Protein AF-0000000069295339 (afdb_homodimer)

Nearest PDB structures (foldseek):
  5t99-assembly2_B  TM=4.213E-01  e=5.032E+00  Bacteroides uniformis
  2vmf-assembly2_B  TM=2.353E-01  e=1.427E+00  Bacteroides thetaiotaomicron VPI-5482
  8dhe-assembly1_C  TM=1.684E-01  e=8.438E-01  Tannerella forsythia
  4y5x-assembly1_C  TM=1.532E-01  e=2.679E+00  Homo sapiens
  1xe8-assembly1_B  TM=3.786E-01  e=6.544E-03  Saccharomyces cerevisiae

InterPro domains:
  IPR014710 RmlC-like jelly roll fold [G3DSA:2.60.120.10] (100-211)

pLDDT: mean 89.54, std 10.07, range [31.48, 98.75]

Structure (mmCIF, N/CA/C/O backbone):
data_AF-0000000069295339-model_v1
#
loop_
_entity.id
_entity.type
_entity.pdbx_description
1 polymer 'Amine oxidase'
#
loop_
_atom_site.group_PDB
_atom_site.id
_atom_site.type_symbol
_atom_site.label_atom_id
_atom_site.label_alt_id
_atom_site.label_comp_id
_atom_site.label_asym_id
_atom_site.label_entity_id
_atom_site.label_seq_id
_atom_site.pdbx_PDB_ins_code
_atom_site.Cartn_x
_atom_site.Cartn_y
_atom_site.Cartn_z
_atom_site.occupancy
_atom_site.B_iso_or_equiv
_atom_site.auth_seq_id
_atom_site.auth_comp_id
_atom_site.auth_asym_id
_atom_site.auth_atom_id
_atom_site.pdbx_PDB_model_num
ATOM 1 N N . MET A 1 1 ? -28.984 0.024 -12.805 1 31.48 1 MET A N 1
ATOM 2 C CA . MET A 1 1 ? -28.875 1.401 -12.336 1 31.48 1 MET A CA 1
ATOM 3 C C . MET A 1 1 ? -27.438 1.745 -11.969 1 31.48 1 MET A C 1
ATOM 5 O O . MET A 1 1 ? -26.766 0.968 -11.297 1 31.48 1 MET A O 1
ATOM 9 N N . SER A 1 2 ? -26.781 2.484 -12.805 1 42.59 2 SER A N 1
ATOM 10 C CA . SER A 1 2 ? -25.375 2.852 -12.711 1 42.59 2 SER A CA 1
ATOM 11 C C . SER A 1 2 ? -25.016 3.326 -11.305 1 42.59 2 SER A C 1
ATOM 13 O O . SER A 1 2 ? -25.75 4.113 -10.703 1 42.59 2 SER A O 1
ATOM 15 N N . SER A 1 3 ? -24.141 2.508 -10.633 1 61.69 3 SER A N 1
ATOM 16 C CA . SER A 1 3 ? -23.812 2.885 -9.258 1 61.69 3 SER A CA 1
ATOM 17 C C . SER A 1 3 ? -23.406 4.352 -9.172 1 61.69 3 SER A C 1
ATOM 19 O O . SER A 1 3 ? -22.703 4.859 -10.039 1 61.69 3 SER A O 1
ATOM 21 N N . LEU A 1 4 ? -24.156 5.176 -8.547 1 74.62 4 LEU A N 1
ATOM 22 C CA . LEU A 1 4 ? -23.922 6.602 -8.344 1 74.62 4 LEU A CA 1
ATOM 23 C C . LEU A 1 4 ? -22.531 6.828 -7.73 1 74.62 4 LEU A C 1
ATOM 25 O O . LEU A 1 4 ? -22.203 7.953 -7.348 1 74.62 4 LEU A O 1
ATOM 29 N N . ALA A 1 5 ? -21.781 5.676 -7.719 1 82.81 5 ALA A N 1
ATOM 30 C CA . ALA A 1 5 ? -20.406 5.844 -7.234 1 82.81 5 ALA A CA 1
ATOM 31 C C . ALA A 1 5 ? -19.516 4.684 -7.684 1 82.81 5 ALA A C 1
ATOM 33 O O . ALA A 1 5 ? -20.016 3.588 -7.957 1 82.81 5 ALA A O 1
ATOM 34 N N . SER A 1 6 ? -18.281 4.992 -7.941 1 88.06 6 SER A N 1
ATOM 35 C CA . SER A 1 6 ? -17.25 3.988 -8.141 1 88.06 6 SER A CA 1
ATOM 36 C C . SER A 1 6 ? -16.109 4.16 -7.141 1 88.06 6 SER A C 1
ATOM 38 O O . SER A 1 6 ? -15.805 5.277 -6.727 1 88.06 6 SER A O 1
ATOM 40 N N . THR A 1 7 ? -15.602 2.988 -6.734 1 90.25 7 THR A N 1
ATOM 41 C CA . THR A 1 7 ? -14.523 3.049 -5.754 1 90.25 7 THR A CA 1
ATOM 42 C C . THR A 1 7 ? -13.383 2.111 -6.145 1 90.25 7 THR A C 1
ATOM 44 O O . THR A 1 7 ? -13.625 1.021 -6.668 1 90.25 7 THR A O 1
ATOM 47 N N . ASN A 1 8 ? -12.156 2.574 -5.965 1 93.38 8 ASN A N 1
ATOM 48 C CA . ASN A 1 8 ? -10.953 1.757 -6.055 1 93.38 8 ASN A CA 1
ATOM 49 C C . ASN A 1 8 ? -10.219 1.684 -4.715 1 93.38 8 ASN A C 1
ATOM 51 O O . ASN A 1 8 ? -10.109 2.688 -4.012 1 93.38 8 ASN A O 1
ATOM 55 N N . VAL A 1 9 ? -9.766 0.461 -4.375 1 94.12 9 VAL A N 1
ATOM 56 C CA . VAL A 1 9 ? -8.969 0.321 -3.16 1 94.12 9 VAL A CA 1
ATOM 57 C C . VAL A 1 9 ? -7.559 0.86 -3.4 1 94.12 9 VAL A C 1
ATOM 59 O O . VAL A 1 9 ? -6.891 0.467 -4.363 1 94.12 9 VAL A O 1
ATOM 62 N N . LEU A 1 10 ? -7.152 1.746 -2.525 1 95.62 10 LEU A N 1
ATOM 63 C CA . LEU A 1 10 ? -5.785 2.256 -2.592 1 95.62 10 LEU A CA 1
ATOM 64 C C . LEU A 1 10 ? -4.898 1.573 -1.556 1 95.62 10 LEU A C 1
ATOM 66 O O . LEU A 1 10 ? -3.682 1.497 -1.729 1 95.62 10 LEU A O 1
ATOM 70 N N . HIS A 1 11 ? -5.57 1.186 -0.49 1 95.44 11 HIS A N 1
ATOM 71 C CA . HIS A 1 11 ? -4.879 0.534 0.615 1 95.44 11 HIS A CA 1
ATOM 72 C C . HIS A 1 11 ? -5.852 -0.224 1.509 1 95.44 11 HIS A C 1
ATOM 74 O O . HIS A 1 11 ? -6.961 0.249 1.766 1 95.44 11 HIS A O 1
ATOM 80 N N . GLU A 1 12 ? -5.418 -1.371 1.997 1 92.5 12 GLU A N 1
ATOM 81 C CA . GLU A 1 12 ? -6.219 -2.064 3.002 1 92.5 12 GLU A CA 1
ATOM 82 C C . GLU A 1 12 ? -5.344 -2.938 3.898 1 92.5 12 GLU A C 1
ATOM 84 O O . GLU A 1 12 ? -4.527 -3.717 3.406 1 92.5 12 GLU A O 1
ATOM 89 N N . ASN A 1 13 ? -5.418 -2.754 5.18 1 90.06 13 ASN A N 1
ATOM 90 C CA . ASN A 1 13 ? -4.895 -3.652 6.203 1 90.06 13 ASN A CA 1
ATOM 91 C C . ASN A 1 13 ? -5.863 -3.807 7.371 1 90.06 13 ASN A C 1
ATOM 93 O O . ASN A 1 13 ? -7.051 -3.494 7.242 1 90.06 13 ASN A O 1
ATOM 97 N N . ALA A 1 14 ? -5.414 -4.367 8.469 1 87.75 14 ALA A N 1
ATOM 98 C CA . ALA A 1 14 ? -6.301 -4.668 9.594 1 87.75 14 ALA A CA 1
ATOM 99 C C . ALA A 1 14 ? -6.824 -3.387 10.234 1 87.75 14 ALA A C 1
ATOM 101 O O . ALA A 1 14 ? -7.852 -3.404 10.914 1 87.75 14 ALA A O 1
ATOM 102 N N . ARG A 1 15 ? -6.176 -2.238 10.008 1 93.88 15 ARG A N 1
ATOM 103 C CA . ARG A 1 15 ? -6.48 -1.033 10.773 1 93.88 15 ARG A CA 1
ATOM 104 C C . ARG A 1 15 ? -7.176 0.007 9.906 1 93.88 15 ARG A C 1
ATOM 106 O O . ARG A 1 15 ? -7.938 0.836 10.406 1 93.88 15 ARG A O 1
ATOM 113 N N . LEU A 1 16 ? -6.875 -0.025 8.656 1 96.94 16 LEU A N 1
ATOM 114 C CA . LEU A 1 16 ? -7.246 1.107 7.816 1 96.94 16 LEU A CA 1
ATOM 115 C C . LEU A 1 16 ? -7.52 0.654 6.387 1 96.94 16 LEU A C 1
ATOM 117 O O . LEU A 1 16 ? -6.758 -0.134 5.824 1 96.94 16 LEU A O 1
ATOM 121 N N . ARG A 1 17 ? -8.633 1.083 5.867 1 96.06 17 ARG A N 1
ATOM 122 C CA . ARG A 1 17 ? -8.906 0.964 4.441 1 96.06 17 ARG A CA 1
ATOM 123 C C . ARG A 1 17 ? -9.039 2.338 3.791 1 96.06 17 ARG A C 1
ATOM 125 O O . ARG A 1 17 ? -9.711 3.225 4.332 1 96.06 17 ARG A O 1
ATOM 132 N N . ILE A 1 18 ? -8.344 2.58 2.662 1 98 18 ILE A N 1
ATOM 133 C CA . ILE A 1 18 ? -8.422 3.834 1.921 1 98 18 ILE A CA 1
ATOM 134 C C . ILE A 1 18 ? -8.977 3.574 0.523 1 98 18 ILE A C 1
ATOM 136 O O . ILE A 1 18 ? -8.484 2.705 -0.199 1 98 18 ILE A O 1
ATOM 140 N N . LEU A 1 19 ? -9.961 4.367 0.166 1 96.06 19 LEU A N 1
ATOM 141 C CA . LEU A 1 19 ? -10.625 4.219 -1.127 1 96.06 19 LEU A CA 1
ATOM 142 C C . LEU A 1 19 ? -10.523 5.508 -1.937 1 96.06 19 LEU A C 1
ATOM 144 O O . LEU A 1 19 ? -10.555 6.605 -1.372 1 96.06 19 LEU A O 1
ATOM 148 N N . ASP A 1 20 ? -10.328 5.363 -3.213 1 95.94 20 ASP A N 1
ATOM 149 C CA . ASP A 1 20 ? -10.516 6.438 -4.184 1 95.94 20 ASP A CA 1
ATOM 150 C C . ASP A 1 20 ? -11.914 6.387 -4.797 1 95.94 20 ASP A C 1
ATOM 152 O O . ASP A 1 20 ? -12.211 5.504 -5.605 1 95.94 20 ASP A O 1
ATOM 156 N N . ALA A 1 21 ? -12.766 7.379 -4.41 1 93.44 21 ALA A N 1
ATOM 157 C CA . ALA A 1 21 ? -14.164 7.312 -4.809 1 93.44 21 ALA A CA 1
ATOM 158 C C . ALA A 1 21 ? -14.508 8.422 -5.797 1 93.44 21 ALA A C 1
ATOM 160 O O . ALA A 1 21 ? -14.039 9.555 -5.652 1 93.44 21 ALA A O 1
ATOM 161 N N . TRP A 1 22 ? -15.18 8.055 -6.789 1 92.12 22 TRP A N 1
ATOM 162 C CA . TRP A 1 22 ? -15.891 9.008 -7.641 1 92.12 22 TRP A CA 1
ATOM 163 C C . TRP A 1 22 ? -17.391 8.969 -7.367 1 92.12 22 TRP A C 1
ATOM 165 O O . TRP A 1 22 ? -18.031 7.934 -7.555 1 92.12 22 TRP A O 1
ATOM 175 N N . ILE A 1 23 ? -17.906 10.125 -6.965 1 89.44 23 ILE A N 1
ATOM 176 C CA . ILE A 1 23 ? -19.297 10.148 -6.516 1 89.44 23 ILE A CA 1
ATOM 177 C C . ILE A 1 23 ? -20.125 11.055 -7.422 1 89.44 23 ILE A C 1
ATOM 179 O O . ILE A 1 23 ? -19.766 12.219 -7.641 1 89.44 23 ILE A O 1
ATOM 183 N N . GLU A 1 24 ? -21.234 10.516 -7.863 1 87.25 24 GLU A N 1
ATOM 184 C CA . GLU A 1 24 ? -22.156 11.281 -8.688 1 87.25 24 GLU A CA 1
ATOM 185 C C . GLU A 1 24 ? -23.156 12.062 -7.832 1 87.25 24 GLU A C 1
ATOM 187 O O . GLU A 1 24 ? -23.344 11.734 -6.656 1 87.25 24 GLU A O 1
ATOM 192 N N . PRO A 1 25 ? -23.75 13.086 -8.516 1 81.06 25 PRO A N 1
ATOM 193 C CA . PRO A 1 25 ? -24.797 13.805 -7.781 1 81.06 25 PRO A CA 1
ATOM 194 C C . PRO A 1 25 ? -25.906 12.875 -7.285 1 81.06 25 PRO A C 1
ATOM 196 O O . PRO A 1 25 ? -26.344 11.977 -8.008 1 81.06 25 PRO A O 1
ATOM 199 N N . GLY A 1 26 ? -26.312 13.039 -5.977 1 75.75 26 GLY A N 1
ATOM 200 C CA . GLY A 1 26 ? -27.391 12.242 -5.414 1 75.75 26 GLY A CA 1
ATOM 201 C C . GLY A 1 26 ? -26.906 10.961 -4.754 1 75.75 26 GLY A C 1
ATOM 202 O O . GLY A 1 26 ? -27.703 10.203 -4.203 1 75.75 26 GLY A O 1
ATOM 203 N N . HIS A 1 27 ? -25.609 10.789 -4.754 1 81.38 27 HIS A N 1
ATOM 204 C CA . HIS A 1 27 ? -25.062 9.578 -4.148 1 81.38 27 HIS A CA 1
ATOM 205 C C . HIS A 1 27 ? -25.359 9.531 -2.652 1 81.38 27 HIS A C 1
ATOM 207 O O . HIS A 1 27 ? -25.219 10.539 -1.957 1 81.38 27 HIS A O 1
ATOM 213 N N . VAL A 1 28 ? -25.766 8.312 -2.223 1 77.5 28 VAL A N 1
ATOM 214 C CA . VAL A 1 28 ? -25.969 8.023 -0.808 1 77.5 28 VAL A CA 1
ATOM 215 C C . VAL A 1 28 ? -24.969 6.953 -0.349 1 77.5 28 VAL A C 1
ATOM 217 O O . VAL A 1 28 ? -24.734 5.977 -1.061 1 77.5 28 VAL A O 1
ATOM 220 N N . ALA A 1 29 ? -24.469 7.309 0.878 1 81.94 29 ALA A N 1
ATOM 221 C CA . ALA A 1 29 ? -23.516 6.324 1.395 1 81.94 29 ALA A CA 1
ATOM 222 C C . ALA A 1 29 ? -23.859 5.93 2.828 1 81.94 29 ALA A C 1
ATOM 224 O O . ALA A 1 29 ? -24.453 6.715 3.57 1 81.94 29 ALA A O 1
ATOM 225 N N . ARG A 1 30 ? -23.594 4.688 3.105 1 83.19 30 ARG A N 1
ATOM 226 C CA . ARG A 1 30 ? -23.641 4.172 4.469 1 83.19 30 ARG A CA 1
ATOM 227 C C . ARG A 1 30 ? -22.266 3.699 4.934 1 83.19 30 ARG A C 1
ATOM 229 O O . ARG A 1 30 ? -21.562 3.021 4.188 1 83.19 30 ARG A O 1
ATOM 236 N N . HIS A 1 31 ? -22.016 4.141 6.219 1 88.56 31 HIS A N 1
ATOM 237 C CA . HIS A 1 31 ? -20.734 3.719 6.766 1 88.56 31 HIS A CA 1
ATOM 238 C C . HIS A 1 31 ? -20.922 2.844 8 1 88.56 31 HIS A C 1
ATOM 240 O O . HIS A 1 31 ? -21.469 3.295 9.008 1 88.56 31 HIS A O 1
ATOM 246 N N . SER A 1 32 ? -20.406 1.62 7.945 1 88.81 32 SER A N 1
ATOM 247 C CA . SER A 1 32 ? -20.516 0.693 9.07 1 88.81 32 SER A CA 1
ATOM 248 C C . SER A 1 32 ? -19.406 0.927 10.086 1 88.81 32 SER A C 1
ATOM 250 O O . SER A 1 32 ? -19.516 0.507 11.242 1 88.81 32 SER A O 1
ATOM 252 N N . VAL A 1 33 ? -18.328 1.578 9.703 1 93.56 33 VAL A N 1
ATOM 253 C CA . VAL A 1 33 ? -17.203 1.896 10.57 1 93.56 33 VAL A CA 1
ATOM 254 C C . VAL A 1 33 ? -16.938 3.4 10.547 1 93.56 33 VAL A C 1
ATOM 256 O O . VAL A 1 33 ? -17.391 4.102 9.641 1 93.56 33 VAL A O 1
ATOM 259 N N . PRO A 1 34 ? -16.25 3.869 11.633 1 95.94 34 PRO A N 1
ATOM 260 C CA . PRO A 1 34 ? -15.852 5.277 11.555 1 95.94 34 PRO A CA 1
ATOM 261 C C . PRO A 1 34 ? -15.117 5.613 10.258 1 95.94 34 PRO A C 1
ATOM 263 O O . PRO A 1 34 ? -14.219 4.879 9.844 1 95.94 34 PRO A O 1
ATOM 266 N N . THR A 1 35 ? -15.578 6.734 9.609 1 96 35 THR A N 1
ATOM 267 C CA . THR A 1 35 ? -15.109 7.027 8.266 1 96 35 THR A CA 1
ATOM 268 C C . THR A 1 35 ? -14.859 8.523 8.086 1 96 35 THR A C 1
ATOM 270 O O . THR A 1 35 ? -15.648 9.344 8.539 1 96 35 THR A O 1
ATOM 273 N N . VAL A 1 36 ? -13.711 8.844 7.496 1 97 36 VAL A N 1
ATOM 274 C CA . VAL A 1 36 ? -13.461 10.219 7.062 1 97 36 VAL A CA 1
ATOM 275 C C . VAL A 1 36 ? -13.562 10.305 5.543 1 97 36 VAL A C 1
ATOM 277 O O . VAL A 1 36 ? -12.922 9.539 4.82 1 97 36 VAL A O 1
ATOM 280 N N . ARG A 1 37 ? -14.367 11.211 5.055 1 95.19 37 ARG A N 1
ATOM 281 C CA . ARG A 1 37 ? -14.453 11.516 3.631 1 95.19 37 ARG A CA 1
ATOM 282 C C . ARG A 1 37 ? -13.828 12.875 3.322 1 95.19 37 ARG A C 1
ATOM 284 O O . ARG A 1 37 ? -14.148 13.867 3.971 1 95.19 37 ARG A O 1
ATOM 291 N N . TRP A 1 38 ? -12.969 12.883 2.373 1 96.75 38 TRP A N 1
ATOM 292 C CA . TRP A 1 38 ? -12.188 14.078 2.074 1 96.75 38 TRP A CA 1
ATOM 293 C C . TRP A 1 38 ? -12.211 14.383 0.579 1 96.75 38 TRP A C 1
ATOM 295 O O . TRP A 1 38 ? -11.508 13.734 -0.202 1 96.75 38 TRP A O 1
ATOM 305 N N . PRO A 1 39 ? -12.953 15.406 0.159 1 93.75 39 PRO A N 1
ATOM 306 C CA . PRO A 1 39 ? -13.031 15.742 -1.265 1 93.75 39 PRO A CA 1
ATOM 307 C C . PRO A 1 39 ? -11.688 16.156 -1.849 1 93.75 39 PRO A C 1
ATOM 309 O O . PRO A 1 39 ? -10.867 16.766 -1.152 1 93.75 39 PRO A O 1
ATOM 312 N N . VAL A 1 40 ? -11.469 15.812 -3.059 1 95.38 40 VAL A N 1
ATOM 313 C CA . VAL A 1 40 ? -10.273 16.219 -3.795 1 95.38 40 VAL A CA 1
ATOM 314 C C . VAL A 1 40 ? -10.641 17.266 -4.844 1 95.38 40 VAL A C 1
ATOM 316 O O . VAL A 1 40 ? -11.43 16.984 -5.754 1 95.38 40 VAL A O 1
ATOM 319 N N . LEU A 1 41 ? -10.078 18.422 -4.695 1 91.94 41 LEU A N 1
ATOM 320 C CA . LEU A 1 41 ? -10.297 19.484 -5.66 1 91.94 41 LEU A CA 1
ATOM 321 C C . LEU A 1 41 ? -9.047 19.719 -6.504 1 91.94 41 LEU A C 1
ATOM 323 O O . LEU A 1 41 ? -7.973 19.188 -6.199 1 91.94 41 LEU A O 1
ATOM 327 N N . ASP A 1 42 ? -9.203 20.453 -7.539 1 87.56 42 ASP A N 1
ATOM 328 C CA . ASP A 1 42 ? -8.078 20.781 -8.414 1 87.56 42 ASP A CA 1
ATOM 329 C C . ASP A 1 42 ? -6.984 21.516 -7.648 1 87.56 42 ASP A C 1
ATOM 331 O O . ASP A 1 42 ? -7.266 22.203 -6.668 1 87.56 42 ASP A O 1
ATOM 335 N N . ALA A 1 43 ? -5.758 21.453 -8.125 1 85.19 43 ALA A N 1
ATOM 336 C CA . ALA A 1 43 ? -4.578 21.984 -7.434 1 85.19 43 ALA A CA 1
ATOM 337 C C . ALA A 1 43 ? -4.691 23.484 -7.207 1 85.19 43 ALA A C 1
ATOM 339 O O . ALA A 1 43 ? -4.148 24.016 -6.234 1 85.19 43 ALA A O 1
ATOM 340 N N . GLY A 1 44 ? -5.402 24.156 -7.973 1 86.56 44 GLY A N 1
ATOM 341 C CA . GLY A 1 44 ? -5.512 25.594 -7.82 1 86.56 44 GLY A CA 1
ATOM 342 C C . GLY A 1 44 ? -6.512 26 -6.758 1 86.56 44 GLY A C 1
ATOM 343 O O . GLY A 1 44 ? -6.57 27.172 -6.371 1 86.56 44 GLY A O 1
ATOM 344 N N . GLN A 1 45 ? -7.211 25.109 -6.195 1 90.81 45 GLN A N 1
ATOM 345 C CA . GLN A 1 45 ? -8.227 25.391 -5.184 1 90.81 45 GLN A CA 1
ATOM 346 C C . GLN A 1 45 ? -7.707 25.078 -3.781 1 90.81 45 GLN A C 1
ATOM 348 O O . GLN A 1 45 ? -6.871 24.203 -3.602 1 90.81 45 GLN A O 1
ATOM 353 N N . PRO A 1 46 ? -8.211 25.844 -2.824 1 91.75 46 PRO A N 1
ATOM 354 C CA . PRO A 1 46 ? -7.875 25.5 -1.445 1 91.75 46 PRO A CA 1
ATOM 355 C C . PRO A 1 46 ? -8.336 24.078 -1.072 1 91.75 46 PRO A C 1
ATOM 357 O O . PRO A 1 46 ? -9.336 23.594 -1.602 1 91.75 46 PRO A O 1
ATOM 360 N N . THR A 1 47 ? -7.594 23.438 -0.169 1 94.12 47 THR A N 1
ATOM 361 C CA . THR A 1 47 ? -7.984 22.109 0.289 1 94.12 47 THR A CA 1
ATOM 362 C C . THR A 1 47 ? -9.312 22.156 1.032 1 94.12 47 THR A C 1
ATOM 364 O O . THR A 1 47 ? -9.477 22.938 1.976 1 94.12 47 THR A O 1
ATOM 367 N N . PRO A 1 48 ? -10.289 21.406 0.599 1 94.5 48 PRO A N 1
ATOM 368 C CA . PRO A 1 48 ? -11.562 21.375 1.325 1 94.5 48 PRO A CA 1
ATOM 369 C C . PRO A 1 48 ? -11.453 20.656 2.668 1 94.5 48 PRO A C 1
ATOM 371 O O . PRO A 1 48 ? -10.523 19.875 2.881 1 94.5 48 PRO A O 1
ATOM 374 N N . PRO A 1 49 ? -12.406 20.922 3.582 1 95.12 49 PRO A N 1
ATOM 375 C CA . PRO A 1 49 ? -12.367 20.188 4.855 1 95.12 49 PRO A CA 1
ATOM 376 C C . PRO A 1 49 ? -12.828 18.734 4.719 1 95.12 49 PRO A C 1
ATOM 378 O O . PRO A 1 49 ? -13.734 18.453 3.934 1 95.12 49 PRO A O 1
ATOM 381 N N . PRO A 1 50 ? -12.188 17.859 5.508 1 96.69 50 PRO A N 1
ATOM 382 C CA . PRO A 1 50 ? -12.742 16.5 5.605 1 96.69 50 PRO A CA 1
ATOM 383 C C . PRO A 1 50 ? -13.961 16.422 6.52 1 96.69 50 PRO A C 1
ATOM 385 O O . PRO A 1 50 ? -14.164 17.312 7.352 1 96.69 50 PRO A O 1
ATOM 388 N N . THR A 1 51 ? -14.742 15.367 6.293 1 94.06 51 THR A N 1
ATOM 389 C CA . THR A 1 51 ? -15.898 15.109 7.145 1 94.06 51 THR A CA 1
ATOM 390 C C . THR A 1 51 ? -15.812 13.727 7.785 1 94.06 51 THR A C 1
ATOM 392 O O . THR A 1 51 ? -15.516 12.742 7.105 1 94.06 51 THR A O 1
ATOM 395 N N . PHE A 1 52 ? -16.078 13.742 9.125 1 96 52 PHE A N 1
ATOM 396 C CA . PHE A 1 52 ? -16.062 12.484 9.867 1 96 52 PHE A CA 1
ATOM 397 C C . PHE A 1 52 ? -17.484 11.945 10.047 1 96 52 PHE A C 1
ATOM 399 O O . PHE A 1 52 ? -18.406 12.703 10.367 1 96 52 PHE A O 1
ATOM 406 N N . TYR A 1 53 ? -17.578 10.633 9.852 1 93.12 53 TYR A N 1
ATOM 407 C CA . TYR A 1 53 ? -18.828 9.922 10.102 1 93.12 53 TYR A CA 1
ATOM 408 C C . TYR A 1 53 ? -18.625 8.781 11.078 1 93.12 53 TYR A C 1
ATOM 410 O O . TYR A 1 53 ? -17.828 7.879 10.828 1 93.12 53 TYR A O 1
ATOM 418 N N . PRO A 1 54 ? -19.406 8.797 12.219 1 92.25 54 PRO A N 1
ATOM 419 C CA . PRO A 1 54 ? -19.328 7.641 13.109 1 92.25 54 PRO A CA 1
ATOM 420 C C . PRO A 1 54 ? -19.828 6.355 12.453 1 92.25 54 PRO A C 1
ATOM 422 O O . PRO A 1 54 ? -20.641 6.41 11.523 1 92.25 54 PRO A O 1
ATOM 425 N N . GLY A 1 55 ? -19.297 5.242 12.891 1 90.25 55 GLY A N 1
ATOM 426 C CA . GLY A 1 55 ? -19.781 3.965 12.398 1 90.25 55 GLY A CA 1
ATOM 427 C C . GLY A 1 55 ? -21.266 3.76 12.641 1 90.25 55 GLY A C 1
ATOM 428 O O . GLY A 1 55 ? -21.781 4.133 13.695 1 90.25 55 GLY A O 1
ATOM 429 N N . GLY A 1 56 ? -21.938 3.027 11.719 1 84.12 56 GLY A N 1
ATOM 430 C CA . GLY A 1 56 ? -23.359 2.732 11.836 1 84.12 56 GLY A CA 1
ATOM 431 C C . GLY A 1 56 ? -24.25 3.881 11.391 1 84.12 56 GLY A C 1
ATOM 432 O O . GLY A 1 56 ? -25.453 3.896 11.688 1 84.12 56 GLY A O 1
ATOM 433 N N . THR A 1 57 ? -23.688 4.867 10.797 1 77.38 57 THR A N 1
ATOM 434 C CA . THR A 1 57 ? -24.422 6.043 10.352 1 77.38 57 THR A CA 1
ATOM 435 C C . THR A 1 57 ? -24.703 5.977 8.852 1 77.38 57 THR A C 1
ATOM 437 O O . THR A 1 57 ? -23.812 5.645 8.07 1 77.38 57 THR A O 1
ATOM 440 N N . GLU A 1 58 ? -25.953 6.023 8.602 1 75.38 58 GLU A N 1
ATOM 441 C CA . GLU A 1 58 ? -26.297 6.266 7.203 1 75.38 58 GLU A CA 1
ATOM 442 C C . GLU A 1 58 ? -26.25 7.754 6.871 1 75.38 58 GLU A C 1
ATOM 444 O O . GLU A 1 58 ? -26.797 8.578 7.617 1 75.38 58 GLU A O 1
ATOM 449 N N . VAL A 1 59 ? -25.453 7.996 5.98 1 70 59 VAL A N 1
ATOM 450 C CA . VAL A 1 59 ? -25.344 9.414 5.668 1 70 59 VAL A CA 1
ATOM 451 C C . VAL A 1 59 ? -25.578 9.641 4.176 1 70 59 VAL A C 1
ATOM 453 O O . VAL A 1 59 ? -25.203 8.797 3.352 1 70 59 VAL A O 1
ATOM 456 N N . THR A 1 60 ? -26.406 10.539 3.945 1 65.62 60 THR A N 1
ATOM 457 C CA . THR A 1 60 ? -26.5 11.016 2.57 1 65.62 60 THR A CA 1
ATOM 458 C C . THR A 1 60 ? -25.328 11.953 2.252 1 65.62 60 THR A C 1
ATOM 460 O O . THR A 1 60 ? -25.141 12.969 2.918 1 65.62 60 THR A O 1
ATOM 463 N N . ILE A 1 61 ? -24.406 11.336 1.465 1 67.19 61 ILE A N 1
ATOM 464 C CA . ILE A 1 61 ? -23.328 12.203 1.017 1 67.19 61 ILE A CA 1
ATOM 465 C C . ILE A 1 61 ? -23.797 13.055 -0.157 1 67.19 61 ILE A C 1
ATOM 467 O O . ILE A 1 61 ? -24.172 12.523 -1.205 1 67.19 61 ILE A O 1
ATOM 471 N N . GLY A 1 62 ? -24.281 14.242 0.088 1 61.38 62 GLY A N 1
ATOM 472 C CA . GLY A 1 62 ? -24.766 15.117 -0.968 1 61.38 62 GLY A CA 1
ATOM 473 C C . GLY A 1 62 ? -23.656 15.695 -1.826 1 61.38 62 GLY A C 1
ATOM 474 O O . GLY A 1 62 ? -22.656 16.172 -1.306 1 61.38 62 GLY A O 1
ATOM 475 N N . ASN A 1 63 ? -23.531 15.141 -3.115 1 66.69 63 ASN A N 1
ATOM 476 C CA . ASN A 1 63 ? -22.859 15.938 -4.129 1 66.69 63 ASN A CA 1
ATOM 477 C C . ASN A 1 63 ? -23.797 16.984 -4.738 1 66.69 63 ASN A C 1
ATOM 479 O O . ASN A 1 63 ? -24.547 16.672 -5.664 1 66.69 63 ASN A O 1
ATOM 483 N N . PRO A 1 64 ? -23.797 18.078 -4.027 1 60.44 64 PRO A N 1
ATOM 484 C CA . PRO A 1 64 ? -24.766 19.062 -4.5 1 60.44 64 PRO A CA 1
ATOM 485 C C . PRO A 1 64 ? -24.453 19.562 -5.91 1 60.44 64 PRO A C 1
ATOM 487 O O . PRO A 1 64 ? -25.281 20.234 -6.527 1 60.44 64 PRO A O 1
ATOM 490 N N . GLY A 1 65 ? -23.297 19.219 -6.375 1 62.91 65 GLY A N 1
ATOM 491 C CA . GLY A 1 65 ? -22.922 19.766 -7.668 1 62.91 65 GLY A CA 1
ATOM 492 C C . GLY A 1 65 ? -23.547 19.016 -8.836 1 62.91 65 GLY A C 1
ATOM 493 O O . GLY A 1 65 ? -24.359 18.109 -8.633 1 62.91 65 GLY A O 1
ATOM 494 N N . GLN A 1 66 ? -23.391 19.609 -9.984 1 69.75 66 GLN A N 1
ATOM 495 C CA . GLN A 1 66 ? -23.938 19.047 -11.219 1 69.75 66 GLN A CA 1
ATOM 496 C C . GLN A 1 66 ? -23 18 -11.812 1 69.75 66 GLN A C 1
ATOM 498 O O . GLN A 1 66 ? -23.375 17.266 -12.727 1 69.75 66 GLN A O 1
ATOM 503 N N . ALA A 1 67 ? -21.797 17.906 -11.164 1 82.62 67 ALA A N 1
ATOM 504 C CA . ALA A 1 67 ? -20.844 16.969 -11.75 1 82.62 67 ALA A CA 1
ATOM 505 C C . ALA A 1 67 ? -20.297 16.016 -10.695 1 82.62 67 ALA A C 1
ATOM 507 O O . ALA A 1 67 ? -20.422 16.266 -9.492 1 82.62 67 ALA A O 1
ATOM 508 N N . GLY A 1 68 ? -19.828 14.938 -11.117 1 86.56 68 GLY A N 1
ATOM 509 C CA . GLY A 1 68 ? -19.172 14.008 -10.211 1 86.56 68 GLY A CA 1
ATOM 510 C C . GLY A 1 68 ? -17.969 14.617 -9.516 1 86.56 68 GLY A C 1
ATOM 511 O O . GLY A 1 68 ? -17.391 15.594 -10 1 86.56 68 GLY A O 1
ATOM 512 N N . ARG A 1 69 ? -17.703 14.094 -8.336 1 89.12 69 ARG A N 1
ATOM 513 C CA . ARG A 1 69 ? -16.516 14.578 -7.641 1 89.12 69 ARG A CA 1
ATOM 514 C C . ARG A 1 69 ? -15.711 13.422 -7.07 1 89.12 69 ARG A C 1
ATOM 516 O O . ARG A 1 69 ? -16.266 12.359 -6.758 1 89.12 69 ARG A O 1
ATOM 523 N N . ARG A 1 70 ? -14.422 13.695 -6.938 1 93.94 70 ARG A N 1
ATOM 524 C CA . ARG A 1 70 ? -13.5 12.727 -6.359 1 93.94 70 ARG A CA 1
ATOM 525 C C . ARG A 1 70 ? -13.375 12.922 -4.852 1 93.94 70 ARG A C 1
ATOM 527 O O . ARG A 1 70 ? -13.297 14.047 -4.371 1 93.94 70 ARG A O 1
ATOM 534 N N . GLU A 1 71 ? -13.43 11.766 -4.098 1 95.31 71 GLU A N 1
ATOM 535 C CA . GLU A 1 71 ? -13.125 11.773 -2.668 1 95.31 71 GLU A CA 1
ATOM 536 C C . GLU A 1 71 ? -12.156 10.656 -2.301 1 95.31 71 GLU A C 1
ATOM 538 O O . GLU A 1 71 ? -12.219 9.562 -2.861 1 95.31 71 GLU A O 1
ATOM 543 N N . ILE A 1 72 ? -11.258 10.984 -1.448 1 97.31 72 ILE A N 1
ATOM 544 C CA . ILE A 1 72 ? -10.547 9.914 -0.75 1 97.31 72 ILE A CA 1
ATOM 545 C C . ILE A 1 72 ? -11.305 9.547 0.524 1 97.31 72 ILE A C 1
ATOM 547 O O . ILE A 1 72 ? -11.664 10.414 1.315 1 97.31 72 ILE A O 1
ATOM 551 N N . VAL A 1 73 ? -11.57 8.266 0.695 1 96.75 73 VAL A N 1
ATOM 552 C CA . VAL A 1 73 ? -12.344 7.766 1.833 1 96.75 73 VAL A CA 1
ATOM 553 C C . VAL A 1 73 ? -11.438 6.941 2.746 1 96.75 73 VAL A C 1
ATOM 555 O O . VAL A 1 73 ? -10.82 5.969 2.307 1 96.75 73 VAL A O 1
ATOM 558 N N . PHE A 1 74 ? -11.367 7.32 4.012 1 98.31 74 PHE A N 1
ATOM 559 C CA . PHE A 1 74 ? -10.594 6.613 5.031 1 98.31 74 PHE A CA 1
ATOM 560 C C . PHE A 1 74 ? -11.523 5.883 5.992 1 98.31 74 PHE A C 1
ATOM 562 O O . PHE A 1 74 ? -12.242 6.512 6.773 1 98.31 74 PHE A O 1
ATOM 569 N N . GLU A 1 75 ? -11.516 4.617 5.938 1 96.88 75 GLU A N 1
ATOM 570 C CA . GLU A 1 75 ? -12.305 3.805 6.859 1 96.88 75 GLU A CA 1
ATOM 571 C C . GLU A 1 75 ? -11.438 3.246 7.98 1 96.88 75 GLU A C 1
ATOM 573 O O . GLU A 1 75 ? -10.484 2.506 7.73 1 96.88 75 GLU A O 1
ATOM 578 N N . ILE A 1 76 ? -11.742 3.582 9.219 1 97.88 76 ILE A N 1
ATOM 579 C CA . ILE A 1 76 ? -10.992 3.16 10.398 1 97.88 76 ILE A CA 1
ATOM 580 C C . ILE A 1 76 ? -11.539 1.828 10.906 1 97.88 76 ILE A C 1
ATOM 582 O O . ILE A 1 76 ? -12.648 1.767 11.438 1 97.88 76 ILE A O 1
ATOM 586 N N . LEU A 1 77 ? -10.734 0.803 10.906 1 95.62 77 LEU A N 1
ATOM 587 C CA . LEU A 1 77 ? -11.25 -0.555 11.023 1 95.62 77 LEU A CA 1
ATOM 588 C C . LEU A 1 77 ? -11.031 -1.104 12.422 1 95.62 77 LEU A C 1
ATOM 590 O O . LEU A 1 77 ? -11.469 -2.215 12.734 1 95.62 77 LEU A O 1
ATOM 594 N N . GLN A 1 78 ? -10.297 -0.3 13.211 1 94.88 78 GLN A N 1
ATOM 595 C CA . GLN A 1 78 ? -10.055 -0.692 14.594 1 94.88 78 GLN A CA 1
ATOM 596 C C . GLN A 1 78 ? -10.273 0.479 15.547 1 94.88 78 GLN A C 1
ATOM 598 O O . GLN A 1 78 ? -10.148 1.64 15.148 1 94.88 78 GLN A O 1
ATOM 603 N N . GLU A 1 79 ? -10.5 0.119 16.766 1 95 79 GLU A N 1
ATOM 604 C CA . GLU A 1 79 ? -10.57 1.138 17.812 1 95 79 GLU A CA 1
ATOM 605 C C . GLU A 1 79 ? -9.203 1.786 18.031 1 95 79 GLU A C 1
ATOM 607 O O . GLU A 1 79 ? -8.172 1.174 17.781 1 95 79 GLU A O 1
ATOM 612 N N . PRO A 1 80 ? -9.328 3.07 18.531 1 95.56 80 PRO A N 1
ATOM 613 C CA . PRO A 1 80 ? -8.039 3.703 18.844 1 95.56 80 PRO A CA 1
ATOM 614 C C . PRO A 1 80 ? -7.184 2.855 19.781 1 95.56 80 PRO A C 1
ATOM 616 O O . PRO A 1 80 ? -7.707 2.223 20.703 1 95.56 80 PRO A O 1
ATOM 619 N N . GLN A 1 81 ? -5.957 2.9 19.516 1 94.5 81 GLN A N 1
ATOM 620 C CA . GLN A 1 81 ? -5.035 2.092 20.312 1 94.5 81 GLN A CA 1
ATOM 621 C C . GLN A 1 81 ? -4.402 2.914 21.422 1 94.5 81 GLN A C 1
ATOM 623 O O . GLN A 1 81 ? -3.711 2.369 22.297 1 94.5 81 GLN A O 1
ATOM 628 N N . ARG A 1 82 ? -4.656 4.18 21.391 1 93.81 82 ARG A N 1
ATOM 629 C CA . ARG A 1 82 ? -4.09 5.09 22.391 1 93.81 82 ARG A CA 1
ATOM 630 C C . ARG A 1 82 ? -5.16 6.008 22.969 1 93.81 82 ARG A C 1
ATOM 632 O O . ARG A 1 82 ? -6.047 6.469 22.234 1 93.81 82 ARG A O 1
ATOM 639 N N . SER A 1 83 ? -4.91 6.273 24.203 1 95.38 83 SER A N 1
ATOM 640 C CA . SER A 1 83 ? -5.77 7.273 24.828 1 95.38 83 SER A CA 1
ATOM 641 C C . SER A 1 83 ? -5.379 8.688 24.391 1 95.38 83 SER A C 1
ATOM 643 O O . SER A 1 83 ? -4.285 8.898 23.875 1 95.38 83 SER A O 1
ATOM 645 N N . GLU A 1 84 ? -6.301 9.594 24.734 1 95.88 84 GLU A N 1
ATOM 646 C CA . GLU A 1 84 ? -6.004 10.984 24.422 1 95.88 84 GLU A CA 1
ATOM 647 C C . GLU A 1 84 ? -4.781 11.477 25.188 1 95.88 84 GLU A C 1
ATOM 649 O O . GLU A 1 84 ? -3.975 12.242 24.656 1 95.88 84 GLU A O 1
ATOM 654 N N . ALA A 1 85 ? -4.695 11.031 26.359 1 95.94 85 ALA A N 1
ATOM 655 C CA . ALA A 1 85 ? -3.553 11.438 27.172 1 95.94 85 ALA A CA 1
ATOM 656 C C . ALA A 1 85 ? -2.248 10.891 26.609 1 95.94 85 ALA A C 1
ATOM 658 O O . ALA A 1 85 ? -1.229 11.586 26.594 1 95.94 85 ALA A O 1
ATOM 659 N N . GLU A 1 86 ? -2.281 9.672 26.156 1 94.62 86 GLU A N 1
ATOM 660 C CA . GLU A 1 86 ? -1.103 9.07 25.547 1 94.62 86 GLU A CA 1
ATOM 661 C C . GLU A 1 86 ? -0.719 9.797 24.25 1 94.62 86 GLU A C 1
ATOM 663 O O . GLU A 1 86 ? 0.463 10.031 24 1 94.62 86 GLU A O 1
ATOM 668 N N . VAL A 1 87 ? -1.669 10.117 23.469 1 95.38 87 VAL A N 1
ATOM 669 C CA . VAL A 1 87 ? -1.416 10.852 22.234 1 95.38 87 VAL A CA 1
ATOM 670 C C . VAL A 1 87 ? -0.782 12.203 22.547 1 95.38 87 VAL A C 1
ATOM 672 O O . VAL A 1 87 ? 0.191 12.602 21.906 1 95.38 87 VAL A O 1
ATOM 675 N N . GLU A 1 88 ? -1.325 12.867 23.516 1 94.94 88 GLU A N 1
ATOM 676 C CA . GLU A 1 88 ? -0.774 14.156 23.922 1 94.94 88 GLU A CA 1
ATOM 677 C C . GLU A 1 88 ? 0.688 14.023 24.328 1 94.94 88 GLU A C 1
ATOM 679 O O . GLU A 1 88 ? 1.52 14.859 23.969 1 94.94 88 GLU A O 1
ATOM 684 N N . ARG A 1 89 ? 0.952 13.039 25.031 1 93.5 89 ARG A N 1
ATOM 685 C CA . ARG A 1 89 ? 2.328 12.805 25.453 1 93.5 89 ARG A CA 1
ATOM 686 C C . ARG A 1 89 ? 3.234 12.547 24.25 1 93.5 89 ARG A C 1
ATOM 688 O O . ARG A 1 89 ? 4.332 13.102 24.172 1 93.5 89 ARG A O 1
ATOM 695 N N . LEU A 1 90 ? 2.742 11.75 23.359 1 91.5 90 LEU A N 1
ATOM 696 C CA . LEU A 1 90 ? 3.541 11.383 22.203 1 91.5 90 LEU A CA 1
ATOM 697 C C . LEU A 1 90 ? 3.811 12.594 21.312 1 91.5 90 LEU A C 1
ATOM 699 O O . LEU A 1 90 ? 4.887 12.711 20.734 1 91.5 90 LEU A O 1
ATOM 703 N N . VAL A 1 91 ? 2.887 13.469 21.25 1 92.88 91 VAL A N 1
ATOM 704 C CA . VAL A 1 91 ? 3.02 14.57 20.312 1 92.88 91 VAL A CA 1
ATOM 705 C C . VAL A 1 91 ? 3.83 15.695 20.938 1 92.88 91 VAL A C 1
ATOM 707 O O . VAL A 1 91 ? 4.344 16.578 20.234 1 92.88 91 VAL A O 1
ATOM 710 N N . THR A 1 92 ? 4.012 15.672 22.281 1 91.88 92 THR A N 1
ATOM 711 C CA . THR A 1 92 ? 4.676 16.797 22.938 1 91.88 92 THR A CA 1
ATOM 712 C C . THR A 1 92 ? 6.07 16.391 23.406 1 91.88 92 THR A C 1
ATOM 714 O O . THR A 1 92 ? 6.914 17.25 23.672 1 91.88 92 THR A O 1
ATOM 717 N N . ALA A 1 93 ? 6.383 15.172 23.422 1 86.19 93 ALA A N 1
ATOM 718 C CA . ALA A 1 93 ? 7.605 14.664 24.031 1 86.19 93 ALA A CA 1
ATOM 719 C C . ALA A 1 93 ? 8.805 14.852 23.109 1 86.19 93 ALA A C 1
ATOM 721 O O . ALA A 1 93 ? 9.898 15.203 23.562 1 86.19 93 ALA A O 1
ATOM 722 N N . PRO A 1 94 ? 8.672 14.664 21.906 1 85.75 94 PRO A N 1
ATOM 723 C CA . PRO A 1 94 ? 9.859 14.672 21.047 1 85.75 94 PRO A CA 1
ATOM 724 C C . PRO A 1 94 ? 10.484 16.062 20.906 1 85.75 94 PRO A C 1
ATOM 726 O O . PRO A 1 94 ? 9.805 17.062 21.109 1 85.75 94 PRO A O 1
ATOM 729 N N . LYS A 1 95 ? 11.773 15.961 20.562 1 85.5 95 LYS A N 1
ATOM 730 C CA . LYS A 1 95 ? 12.508 17.203 20.312 1 85.5 95 LYS A CA 1
ATOM 731 C C . LYS A 1 95 ? 12.047 17.859 19.016 1 85.5 95 LYS A C 1
ATOM 733 O O . LYS A 1 95 ? 12.023 19.094 18.922 1 85.5 95 LYS A O 1
ATOM 738 N N . TRP A 1 96 ? 11.625 17.047 18.078 1 90.38 96 TRP A N 1
ATOM 739 C CA . TRP A 1 96 ? 11.172 17.578 16.797 1 90.38 96 TRP A CA 1
ATOM 740 C C . TRP A 1 96 ? 9.672 17.844 16.812 1 90.38 96 TRP A C 1
ATOM 742 O O . TRP A 1 96 ? 8.914 17.125 17.484 1 90.38 96 TRP A O 1
ATOM 752 N N . PRO A 1 97 ? 9.344 18.828 16.078 1 92.94 97 PRO A N 1
ATOM 753 C CA . PRO A 1 97 ? 7.895 18.969 15.898 1 92.94 97 PRO A CA 1
ATOM 754 C C . PRO A 1 97 ? 7.238 17.703 15.375 1 92.94 97 PRO A C 1
ATOM 756 O O . PRO A 1 97 ? 7.879 16.922 14.656 1 92.94 97 PRO A O 1
ATOM 759 N N . THR A 1 98 ? 5.98 17.5 15.688 1 94.56 98 THR A N 1
ATOM 760 C CA . THR A 1 98 ? 5.344 16.25 15.289 1 94.56 98 THR A CA 1
ATOM 761 C C . THR A 1 98 ? 4.234 16.5 14.273 1 94.56 98 THR A C 1
ATOM 763 O O . THR A 1 98 ? 3.484 15.594 13.922 1 94.56 98 THR A O 1
ATOM 766 N N . ALA A 1 99 ? 4.137 17.797 13.852 1 93.94 99 ALA A N 1
ATOM 767 C CA . ALA A 1 99 ? 3.209 18.125 12.773 1 93.94 99 ALA A CA 1
ATOM 768 C C . ALA A 1 99 ? 3.793 17.719 11.414 1 93.94 99 ALA A C 1
ATOM 770 O O . ALA A 1 99 ? 4.762 18.328 10.953 1 93.94 99 ALA A O 1
ATOM 771 N N . PRO A 1 100 ? 3.178 16.734 10.75 1 92.44 100 PRO A N 1
ATOM 772 C CA . PRO A 1 100 ? 3.754 16.281 9.484 1 92.44 100 PRO A CA 1
ATOM 773 C C . PRO A 1 100 ? 3.35 17.172 8.305 1 92.44 100 PRO A C 1
ATOM 775 O O . PRO A 1 100 ? 3.92 17.062 7.219 1 92.44 100 PRO A O 1
ATOM 778 N N . GLY A 1 101 ? 2.385 18.016 8.508 1 89.69 101 GLY A N 1
ATOM 779 C CA . GLY A 1 101 ? 1.892 18.922 7.48 1 89.69 101 GLY A CA 1
ATOM 780 C C . GLY A 1 101 ? 1.625 20.328 7.996 1 89.69 101 GLY A C 1
ATOM 781 O O . GLY A 1 101 ? 1.84 20.609 9.18 1 89.69 101 GLY A O 1
ATOM 782 N N . GLN A 1 102 ? 1.132 21.125 7.125 1 89.12 102 GLN A N 1
ATOM 783 C CA . GLN A 1 102 ? 0.96 22.531 7.434 1 89.12 102 GLN A CA 1
ATOM 784 C C . GLN A 1 102 ? -0.307 22.766 8.25 1 89.12 102 GLN A C 1
ATOM 786 O O . GLN A 1 102 ? -0.326 23.625 9.148 1 89.12 102 GLN A O 1
ATOM 791 N N . VAL A 1 103 ? -1.35 21.969 7.906 1 93.62 103 VAL A N 1
ATOM 792 C CA . VAL A 1 103 ? -2.629 22.266 8.539 1 93.62 103 VAL A CA 1
ATOM 793 C C . VAL A 1 103 ? -3.244 20.984 9.102 1 93.62 103 VAL A C 1
ATOM 795 O O . VAL A 1 103 ? -3.391 20 8.375 1 93.62 103 VAL A O 1
ATOM 798 N N . LEU A 1 104 ? -3.619 21 10.391 1 97.38 104 LEU A N 1
ATOM 799 C CA . LEU A 1 104 ? -4.469 19.984 10.992 1 97.38 104 LEU A CA 1
ATOM 800 C C . LEU A 1 104 ? -5.934 20.219 10.656 1 97.38 104 LEU A C 1
ATOM 802 O O . LEU A 1 104 ? -6.562 21.125 11.219 1 97.38 104 LEU A O 1
ATOM 806 N N . MET A 1 105 ? -6.477 19.391 9.836 1 97.94 105 MET A N 1
ATOM 807 C CA . MET A 1 105 ? -7.781 19.672 9.242 1 97.94 105 MET A CA 1
ATOM 808 C C . MET A 1 105 ? -8.898 19.094 10.102 1 97.94 105 MET A C 1
ATOM 810 O O . MET A 1 105 ? -10.039 19.578 10.047 1 97.94 105 MET A O 1
ATOM 814 N N . LEU A 1 106 ? -8.633 18.062 10.781 1 98.12 106 LEU A N 1
ATOM 815 C CA . LEU A 1 106 ? -9.602 17.359 11.617 1 98.12 106 LEU A CA 1
ATOM 816 C C . LEU A 1 106 ? -8.891 16.531 12.688 1 98.12 106 LEU A C 1
ATOM 818 O O . LEU A 1 106 ? -7.891 15.867 12.406 1 98.12 106 LEU A O 1
ATOM 822 N N . GLU A 1 107 ? -9.422 16.625 13.883 1 97.69 107 GLU A N 1
ATOM 823 C CA . GLU A 1 107 ? -8.945 15.773 14.969 1 97.69 107 GLU A CA 1
ATOM 824 C C . GLU A 1 107 ? -10.102 15.297 15.844 1 97.69 107 GLU A C 1
ATOM 826 O O . GLU A 1 107 ? -10.977 16.094 16.203 1 97.69 107 GLU A O 1
ATOM 831 N N . ASN A 1 108 ? -10.141 14.062 16.094 1 97.56 108 ASN A N 1
ATOM 832 C CA . ASN A 1 108 ? -11.078 13.477 17.062 1 97.56 108 ASN A CA 1
ATOM 833 C C . ASN A 1 108 ? -10.461 12.273 17.781 1 97.56 108 ASN A C 1
ATOM 835 O O . ASN A 1 108 ? -9.234 12.141 17.828 1 97.56 108 ASN A O 1
ATOM 839 N N . SER A 1 109 ? -11.258 11.492 18.422 1 97 109 SER A N 1
ATOM 840 C CA . SER A 1 109 ? -10.727 10.422 19.25 1 97 109 SER A CA 1
ATOM 841 C C . SER A 1 109 ? -10.102 9.32 18.406 1 97 109 SER A C 1
ATOM 843 O O . SER A 1 109 ? -9.375 8.469 18.922 1 97 109 SER A O 1
ATOM 845 N N . HIS A 1 110 ? -10.297 9.375 17.109 1 97.62 110 HIS A N 1
ATOM 846 C CA . HIS A 1 110 ? -9.805 8.297 16.25 1 97.62 110 HIS A CA 1
ATOM 847 C C . HIS A 1 110 ? -8.57 8.727 15.477 1 97.62 110 HIS A C 1
ATOM 849 O O . HIS A 1 110 ? -7.637 7.938 15.297 1 97.62 110 HIS A O 1
ATOM 855 N N . VAL A 1 111 ? -8.617 10.07 15.07 1 98.31 111 VAL A N 1
ATOM 856 C CA . VAL A 1 111 ? -7.641 10.359 14.031 1 98.31 111 VAL A CA 1
ATOM 857 C C . VAL A 1 111 ? -7.203 11.82 14.125 1 98.31 111 VAL A C 1
ATOM 859 O O . VAL A 1 111 ? -7.879 12.641 14.758 1 98.31 111 VAL A O 1
ATOM 862 N N . ARG A 1 112 ? -6.062 12.094 13.562 1 98.12 112 ARG A N 1
ATOM 863 C CA . ARG A 1 112 ? -5.609 13.406 13.125 1 98.12 112 ARG A CA 1
ATOM 864 C C . ARG A 1 112 ? -5.41 13.445 11.609 1 98.12 112 ARG A C 1
ATOM 866 O O . ARG A 1 112 ? -4.707 12.602 11.055 1 98.12 112 ARG A O 1
ATOM 873 N N . MET A 1 113 ? -6.066 14.414 10.969 1 98.62 113 MET A N 1
ATOM 874 C CA . MET A 1 113 ? -5.977 14.562 9.516 1 98.62 113 MET A CA 1
ATOM 875 C C . MET A 1 113 ? -5.152 15.789 9.141 1 98.62 113 MET A C 1
ATOM 877 O O . MET A 1 113 ? -5.477 16.906 9.547 1 98.62 113 MET A O 1
ATOM 881 N N . TRP A 1 114 ? -4.125 15.562 8.297 1 98.19 114 TRP A N 1
ATOM 882 C CA . TRP A 1 114 ? -3.219 16.656 7.945 1 98.19 114 TRP A CA 1
ATOM 883 C C . TRP A 1 114 ? -3.236 16.922 6.445 1 98.19 114 TRP A C 1
ATOM 885 O O . TRP A 1 114 ? -3.229 15.977 5.641 1 98.19 114 TRP A O 1
ATOM 895 N N . ASP A 1 115 ? -3.273 18.188 6.117 1 96.75 115 ASP A N 1
ATOM 896 C CA . ASP A 1 115 ? -3.031 18.641 4.754 1 96.75 115 ASP A CA 1
ATOM 897 C C . ASP A 1 115 ? -1.567 19.031 4.559 1 96.75 115 ASP A C 1
ATOM 899 O O . ASP A 1 115 ? -1.005 19.781 5.363 1 96.75 115 ASP A O 1
ATOM 903 N N . PHE A 1 116 ? -0.99 18.516 3.512 1 95.69 116 PHE A N 1
ATOM 904 C CA . PHE A 1 116 ? 0.369 18.922 3.162 1 95.69 116 PHE A CA 1
ATOM 905 C C . PHE A 1 116 ? 0.475 19.234 1.673 1 95.69 116 PHE A C 1
ATOM 907 O O . PHE A 1 116 ? 0.128 18.391 0.833 1 95.69 116 PHE A O 1
ATOM 914 N N . ARG A 1 117 ? 1 20.328 1.378 1 94.06 117 ARG A N 1
ATOM 915 C CA . ARG A 1 117 ? 1.291 20.797 0.029 1 94.06 117 ARG A CA 1
ATOM 916 C C . ARG A 1 117 ? 2.711 21.359 -0.062 1 94.06 117 ARG A C 1
ATOM 918 O O . ARG A 1 117 ? 3.146 22.109 0.811 1 94.06 117 ARG A O 1
ATOM 925 N N . ALA A 1 118 ? 3.387 20.953 -1.033 1 94 118 ALA A N 1
ATOM 926 C CA . ALA A 1 118 ? 4.703 21.5 -1.345 1 94 118 ALA A CA 1
ATOM 927 C C . ALA A 1 118 ? 4.719 22.125 -2.734 1 94 118 ALA A C 1
ATOM 929 O O . ALA A 1 118 ? 4.82 21.422 -3.742 1 94 118 ALA A O 1
ATOM 930 N N . SER A 1 119 ? 4.648 23.438 -2.762 1 91.69 119 SER A N 1
ATOM 931 C CA . SER A 1 119 ? 4.637 24.156 -4.031 1 91.69 119 SER A CA 1
ATOM 932 C C . SER A 1 119 ? 6.008 24.109 -4.699 1 91.69 119 SER A C 1
ATOM 934 O O . SER A 1 119 ? 7.02 23.859 -4.039 1 91.69 119 SER A O 1
ATOM 936 N N . LEU A 1 120 ? 5.965 24.359 -5.98 1 90.88 120 LEU A N 1
ATOM 937 C CA . LEU A 1 120 ? 7.234 24.484 -6.691 1 90.88 120 LEU A CA 1
ATOM 938 C C . LEU A 1 120 ? 8.078 25.609 -6.109 1 90.88 120 LEU A C 1
ATOM 940 O O . LEU A 1 120 ? 7.562 26.703 -5.855 1 90.88 120 LEU A O 1
ATOM 944 N N . GLY A 1 121 ? 9.281 25.281 -5.84 1 89.88 121 GLY A N 1
ATOM 945 C CA . GLY A 1 121 ? 10.188 26.312 -5.344 1 89.88 121 GLY A CA 1
ATOM 946 C C . GLY A 1 121 ? 10.062 26.547 -3.85 1 89.88 121 GLY A C 1
ATOM 947 O O . GLY A 1 121 ? 10.82 27.328 -3.273 1 89.88 121 GLY A O 1
ATOM 948 N N . MET A 1 122 ? 9.094 25.922 -3.256 1 89.62 122 MET A N 1
ATOM 949 C CA . MET A 1 122 ? 8.953 26.047 -1.809 1 89.62 122 MET A CA 1
ATOM 950 C C . MET A 1 122 ? 10.164 25.469 -1.092 1 89.62 122 MET A C 1
ATOM 952 O O . MET A 1 122 ? 10.719 24.453 -1.522 1 89.62 122 MET A O 1
ATOM 956 N N . ASP A 1 123 ? 10.492 26.156 -0.01 1 90.56 123 ASP A N 1
ATOM 957 C CA . ASP A 1 123 ? 11.578 25.625 0.812 1 90.56 123 ASP A CA 1
ATOM 958 C C . ASP A 1 123 ? 11.203 24.266 1.41 1 90.56 123 ASP A C 1
ATOM 960 O O . ASP A 1 123 ? 10.023 23.953 1.574 1 90.56 123 ASP A O 1
ATOM 964 N N . ARG A 1 124 ? 12.211 23.547 1.733 1 93.44 124 ARG A N 1
ATOM 965 C CA . ARG A 1 124 ? 12.023 22.297 2.463 1 93.44 124 ARG A CA 1
ATOM 966 C C . ARG A 1 124 ? 11.242 22.516 3.75 1 93.44 124 ARG A C 1
ATOM 968 O O . ARG A 1 124 ? 11.484 23.5 4.465 1 93.44 124 ARG A O 1
ATOM 975 N N . ASN A 1 125 ? 10.336 21.609 4.016 1 92.06 125 ASN A N 1
ATOM 976 C CA . ASN A 1 125 ? 9.633 21.75 5.289 1 92.06 125 ASN A CA 1
ATOM 977 C C . ASN A 1 125 ? 10.539 21.391 6.465 1 92.06 125 ASN A C 1
ATOM 979 O O . ASN A 1 125 ? 11.617 20.844 6.277 1 92.06 125 ASN A O 1
ATOM 983 N N . ASP A 1 126 ? 10.117 21.812 7.617 1 92.19 126 ASP A N 1
ATOM 984 C CA . ASP A 1 126 ? 10.906 21.547 8.812 1 92.19 126 ASP A CA 1
ATOM 985 C C . ASP A 1 126 ? 11.016 20.047 9.078 1 92.19 126 ASP A C 1
ATOM 987 O O . ASP A 1 126 ? 10.102 19.281 8.75 1 92.19 126 ASP A O 1
ATOM 991 N N . PHE A 1 127 ? 12.156 19.703 9.656 1 94.38 127 PHE A N 1
ATOM 992 C CA . PHE A 1 127 ? 12.234 18.344 10.195 1 94.38 127 PHE A CA 1
ATOM 993 C C . PHE A 1 127 ? 11.094 18.078 11.164 1 94.38 127 PHE A C 1
ATOM 995 O O . PHE A 1 127 ? 10.75 18.938 11.977 1 94.38 127 PHE A O 1
ATOM 1002 N N . HIS A 1 128 ? 10.531 16.969 11.039 1 94.88 128 HIS A N 1
ATOM 1003 C CA . HIS A 1 128 ? 9.445 16.562 11.922 1 94.88 128 HIS A CA 1
ATOM 1004 C C . HIS A 1 128 ? 9.516 15.062 12.227 1 94.88 128 HIS A C 1
ATOM 1006 O O . HIS A 1 128 ? 10.188 14.312 11.516 1 94.88 128 HIS A O 1
ATOM 1012 N N . GLN A 1 129 ? 8.875 14.727 13.289 1 93.44 129 GLN A N 1
ATOM 1013 C CA . GLN A 1 129 ? 8.891 13.336 13.734 1 93.44 129 GLN A CA 1
ATOM 1014 C C . GLN A 1 129 ? 7.484 12.742 13.727 1 93.44 129 GLN A C 1
ATOM 1016 O O . GLN A 1 129 ? 6.543 13.352 14.234 1 93.44 129 GLN A O 1
ATOM 1021 N N . HIS A 1 130 ? 7.352 11.594 13.055 1 95.25 130 HIS A N 1
ATOM 1022 C CA . HIS A 1 130 ? 6.117 10.82 13.133 1 95.25 130 HIS A CA 1
ATOM 1023 C C . HIS A 1 130 ? 6.059 10 14.414 1 95.25 130 HIS A C 1
ATOM 1025 O O . HIS A 1 130 ? 6.953 9.195 14.688 1 95.25 130 HIS A O 1
ATOM 1031 N N . VAL A 1 131 ? 4.926 10.156 15.133 1 93.75 131 VAL A N 1
ATOM 1032 C CA . VAL A 1 131 ? 4.863 9.492 16.438 1 93.75 131 VAL A CA 1
ATOM 1033 C C . VAL A 1 131 ? 3.643 8.586 16.5 1 93.75 131 VAL A C 1
ATOM 1035 O O . VAL A 1 131 ? 3.471 7.824 17.453 1 93.75 131 VAL A O 1
ATOM 1038 N N . LEU A 1 132 ? 2.789 8.648 15.539 1 95.44 132 LEU A N 1
ATOM 1039 C CA . LEU A 1 132 ? 1.607 7.797 15.422 1 95.44 132 LEU A CA 1
ATOM 1040 C C . LEU A 1 132 ? 1.623 7.023 14.102 1 95.44 132 LEU A C 1
ATOM 1042 O O . LEU A 1 132 ? 2.125 7.52 13.094 1 95.44 132 LEU A O 1
ATOM 1046 N N . ASP A 1 133 ? 1.06 5.824 14.117 1 95.62 133 ASP A N 1
ATOM 1047 C CA . ASP A 1 133 ? 0.827 5.152 12.844 1 95.62 133 ASP A CA 1
ATOM 1048 C C . ASP A 1 133 ? 0.101 6.074 11.859 1 95.62 133 ASP A C 1
ATOM 1050 O O . ASP A 1 133 ? -0.828 6.785 12.242 1 95.62 133 ASP A O 1
ATOM 1054 N N . ASN A 1 134 ? 0.574 6.004 10.625 1 97.19 134 ASN A N 1
ATOM 1055 C CA . ASN A 1 134 ? -0.012 6.953 9.688 1 97.19 134 ASN A CA 1
ATOM 1056 C C . ASN A 1 134 ? 0.006 6.41 8.258 1 97.19 134 ASN A C 1
ATOM 1058 O O . ASN A 1 134 ? 0.698 5.434 7.969 1 97.19 134 ASN A O 1
ATOM 1062 N N . ALA A 1 135 ? -0.813 7.023 7.488 1 97.5 135 ALA A N 1
ATOM 1063 C CA . ALA A 1 135 ? -0.818 6.82 6.039 1 97.5 135 ALA A CA 1
ATOM 1064 C C . ALA A 1 135 ? -1 8.141 5.301 1 97.5 135 ALA A C 1
ATOM 1066 O O . ALA A 1 135 ? -1.697 9.039 5.781 1 97.5 135 ALA A O 1
ATOM 1067 N N . TRP A 1 136 ? -0.338 8.219 4.16 1 96.88 136 TRP A N 1
ATOM 1068 C CA . TRP A 1 136 ? -0.566 9.398 3.33 1 96.88 136 TRP A CA 1
ATOM 1069 C C . TRP A 1 136 ? -0.834 9 1.882 1 96.88 136 TRP A C 1
ATOM 1071 O O . TRP A 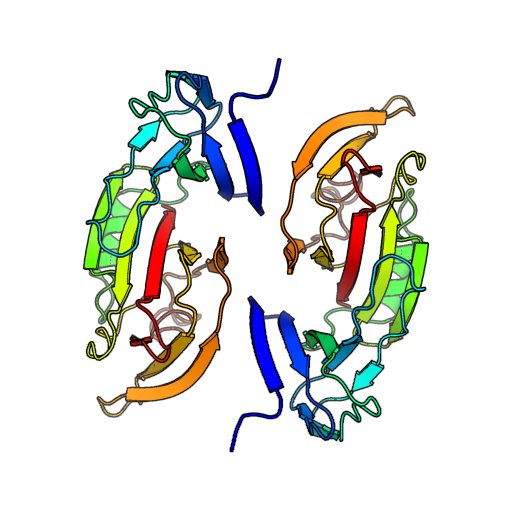1 136 ? -0.31 7.996 1.399 1 96.88 136 TRP A O 1
ATOM 1081 N N . VAL A 1 137 ? -1.687 9.797 1.26 1 96.94 137 VAL A N 1
ATOM 1082 C CA . VAL A 1 137 ? -2.131 9.594 -0.114 1 96.94 137 VAL A CA 1
ATOM 1083 C C . VAL A 1 137 ? -1.65 10.742 -0.994 1 96.94 137 VAL A C 1
ATOM 1085 O O . VAL A 1 137 ? -1.929 11.906 -0.705 1 96.94 137 VAL A O 1
ATOM 1088 N N . VAL A 1 138 ? -1.005 10.414 -2.088 1 96.56 138 VAL A N 1
ATOM 1089 C CA . VAL A 1 138 ? -0.581 11.438 -3.043 1 96.56 138 VAL A CA 1
ATOM 1090 C C . VAL A 1 138 ? -1.764 11.852 -3.914 1 96.56 138 VAL A C 1
ATOM 1092 O O . VAL A 1 138 ? -2.523 11.008 -4.387 1 96.56 138 VAL A O 1
ATOM 1095 N N . LEU A 1 139 ? -1.89 13.156 -4.102 1 95.75 139 LEU A N 1
ATOM 1096 C CA . LEU A 1 139 ? -2.986 13.688 -4.91 1 95.75 139 LEU A CA 1
ATOM 1097 C C . LEU A 1 139 ? -2.455 14.445 -6.121 1 95.75 139 LEU A C 1
ATOM 1099 O O . LEU A 1 139 ? -1.632 15.352 -5.98 1 95.75 139 LEU A O 1
ATOM 1103 N N . GLY A 1 140 ? -2.971 14.062 -7.293 1 87.38 140 GLY A N 1
ATOM 1104 C CA . GLY A 1 140 ? -2.691 14.82 -8.5 1 87.38 140 GLY A CA 1
ATOM 1105 C C . GLY A 1 140 ? -1.41 14.391 -9.195 1 87.38 140 GLY A C 1
ATOM 1106 O O . GLY A 1 140 ? -0.952 13.258 -9.008 1 87.38 140 GLY A O 1
ATOM 1107 N N . GLY A 1 141 ? -0.955 15.32 -10.055 1 73.5 141 GLY A N 1
ATOM 1108 C CA . GLY A 1 141 ? 0.133 14.992 -10.961 1 73.5 141 GLY A CA 1
ATOM 1109 C C . GLY A 1 141 ? 1.504 15.148 -10.328 1 73.5 141 GLY A C 1
ATOM 1110 O O . GLY A 1 141 ? 2.51 14.742 -10.914 1 73.5 141 GLY A O 1
ATOM 1111 N N . GLY A 1 142 ? 1.602 15.922 -9.289 1 63.12 142 GLY A N 1
ATOM 1112 C CA . GLY A 1 142 ? 2.885 16.078 -8.625 1 63.12 142 GLY A CA 1
ATOM 1113 C C . GLY A 1 142 ? 3.33 14.828 -7.887 1 63.12 142 GLY A C 1
ATOM 1114 O O . GLY A 1 142 ? 2.576 14.273 -7.086 1 63.12 142 GLY A O 1
ATOM 1115 N N . SER A 1 143 ? 4.715 14.477 -8.188 1 75.06 143 SER A N 1
ATOM 1116 C CA . SER A 1 143 ? 4.969 13.094 -7.785 1 75.06 143 SER A CA 1
ATOM 1117 C C . SER A 1 143 ? 6.359 12.938 -7.18 1 75.06 143 SER A C 1
ATOM 1119 O O . SER A 1 143 ? 6.73 11.852 -6.738 1 75.06 143 SER A O 1
ATOM 1121 N N . ALA A 1 144 ? 7.098 14.141 -7.078 1 92.12 144 ALA A N 1
ATOM 1122 C CA . ALA A 1 144 ? 8.469 13.852 -6.672 1 92.12 144 ALA A CA 1
ATOM 1123 C C . ALA A 1 144 ? 8.844 14.617 -5.402 1 92.12 144 ALA A C 1
ATOM 1125 O O . ALA A 1 144 ? 8.547 15.805 -5.277 1 92.12 144 ALA A O 1
ATOM 1126 N N . LEU A 1 145 ? 9.445 13.977 -4.48 1 94.88 145 LEU A N 1
ATOM 1127 C CA . LEU A 1 145 ? 9.945 14.562 -3.24 1 94.88 145 LEU A CA 1
ATOM 1128 C C . LEU A 1 145 ? 11.414 14.211 -3.027 1 94.88 145 LEU A C 1
ATOM 1130 O O . LEU A 1 145 ? 11.812 13.055 -3.227 1 94.88 145 LEU A O 1
ATOM 1134 N N . ASP A 1 146 ? 12.172 15.195 -2.707 1 96.06 146 ASP A N 1
ATOM 1135 C CA . ASP A 1 146 ? 13.469 14.938 -2.094 1 96.06 146 ASP A CA 1
ATOM 1136 C C . ASP A 1 146 ? 13.336 14.75 -0.585 1 96.06 146 ASP A C 1
ATOM 1138 O O . ASP A 1 146 ? 12.688 15.547 0.091 1 96.06 146 ASP A O 1
ATOM 1142 N N . VAL A 1 147 ? 13.992 13.711 -0.098 1 95.19 147 VAL A N 1
ATOM 1143 C CA . VAL A 1 147 ? 13.93 13.398 1.326 1 95.19 147 VAL A CA 1
ATOM 1144 C C . VAL A 1 147 ? 15.273 13.719 1.983 1 95.19 147 VAL A C 1
ATOM 1146 O O . VAL A 1 147 ? 16.328 13.391 1.438 1 95.19 147 VAL A O 1
ATOM 1149 N N . PHE A 1 148 ? 15.125 14.367 3.162 1 95.88 148 PHE A N 1
ATOM 1150 C CA . PHE A 1 148 ? 16.312 14.711 3.939 1 95.88 148 PHE A CA 1
ATOM 1151 C C . PHE A 1 148 ? 16.203 14.172 5.359 1 95.88 148 PHE A C 1
ATOM 1153 O O . PHE A 1 148 ? 15.102 14.039 5.898 1 95.88 148 PHE A O 1
ATOM 1160 N N . GLU A 1 149 ? 17.359 13.867 5.891 1 94.81 149 GLU A N 1
ATOM 1161 C CA . GLU A 1 149 ? 17.453 13.523 7.305 1 94.81 149 GLU A CA 1
ATOM 1162 C C . GLU A 1 149 ? 18.422 14.445 8.031 1 94.81 149 GLU A C 1
ATOM 1164 O O . GLU A 1 149 ? 19.281 15.078 7.41 1 94.81 149 GLU A O 1
ATOM 1169 N N . PRO A 1 150 ? 18.219 14.562 9.383 1 92.25 150 PRO A N 1
ATOM 1170 C CA . PRO A 1 150 ? 19.219 15.312 10.125 1 92.25 150 PRO A CA 1
ATOM 1171 C C . PRO A 1 150 ? 20.625 14.703 10.008 1 92.25 150 PRO A C 1
ATOM 1173 O O . PRO A 1 150 ? 20.766 13.477 10.047 1 92.25 150 PRO A O 1
ATOM 1176 N N . ASP A 1 151 ? 21.547 15.578 9.898 1 91.69 151 ASP A N 1
ATOM 1177 C CA . ASP A 1 151 ? 22.891 15.07 9.688 1 91.69 151 ASP A CA 1
ATOM 1178 C C . ASP A 1 151 ? 23.641 14.938 11.016 1 91.69 151 ASP A C 1
ATOM 1180 O O . ASP A 1 151 ? 24.828 14.617 11.031 1 91.69 151 ASP A O 1
ATOM 1184 N N . GLY A 1 152 ? 23.109 15.18 12.062 1 86.69 152 GLY A N 1
ATOM 1185 C CA . GLY A 1 152 ? 23.719 15.07 13.383 1 86.69 152 GLY A CA 1
ATOM 1186 C C . GLY A 1 152 ? 24.547 16.297 13.758 1 86.69 152 GLY A C 1
ATOM 1187 O O . GLY A 1 152 ? 25.047 16.391 14.875 1 86.69 152 GLY A O 1
ATOM 1188 N N . ARG A 1 153 ? 24.766 17.219 12.836 1 90.62 153 ARG A N 1
ATOM 1189 C CA . ARG A 1 153 ? 25.562 18.406 13.078 1 90.62 153 ARG A CA 1
ATOM 1190 C C . ARG A 1 153 ? 24.75 19.672 12.852 1 90.62 153 ARG A C 1
ATOM 1192 O O . ARG A 1 153 ? 25.266 20.672 12.367 1 90.62 153 ARG A O 1
ATOM 1199 N N . GLY A 1 154 ? 23.328 19.484 13.031 1 85.88 154 GLY A N 1
ATOM 1200 C CA . GLY A 1 154 ? 22.422 20.609 12.898 1 85.88 154 GLY A CA 1
ATOM 1201 C C . GLY A 1 154 ? 22.016 20.891 11.461 1 85.88 154 GLY A C 1
ATOM 1202 O O . GLY A 1 154 ? 21.281 21.828 11.195 1 85.88 154 GLY A O 1
ATOM 1203 N N . GLY A 1 155 ? 22.469 20.172 10.617 1 92.69 155 GLY A N 1
ATOM 1204 C CA . GLY A 1 155 ? 22.141 20.344 9.203 1 92.69 155 GLY A CA 1
ATOM 1205 C C . GLY A 1 155 ? 21.281 19.234 8.641 1 92.69 155 GLY A C 1
ATOM 1206 O O . GLY A 1 155 ? 20.641 18.5 9.398 1 92.69 155 GLY A O 1
ATOM 1207 N N . ALA A 1 156 ? 21.125 19.359 7.27 1 95 156 ALA A N 1
ATOM 1208 C CA . ALA A 1 156 ? 20.312 18.375 6.551 1 95 156 ALA A CA 1
ATOM 1209 C C . ALA A 1 156 ? 21.156 17.578 5.578 1 95 156 ALA A C 1
ATOM 1211 O O . ALA A 1 156 ? 22.047 18.125 4.918 1 95 156 ALA A O 1
ATOM 1212 N N . ALA A 1 157 ? 20.969 16.281 5.645 1 96.12 157 ALA A N 1
ATOM 1213 C CA . ALA A 1 157 ? 21.609 15.391 4.676 1 96.12 157 ALA A CA 1
ATOM 1214 C C . ALA A 1 157 ? 20.578 14.844 3.682 1 96.12 157 ALA A C 1
ATOM 1216 O O . ALA A 1 157 ? 19.547 14.312 4.078 1 96.12 157 ALA A O 1
ATOM 1217 N N . PHE A 1 158 ? 20.906 14.93 2.396 1 96.12 158 PHE A N 1
ATOM 1218 C CA . PHE A 1 158 ? 20.062 14.367 1.348 1 96.12 158 PHE A CA 1
ATOM 1219 C C . PHE A 1 158 ? 20.062 12.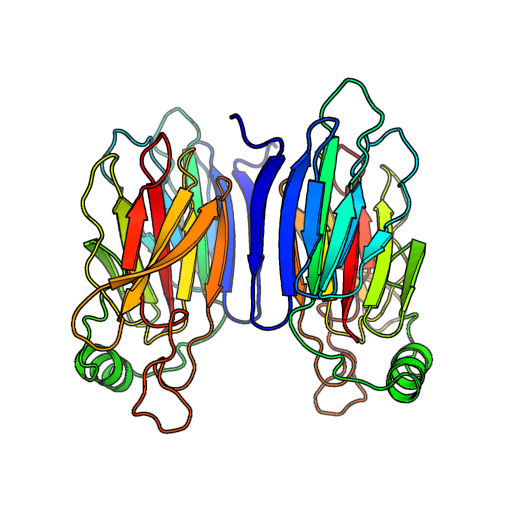844 1.417 1 96.12 158 PHE A C 1
ATOM 1221 O O . PHE A 1 158 ? 21.109 12.227 1.583 1 96.12 158 PHE A O 1
ATOM 1228 N N . VAL A 1 159 ? 18.891 12.305 1.287 1 94 159 VAL A N 1
ATOM 1229 C CA . VAL A 1 159 ? 18.781 10.852 1.346 1 94 159 VAL A CA 1
ATOM 1230 C C . VAL A 1 159 ? 18.469 10.297 -0.045 1 94 159 VAL A C 1
ATOM 1232 O O . VAL A 1 159 ? 19.281 9.586 -0.633 1 94 159 VAL A O 1
ATOM 1235 N N . LYS A 1 160 ? 17.359 10.703 -0.584 1 91.88 160 LYS A N 1
ATOM 1236 C CA . LYS A 1 160 ? 16.938 10.203 -1.888 1 91.88 160 LYS A CA 1
ATOM 1237 C C . LYS A 1 160 ? 15.805 11.062 -2.457 1 91.88 160 LYS A C 1
ATOM 1239 O O . LYS A 1 160 ? 15.219 11.875 -1.746 1 91.88 160 LYS A O 1
ATOM 1244 N N . THR A 1 161 ? 15.547 10.805 -3.785 1 93.81 161 THR A N 1
ATOM 1245 C CA . THR A 1 161 ? 14.352 11.328 -4.445 1 93.81 161 THR A CA 1
ATOM 1246 C C . THR A 1 161 ? 13.32 10.219 -4.645 1 93.81 161 THR A C 1
ATOM 1248 O O . THR A 1 161 ? 13.664 9.109 -5.062 1 93.81 161 THR A O 1
ATOM 1251 N N . LEU A 1 162 ? 12.148 10.555 -4.332 1 93.44 162 LEU A N 1
ATOM 1252 C CA . LEU A 1 162 ? 11.047 9.633 -4.547 1 93.44 162 LEU A CA 1
ATOM 1253 C C . LEU A 1 162 ? 10.031 10.211 -5.523 1 93.44 162 LEU A C 1
ATOM 1255 O O . LEU A 1 162 ? 9.727 11.406 -5.473 1 93.44 162 LEU A O 1
ATOM 1259 N N . THR A 1 163 ? 9.555 9.375 -6.426 1 93.75 163 THR A N 1
ATOM 1260 C CA . THR A 1 163 ? 8.469 9.75 -7.332 1 93.75 163 THR A CA 1
ATOM 1261 C C . THR A 1 163 ? 7.277 8.812 -7.168 1 93.75 163 THR A C 1
ATOM 1263 O O . THR A 1 163 ? 7.449 7.613 -6.945 1 93.75 163 THR A O 1
ATOM 1266 N N . PHE A 1 164 ? 6.098 9.367 -7.324 1 93.12 164 PHE A N 1
ATOM 1267 C CA . PHE A 1 164 ? 4.852 8.656 -7.051 1 93.12 164 PHE A CA 1
ATOM 1268 C C . PHE A 1 164 ? 3.824 8.93 -8.148 1 93.12 164 PHE A C 1
ATOM 1270 O O . PHE A 1 164 ? 3.957 9.898 -8.906 1 93.12 164 PHE A O 1
ATOM 1277 N N . ASN A 1 165 ? 2.865 8.078 -8.219 1 90.56 165 ASN A N 1
ATOM 1278 C CA . ASN A 1 165 ? 1.672 8.367 -9.008 1 90.56 165 ASN A CA 1
ATOM 1279 C C . ASN A 1 165 ? 0.535 8.883 -8.133 1 90.56 165 ASN A C 1
ATOM 1281 O O . ASN A 1 165 ? 0.547 8.703 -6.918 1 90.56 165 ASN A O 1
ATOM 1285 N N . ASP A 1 166 ? -0.406 9.578 -8.812 1 93.75 166 ASP A N 1
ATOM 1286 C CA . ASP A 1 166 ? -1.652 9.914 -8.133 1 93.75 166 ASP A CA 1
ATOM 1287 C C . ASP A 1 166 ? -2.279 8.68 -7.488 1 93.75 166 ASP A C 1
ATOM 1289 O O . ASP A 1 166 ? -2.352 7.617 -8.109 1 93.75 166 ASP A O 1
ATOM 1293 N N . GLY A 1 167 ? -2.664 8.812 -6.207 1 94.38 167 GLY A N 1
ATOM 1294 C CA . GLY A 1 167 ? -3.342 7.727 -5.52 1 94.38 167 GLY A CA 1
ATOM 1295 C C . GLY A 1 167 ? -2.391 6.793 -4.793 1 94.38 167 GLY A C 1
ATOM 1296 O O . GLY A 1 167 ? -2.826 5.887 -4.082 1 94.38 167 GLY A O 1
ATOM 1297 N N . PHE A 1 168 ? -1.128 7.055 -4.949 1 94.06 168 PHE A N 1
ATOM 1298 C CA . PHE A 1 168 ? -0.179 6.27 -4.172 1 94.06 168 PHE A CA 1
ATOM 1299 C C . PHE A 1 168 ? -0.439 6.434 -2.678 1 94.06 168 PHE A C 1
ATOM 1301 O O . PHE A 1 168 ? -0.716 7.539 -2.207 1 94.06 168 PHE A O 1
ATOM 1308 N N . VAL A 1 169 ? -0.285 5.27 -1.94 1 95.69 169 VAL A N 1
ATOM 1309 C CA . VAL A 1 169 ? -0.441 5.32 -0.49 1 95.69 169 VAL A CA 1
ATOM 1310 C C . VAL A 1 169 ? 0.806 4.75 0.183 1 95.69 169 VAL A C 1
ATOM 1312 O O . VAL A 1 169 ? 1.277 3.67 -0.182 1 95.69 169 VAL A O 1
ATOM 1315 N N . SER A 1 170 ? 1.267 5.477 1.099 1 94.81 170 SER A N 1
ATOM 1316 C CA . SER A 1 170 ? 2.26 4.949 2.029 1 94.81 170 SER A CA 1
ATOM 1317 C C . SER A 1 170 ? 1.643 4.672 3.395 1 94.81 170 SER A C 1
ATOM 1319 O O . SER A 1 170 ? 0.97 5.531 3.967 1 94.81 170 SER A O 1
ATOM 1321 N N . TRP A 1 171 ? 1.833 3.443 3.867 1 95.19 171 TRP A N 1
ATOM 1322 C CA . TRP A 1 171 ? 1.46 3.074 5.227 1 95.19 171 TRP A CA 1
ATOM 1323 C C . TRP A 1 171 ? 2.693 2.961 6.117 1 95.19 171 TRP A C 1
ATOM 1325 O O . TRP A 1 171 ? 3.652 2.266 5.773 1 95.19 171 TRP A O 1
ATOM 1335 N N . ASN A 1 172 ? 2.648 3.635 7.262 1 93.12 172 ASN A N 1
ATOM 1336 C CA . ASN A 1 172 ? 3.783 3.65 8.18 1 93.12 172 ASN A CA 1
ATOM 1337 C C . ASN A 1 172 ? 3.365 3.25 9.594 1 93.12 172 ASN A C 1
ATOM 1339 O O . ASN A 1 172 ? 2.629 3.982 10.258 1 93.12 172 ASN A O 1
ATOM 1343 N N . GLN A 1 173 ? 3.854 2.111 9.945 1 89.31 173 GLN A N 1
ATOM 1344 C CA . GLN A 1 173 ? 3.711 1.726 11.344 1 89.31 173 GLN A CA 1
ATOM 1345 C C . GLN A 1 173 ? 4.805 2.355 12.203 1 89.31 173 GLN A C 1
ATOM 1347 O O . GLN A 1 173 ? 5.992 2.158 11.945 1 89.31 173 GLN A O 1
ATOM 1352 N N . VAL A 1 174 ? 4.379 3.127 13.125 1 89.5 174 VAL A N 1
ATOM 1353 C CA . VAL A 1 174 ? 5.328 3.832 13.977 1 89.5 174 VAL A CA 1
ATOM 1354 C C . VAL A 1 174 ? 5.395 3.16 15.344 1 89.5 174 VAL A C 1
ATOM 1356 O O . VAL A 1 174 ? 4.449 3.25 16.125 1 89.5 174 VAL A O 1
ATOM 1359 N N . ARG A 1 175 ? 6.371 2.457 15.5 1 79.31 175 ARG A N 1
ATOM 1360 C CA . ARG A 1 175 ? 6.559 1.769 16.766 1 79.31 175 ARG A CA 1
ATOM 1361 C C . ARG A 1 175 ? 7.293 2.656 17.766 1 79.31 175 ARG A C 1
ATOM 1363 O O . ARG A 1 175 ? 8.148 3.457 17.391 1 79.31 175 ARG A O 1
ATOM 1370 N N . ASN A 1 176 ? 6.988 2.545 18.984 1 78.31 176 ASN A N 1
ATOM 1371 C CA . ASN A 1 176 ? 7.684 3.207 20.078 1 78.31 176 ASN A CA 1
ATOM 1372 C C . ASN A 1 176 ? 7.754 4.719 19.875 1 78.31 176 ASN A C 1
ATOM 1374 O O . ASN A 1 176 ? 8.797 5.332 20.109 1 78.31 176 ASN A O 1
ATOM 1378 N N . GLY A 1 177 ? 6.789 5.281 19.297 1 75.62 177 GLY A N 1
ATOM 1379 C CA . GLY A 1 177 ? 6.738 6.723 19.109 1 75.62 177 GLY A CA 1
ATOM 1380 C C . GLY A 1 177 ? 7.75 7.227 18.094 1 75.62 177 GLY A C 1
ATOM 1381 O O . GLY A 1 177 ? 8.148 8.391 18.141 1 75.62 177 GLY A O 1
ATOM 1382 N N . GLY A 1 178 ? 8.203 6.301 17.219 1 78.81 178 GLY A N 1
ATOM 1383 C CA . GLY A 1 178 ? 9.18 6.676 16.203 1 78.81 178 GLY A CA 1
ATOM 1384 C C . GLY A 1 178 ? 10.609 6.664 16.719 1 78.81 178 GLY A C 1
ATOM 1385 O O . GLY A 1 178 ? 11.5 7.242 16.094 1 78.81 178 GLY A O 1
ATOM 1386 N N . PHE A 1 179 ? 10.758 6.168 17.906 1 75.38 179 PHE A N 1
ATOM 1387 C CA . PHE A 1 179 ? 12.078 6.023 18.516 1 75.38 179 PHE A CA 1
ATOM 1388 C C . PHE A 1 179 ? 12.602 4.602 18.328 1 75.38 179 PHE A C 1
ATOM 1390 O O . PHE A 1 179 ? 11.82 3.672 18.109 1 75.38 179 PHE A O 1
ATOM 1397 N N . ASP A 1 180 ? 13.891 4.535 18.422 1 73.44 180 ASP A N 1
ATOM 1398 C CA . ASP A 1 180 ? 14.531 3.223 18.406 1 73.44 180 ASP A CA 1
ATOM 1399 C C . ASP A 1 180 ? 14.242 2.469 19.703 1 73.44 180 ASP A C 1
ATOM 1401 O O . ASP A 1 180 ? 13.508 2.961 20.562 1 73.44 180 ASP A O 1
ATOM 1405 N N . GLU A 1 181 ? 14.773 1.309 19.75 1 71.19 181 GLU A N 1
ATOM 1406 C CA . GLU A 1 181 ? 14.5 0.413 20.875 1 71.19 181 GLU A CA 1
ATOM 1407 C C . GLU A 1 181 ? 14.906 1.049 22.203 1 71.19 181 GLU A C 1
ATOM 1409 O O . GLU A 1 181 ? 14.359 0.709 23.25 1 71.19 181 GLU A O 1
ATOM 1414 N N . ASP A 1 182 ? 15.781 2.002 22.078 1 68.12 182 ASP A N 1
ATOM 1415 C CA . ASP A 1 182 ? 16.234 2.645 23.312 1 68.12 182 ASP A CA 1
ATOM 1416 C C . ASP A 1 182 ? 15.289 3.764 23.734 1 68.12 182 ASP A C 1
ATOM 1418 O O . ASP A 1 182 ? 15.461 4.355 24.797 1 68.12 182 ASP A O 1
ATOM 1422 N N . CYS A 1 183 ? 14.352 3.994 22.875 1 62.97 183 CYS A N 1
ATOM 1423 C CA . CYS A 1 183 ? 13.32 5.004 23.094 1 62.97 183 CYS A CA 1
ATOM 1424 C C . CYS A 1 183 ? 13.938 6.395 23.203 1 62.97 183 CYS A C 1
ATOM 1426 O O . CYS A 1 183 ? 13.336 7.297 23.797 1 62.97 183 CYS A O 1
ATOM 1428 N N . LEU A 1 184 ? 15.156 6.59 22.734 1 68.44 184 LEU A N 1
ATOM 1429 C CA . LEU A 1 184 ? 15.852 7.867 22.828 1 68.44 184 LEU A CA 1
ATOM 1430 C C . LEU A 1 184 ? 16.219 8.383 21.438 1 68.44 184 LEU A C 1
ATOM 1432 O O . LEU A 1 184 ? 16.125 9.586 21.172 1 68.44 184 LEU A O 1
ATOM 1436 N N . THR A 1 185 ? 16.531 7.477 20.672 1 75.38 185 THR A N 1
ATOM 1437 C CA . THR A 1 185 ? 17.016 7.828 19.344 1 75.38 185 THR A CA 1
ATOM 1438 C C . THR A 1 185 ? 15.906 7.723 18.297 1 75.38 185 THR A C 1
ATOM 1440 O O . THR A 1 185 ? 15.328 6.648 18.109 1 75.38 185 THR A O 1
ATOM 1443 N N . PRO A 1 186 ? 15.617 8.812 17.641 1 74.5 186 PRO A N 1
ATOM 1444 C CA . PRO A 1 186 ? 14.57 8.703 16.625 1 74.5 186 PRO A CA 1
ATOM 1445 C C . PRO A 1 186 ? 15 7.871 15.422 1 74.5 186 PRO A C 1
ATOM 1447 O O . PRO A 1 186 ? 16.172 7.887 15.047 1 74.5 186 PRO A O 1
ATOM 1450 N N . LEU A 1 187 ? 14.039 7.105 14.922 1 81.69 187 LEU A N 1
ATOM 1451 C CA . LEU A 1 187 ? 14.273 6.344 13.703 1 81.69 187 LEU A CA 1
ATOM 1452 C C . LEU A 1 187 ? 14.328 7.266 12.484 1 81.69 187 LEU A C 1
ATOM 1454 O O . LEU A 1 187 ? 13.359 7.973 12.195 1 81.69 187 LEU A O 1
ATOM 1458 N N . GLN A 1 188 ? 15.484 7.285 11.805 1 76.69 188 GLN A N 1
ATOM 1459 C CA . GLN A 1 188 ? 15.695 8.102 10.617 1 76.69 188 GLN A CA 1
ATOM 1460 C C . GLN A 1 188 ? 16.031 7.23 9.406 1 76.69 188 GLN A C 1
ATOM 1462 O O . GLN A 1 188 ? 16.672 6.188 9.539 1 76.69 188 GLN A O 1
ATOM 1467 N N . PRO A 1 189 ? 15.445 7.684 8.32 1 79.12 189 PRO A N 1
ATOM 1468 C CA . PRO A 1 189 ? 14.547 8.805 8.039 1 79.12 189 PRO A CA 1
ATOM 1469 C C . PRO A 1 189 ? 13.078 8.422 8.148 1 79.12 189 PRO A C 1
ATOM 1471 O O . PRO A 1 189 ? 12.195 9.227 7.828 1 79.12 189 PRO A O 1
ATOM 1474 N N . SER A 1 190 ? 12.859 7.25 8.641 1 80.69 190 SER A N 1
ATOM 1475 C CA . SER A 1 190 ? 11.5 6.719 8.547 1 80.69 190 SER A CA 1
ATOM 1476 C C . SER A 1 190 ? 10.539 7.496 9.438 1 80.69 190 SER A C 1
ATOM 1478 O O . SER A 1 190 ? 9.398 7.746 9.062 1 80.69 190 SER A O 1
ATOM 1480 N N . CYS A 1 191 ? 11.133 8.008 10.531 1 89.19 191 CYS A N 1
ATOM 1481 C CA . CYS A 1 191 ? 10.219 8.695 11.43 1 89.19 191 CYS A CA 1
ATOM 1482 C C . CYS A 1 191 ? 10.617 10.156 11.602 1 89.19 191 CYS A C 1
ATOM 1484 O O . CYS A 1 191 ? 9.82 10.977 12.07 1 89.19 191 CYS A O 1
ATOM 1486 N N . VAL A 1 192 ? 11.82 10.445 11.219 1 91.56 192 VAL A N 1
ATOM 1487 C CA . VAL A 1 192 ? 12.258 11.844 11.242 1 91.56 192 VAL A CA 1
ATOM 1488 C C . VAL A 1 192 ? 12.836 12.219 9.875 1 91.56 192 VAL A C 1
ATOM 1490 O O . VAL A 1 192 ? 13.844 11.656 9.445 1 91.56 192 VAL A O 1
ATOM 1493 N N . HIS A 1 193 ? 12.219 13.164 9.266 1 95.44 193 HIS A N 1
ATOM 1494 C CA . HIS A 1 193 ? 12.672 13.609 7.953 1 95.44 193 HIS A CA 1
ATOM 1495 C C . HIS A 1 193 ? 12.102 14.977 7.609 1 95.44 193 HIS A C 1
ATOM 1497 O O . HIS A 1 193 ? 11.32 15.539 8.383 1 95.44 193 HIS A O 1
ATOM 1503 N N . SER A 1 194 ? 12.586 15.484 6.582 1 95.12 194 SER A N 1
ATOM 1504 C CA . SER A 1 194 ? 12.07 16.656 5.879 1 95.12 194 SER A CA 1
ATOM 1505 C C . SER A 1 194 ? 12.031 16.422 4.375 1 95.12 194 SER A C 1
ATOM 1507 O O . SER A 1 194 ? 12.75 15.57 3.852 1 95.12 194 SER A O 1
ATOM 1509 N N . VAL A 1 195 ? 11.102 17.125 3.75 1 95.5 195 VAL A N 1
ATOM 1510 C CA . VAL A 1 195 ? 10.953 16.875 2.318 1 95.5 195 VAL A CA 1
ATOM 1511 C C . VAL A 1 195 ? 10.883 18.203 1.567 1 95.5 195 VAL A C 1
ATOM 1513 O O . VAL A 1 195 ? 10.539 19.234 2.15 1 95.5 195 VAL A O 1
ATOM 1516 N N . GLU A 1 196 ? 11.242 18.141 0.356 1 95.25 196 GLU A N 1
ATOM 1517 C CA . GLU A 1 196 ? 11.117 19.25 -0.578 1 95.25 196 GLU A CA 1
ATOM 1518 C C . GLU A 1 196 ? 10.578 18.781 -1.928 1 95.25 196 GLU A C 1
ATOM 1520 O O . GLU A 1 196 ? 10.852 17.672 -2.355 1 95.25 196 GLU A O 1
ATOM 1525 N N . ASN A 1 197 ? 9.789 19.703 -2.557 1 94.69 197 ASN A N 1
ATOM 1526 C CA . ASN A 1 197 ? 9.258 19.391 -3.879 1 94.69 197 ASN A CA 1
ATOM 1527 C C . ASN A 1 197 ? 10.367 19.328 -4.926 1 94.69 197 ASN A C 1
ATOM 1529 O O . ASN A 1 197 ? 11.086 20.312 -5.133 1 94.69 197 ASN A O 1
ATOM 1533 N N . ALA A 1 198 ? 10.5 18.203 -5.555 1 94.12 198 ALA A N 1
ATOM 1534 C CA . ALA A 1 198 ? 11.523 18 -6.57 1 94.12 198 ALA A CA 1
ATOM 1535 C C . ALA A 1 198 ? 10.906 17.797 -7.949 1 94.12 198 ALA A C 1
ATOM 1537 O O . ALA A 1 198 ? 11.586 17.391 -8.891 1 94.12 198 ALA A O 1
ATOM 1538 N N . GLY A 1 199 ? 9.625 17.969 -8 1 91.19 199 GLY A N 1
ATOM 1539 C CA . GLY A 1 199 ? 8.906 17.672 -9.234 1 91.19 199 GLY A CA 1
ATOM 1540 C C . GLY A 1 199 ? 8.633 18.906 -10.07 1 91.19 199 GLY A C 1
ATOM 1541 O O . GLY A 1 199 ? 9.281 19.953 -9.898 1 91.19 199 GLY A O 1
ATOM 1542 N N . GLU A 1 200 ? 7.68 18.719 -11.055 1 90.12 200 GLU A N 1
ATOM 1543 C CA . GLU A 1 200 ? 7.348 19.766 -12 1 90.12 200 GLU A CA 1
ATOM 1544 C C . GLU A 1 200 ? 5.973 20.359 -11.711 1 90.12 200 GLU A C 1
ATOM 1546 O O . GLU A 1 200 ? 5.512 21.25 -12.43 1 90.12 200 GLU A O 1
ATOM 1551 N N . ALA A 1 201 ? 5.34 19.812 -10.688 1 92.06 201 ALA A N 1
ATOM 1552 C CA . ALA A 1 201 ? 4.047 20.312 -10.234 1 92.06 201 ALA A CA 1
ATOM 1553 C C . ALA A 1 201 ? 3.957 20.312 -8.711 1 92.06 201 ALA A C 1
ATOM 1555 O O . ALA A 1 201 ? 4.816 19.75 -8.031 1 92.06 201 ALA A O 1
ATOM 1556 N N . GLU A 1 202 ? 2.963 21 -8.25 1 93.69 202 GLU A N 1
ATOM 1557 C CA . GLU A 1 202 ? 2.754 21 -6.805 1 93.69 202 GLU A CA 1
ATOM 1558 C C . GLU A 1 202 ? 2.518 19.578 -6.273 1 93.69 202 GLU A C 1
ATOM 1560 O O . GLU A 1 202 ? 1.786 18.797 -6.883 1 93.69 202 GLU A O 1
ATOM 1565 N N . PHE A 1 203 ? 3.223 19.281 -5.195 1 95.06 203 PHE A N 1
ATOM 1566 C CA . PHE A 1 203 ? 2.971 18.031 -4.496 1 95.06 203 PHE A CA 1
ATOM 1567 C C . PHE A 1 203 ? 1.871 18.203 -3.455 1 95.06 203 PHE A C 1
ATOM 1569 O O . PHE A 1 203 ? 1.9 19.156 -2.664 1 95.06 203 PHE A O 1
ATOM 1576 N N . ARG A 1 204 ? 0.901 17.297 -3.473 1 95.69 204 ARG A N 1
ATOM 1577 C CA . ARG A 1 204 ? -0.191 17.312 -2.504 1 95.69 204 ARG A CA 1
ATOM 1578 C C . ARG A 1 204 ? -0.404 15.938 -1.894 1 95.69 204 ARG A C 1
ATOM 1580 O O . ARG A 1 204 ? -0.337 14.922 -2.596 1 95.69 204 ARG A O 1
ATOM 1587 N N . GLU A 1 205 ? -0.703 15.977 -0.58 1 96.75 205 GLU A N 1
ATOM 1588 C CA . GLU A 1 205 ? -1.067 14.719 0.061 1 96.75 205 GLU A CA 1
ATOM 1589 C C . GLU A 1 205 ? -2.113 14.938 1.149 1 96.75 205 GLU A C 1
ATOM 1591 O O . GLU A 1 205 ? -2.176 16.016 1.754 1 96.75 205 GLU A O 1
ATOM 1596 N N . TYR A 1 206 ? -2.994 13.984 1.324 1 98.12 206 TYR A N 1
ATOM 1597 C CA . TYR A 1 206 ? -3.809 13.82 2.523 1 98.12 206 TYR A CA 1
ATOM 1598 C C . TYR A 1 206 ? -3.182 12.805 3.473 1 98.12 206 TYR A C 1
ATOM 1600 O O . TYR A 1 206 ? -2.84 11.695 3.064 1 98.12 206 TYR A O 1
ATOM 1608 N N . LEU A 1 207 ? -2.977 13.203 4.695 1 98.38 207 LEU A N 1
ATOM 1609 C CA . LEU A 1 207 ? -2.312 12.328 5.652 1 98.38 207 LEU A CA 1
ATOM 1610 C C . LEU A 1 207 ? -3.217 12.047 6.852 1 98.38 207 LEU A C 1
ATOM 1612 O O . LEU A 1 207 ? -3.818 12.969 7.41 1 98.38 207 LEU A O 1
ATOM 1616 N N . ILE A 1 208 ? -3.359 10.75 7.172 1 98.69 208 ILE A N 1
ATOM 1617 C CA . ILE A 1 208 ? -4.102 10.32 8.352 1 98.69 208 ILE A CA 1
ATOM 1618 C C . ILE A 1 208 ? -3.133 9.766 9.398 1 98.69 208 ILE A C 1
ATOM 1620 O O . ILE A 1 208 ? -2.262 8.953 9.07 1 98.69 208 ILE A O 1
ATOM 1624 N N . GLU A 1 209 ? -3.242 10.18 10.602 1 98.19 209 GLU A N 1
ATOM 1625 C CA . GLU A 1 209 ? -2.658 9.539 11.773 1 98.19 209 GLU A CA 1
ATOM 1626 C C . GLU A 1 209 ? -3.719 8.812 12.586 1 98.19 209 GLU A C 1
ATOM 1628 O O . GLU A 1 209 ? -4.781 9.367 12.875 1 98.19 209 GLU A O 1
ATOM 1633 N N . LEU A 1 210 ? -3.398 7.652 12.945 1 98 210 LEU A N 1
ATOM 1634 C CA . LEU A 1 210 ? -4.332 6.855 13.734 1 98 210 LEU A CA 1
ATOM 1635 C C . LEU A 1 210 ? -3.969 6.898 15.219 1 98 210 LEU A C 1
ATOM 1637 O O . LEU A 1 210 ? -2.797 6.773 15.578 1 98 210 LEU A O 1
ATOM 1641 N N . LYS A 1 211 ? -5.02 7.121 15.969 1 97.06 211 LYS A N 1
ATOM 1642 C CA . LYS A 1 211 ? -4.781 7.133 17.406 1 97.06 211 LYS A CA 1
ATOM 1643 C C . LYS A 1 211 ? -4.855 5.723 17.984 1 97.06 211 LYS A C 1
ATOM 1645 O O . LYS A 1 211 ? -5.516 4.848 17.422 1 97.06 211 LYS A O 1
ATOM 1650 N N . MET B 1 1 ? 21.297 14.945 -19.359 1 32.09 1 MET B N 1
ATOM 1651 C CA . MET B 1 1 ? 21.078 13.688 -20.078 1 32.09 1 MET B CA 1
ATOM 1652 C C . MET B 1 1 ? 19.859 12.945 -19.516 1 32.09 1 MET B C 1
ATOM 1654 O O . MET B 1 1 ? 19.703 12.828 -18.297 1 32.09 1 MET B O 1
ATOM 1658 N N . SER B 1 2 ? 18.781 12.969 -20.234 1 43.06 2 SER B N 1
ATOM 1659 C CA . SER B 1 2 ? 17.484 12.414 -19.844 1 43.06 2 SER B CA 1
ATOM 1660 C C . SER B 1 2 ? 17.625 11 -19.297 1 43.06 2 SER B C 1
ATOM 1662 O O . SER B 1 2 ? 18.375 10.188 -19.844 1 43.06 2 SER B O 1
ATOM 1664 N N . SER B 1 3 ? 17.266 10.844 -18 1 62.25 3 SER B N 1
ATOM 1665 C CA . SER B 1 3 ? 17.453 9.523 -17.391 1 62.25 3 SER B CA 1
ATOM 1666 C C . SER B 1 3 ? 16.844 8.43 -18.25 1 62.25 3 SER B C 1
ATOM 1668 O O . SER B 1 3 ? 15.75 8.609 -18.812 1 62.25 3 SER B O 1
ATOM 1670 N N . LEU B 1 4 ? 17.609 7.57 -18.812 1 74.88 4 LEU B N 1
ATOM 1671 C CA . LEU B 1 4 ? 17.188 6.445 -19.641 1 74.88 4 LEU B CA 1
ATOM 1672 C C . LEU B 1 4 ? 16.172 5.582 -18.906 1 74.88 4 LEU B C 1
ATOM 1674 O O . LEU B 1 4 ? 15.781 4.516 -19.391 1 74.88 4 LEU B O 1
ATOM 1678 N N . ALA B 1 5 ? 15.75 6.184 -17.734 1 83.31 5 ALA B N 1
ATOM 1679 C CA . ALA B 1 5 ? 14.711 5.453 -17.016 1 83.31 5 ALA B CA 1
ATOM 1680 C C . ALA B 1 5 ? 13.984 6.359 -16.016 1 83.31 5 ALA B C 1
ATOM 1682 O O . ALA B 1 5 ? 14.539 7.367 -15.57 1 83.31 5 ALA B O 1
ATOM 1683 N N . SER B 1 6 ? 12.734 6.094 -15.852 1 88.31 6 SER B N 1
ATOM 1684 C CA . SER B 1 6 ? 11.945 6.703 -14.781 1 88.31 6 SER B CA 1
ATOM 1685 C C . SER B 1 6 ? 11.305 5.641 -13.891 1 88.31 6 SER B C 1
ATOM 1687 O O . SER B 1 6 ? 10.984 4.547 -14.359 1 88.31 6 SER B O 1
ATOM 1689 N N . THR B 1 7 ? 11.258 6.008 -12.609 1 90.56 7 THR B N 1
ATOM 1690 C CA . THR B 1 7 ? 10.688 5.047 -11.672 1 90.56 7 THR B CA 1
ATOM 1691 C C . THR B 1 7 ? 9.703 5.727 -10.727 1 90.56 7 THR B C 1
ATOM 1693 O O . THR B 1 7 ? 9.922 6.871 -10.312 1 90.56 7 THR B O 1
ATOM 1696 N N . ASN B 1 8 ? 8.602 5.047 -10.461 1 93.44 8 ASN B N 1
ATOM 1697 C CA . ASN B 1 8 ? 7.66 5.414 -9.406 1 93.44 8 ASN B CA 1
ATOM 1698 C C . ASN B 1 8 ? 7.59 4.34 -8.32 1 93.44 8 ASN B C 1
ATOM 1700 O O . ASN B 1 8 ? 7.586 3.145 -8.625 1 93.44 8 ASN B O 1
ATOM 1704 N N . VAL B 1 9 ? 7.57 4.809 -7.055 1 94.31 9 VAL B N 1
ATOM 1705 C CA . VAL B 1 9 ? 7.402 3.857 -5.961 1 94.31 9 VAL B CA 1
ATOM 1706 C C . VAL B 1 9 ? 5.949 3.4 -5.891 1 94.31 9 VAL B C 1
ATOM 1708 O O . VAL B 1 9 ? 5.031 4.227 -5.844 1 94.31 9 VAL B O 1
ATOM 1711 N N . LEU B 1 10 ? 5.785 2.105 -5.883 1 95.75 10 LEU B N 1
ATOM 1712 C CA . LEU B 1 10 ? 4.445 1.545 -5.715 1 95.75 10 LEU B CA 1
ATOM 1713 C C . LEU B 1 10 ? 4.234 1.062 -4.285 1 95.75 10 LEU B C 1
ATOM 1715 O O . LEU B 1 10 ? 3.098 0.991 -3.811 1 95.75 10 LEU B O 1
ATOM 1719 N N . HIS B 1 11 ? 5.344 0.674 -3.711 1 95.5 11 HIS B N 1
ATOM 1720 C CA . HIS B 1 11 ? 5.324 0.155 -2.348 1 95.5 11 HIS B CA 1
ATOM 1721 C C . HIS B 1 11 ? 6.715 0.189 -1.724 1 95.5 11 HIS B C 1
ATOM 1723 O O . HIS B 1 11 ? 7.711 -0.089 -2.396 1 95.5 11 HIS B O 1
ATOM 1729 N N . GLU B 1 12 ? 6.77 0.493 -0.44 1 92.56 12 GLU B N 1
ATOM 1730 C CA . GLU B 1 12 ? 8.039 0.372 0.271 1 92.56 12 GLU B CA 1
ATOM 1731 C C . GLU B 1 12 ? 7.816 0.114 1.759 1 92.56 12 GLU B C 1
ATOM 1733 O O . GLU B 1 12 ? 7.035 0.817 2.406 1 92.56 12 GLU B O 1
ATOM 1738 N N . ASN B 1 13 ? 8.391 -0.928 2.277 1 90.12 13 ASN B N 1
ATOM 1739 C CA . ASN B 1 13 ? 8.531 -1.188 3.707 1 90.12 13 ASN B CA 1
ATOM 1740 C C . ASN B 1 13 ? 9.914 -1.75 4.043 1 90.12 13 ASN B C 1
ATOM 1742 O O . ASN B 1 13 ? 10.844 -1.633 3.246 1 90.12 13 ASN B O 1
ATOM 1746 N N . ALA B 1 14 ? 10.086 -2.273 5.238 1 87.94 14 ALA B N 1
ATOM 1747 C CA . ALA B 1 14 ? 11.398 -2.719 5.691 1 87.94 14 ALA B CA 1
ATOM 1748 C C . ALA B 1 14 ? 11.883 -3.924 4.887 1 87.94 14 ALA B C 1
ATOM 1750 O O . ALA B 1 14 ? 13.078 -4.207 4.836 1 87.94 14 ALA B O 1
ATOM 1751 N N . ARG B 1 15 ? 10.984 -4.641 4.211 1 94 15 ARG B N 1
ATOM 1752 C CA . ARG B 1 15 ? 11.336 -5.926 3.615 1 94 15 ARG B CA 1
ATOM 1753 C C . ARG B 1 15 ? 11.375 -5.832 2.094 1 94 15 ARG B C 1
ATOM 1755 O O . ARG B 1 15 ? 12.102 -6.59 1.441 1 94 15 ARG B O 1
ATOM 1762 N N . LEU B 1 16 ? 10.594 -4.957 1.565 1 97.06 16 LEU B N 1
ATOM 1763 C CA . LEU B 1 16 ? 10.344 -5.008 0.129 1 97.06 16 LEU B CA 1
ATOM 1764 C C . LEU B 1 16 ? 10.078 -3.613 -0.429 1 97.06 16 LEU B C 1
ATOM 1766 O O . LEU B 1 16 ? 9.328 -2.838 0.163 1 97.06 16 LEU B O 1
ATOM 1770 N N . ARG B 1 17 ? 10.758 -3.301 -1.49 1 96.31 17 ARG B N 1
ATOM 1771 C CA . ARG B 1 17 ? 10.422 -2.127 -2.289 1 96.31 17 ARG B CA 1
ATOM 1772 C C . ARG B 1 17 ? 10 -2.527 -3.697 1 96.31 17 ARG B C 1
ATOM 1774 O O . ARG B 1 17 ? 10.641 -3.365 -4.332 1 96.31 17 ARG B O 1
ATOM 1781 N N . ILE B 1 18 ? 8.859 -1.997 -4.191 1 98.12 18 ILE B N 1
ATOM 1782 C CA . ILE B 1 18 ? 8.359 -2.264 -5.539 1 98.12 18 ILE B CA 1
ATOM 1783 C C . ILE B 1 18 ? 8.32 -0.964 -6.34 1 98.12 18 ILE B C 1
ATOM 1785 O O . ILE B 1 18 ? 7.754 0.034 -5.891 1 98.12 18 ILE B O 1
ATOM 1789 N N . LEU B 1 19 ? 8.883 -1.032 -7.523 1 96.38 19 LEU B N 1
ATOM 1790 C CA . LEU B 1 19 ? 8.953 0.137 -8.398 1 96.38 19 LEU B CA 1
ATOM 1791 C C . LEU B 1 19 ? 8.266 -0.139 -9.727 1 96.38 19 LEU B C 1
ATOM 1793 O O . LEU B 1 19 ? 8.305 -1.263 -10.234 1 96.38 19 LEU B O 1
ATOM 1797 N N . ASP B 1 20 ? 7.586 0.857 -10.234 1 96.12 20 ASP B N 1
ATOM 1798 C CA . ASP B 1 20 ? 7.125 0.896 -11.617 1 96.12 20 ASP B CA 1
ATOM 1799 C C . ASP B 1 20 ? 8.109 1.65 -12.508 1 96.12 20 ASP B C 1
ATOM 1801 O O . ASP B 1 20 ? 8.203 2.877 -12.438 1 96.12 20 ASP B O 1
ATOM 1805 N N . ALA B 1 21 ? 8.828 0.879 -13.367 1 93.69 21 ALA B N 1
ATOM 1806 C CA . ALA B 1 21 ? 9.914 1.49 -14.133 1 93.69 21 ALA B CA 1
ATOM 1807 C C . ALA B 1 21 ? 9.57 1.55 -15.625 1 93.69 21 ALA B C 1
ATOM 1809 O O . ALA B 1 21 ? 8.992 0.607 -16.172 1 93.69 21 ALA B O 1
ATOM 1810 N N . TRP B 1 22 ? 9.82 2.664 -16.172 1 92.38 22 TRP B N 1
ATOM 1811 C CA . TRP B 1 22 ? 9.898 2.797 -17.625 1 92.38 22 TRP B CA 1
ATOM 1812 C C . TRP B 1 22 ? 11.352 2.916 -18.078 1 92.38 22 TRP B C 1
ATOM 1814 O O . TRP B 1 22 ? 12.055 3.848 -17.688 1 92.38 22 TRP B O 1
ATOM 1824 N N . ILE B 1 23 ? 11.758 1.962 -18.938 1 89.75 23 ILE B N 1
ATOM 1825 C CA . ILE B 1 23 ? 13.172 1.918 -19.297 1 89.75 23 ILE B CA 1
ATOM 1826 C C . ILE B 1 23 ? 13.336 2.117 -20.797 1 89.75 23 ILE B C 1
ATOM 1828 O O . ILE B 1 23 ? 12.648 1.47 -21.594 1 89.75 23 ILE B O 1
ATOM 1832 N N . GLU B 1 24 ? 14.258 2.982 -21.125 1 87.25 24 GLU B N 1
ATOM 1833 C CA . GLU B 1 24 ? 14.586 3.238 -22.516 1 87.25 24 GLU B CA 1
ATOM 1834 C C . GLU B 1 24 ? 15.656 2.266 -23.016 1 87.25 24 GLU B C 1
ATOM 1836 O O . GLU B 1 24 ? 16.375 1.657 -22.219 1 87.25 24 GLU B O 1
ATOM 1841 N N . PRO B 1 25 ? 15.68 2.16 -24.391 1 79.5 25 PRO B N 1
ATOM 1842 C CA . PRO B 1 25 ? 16.766 1.338 -24.938 1 79.5 25 PRO B CA 1
ATOM 1843 C C . PRO B 1 25 ? 18.141 1.803 -24.469 1 79.5 25 PRO B C 1
ATOM 1845 O O . PRO B 1 25 ? 18.406 3.006 -24.422 1 79.5 25 PRO B O 1
ATOM 1848 N N . GLY B 1 26 ? 19.016 0.831 -24.016 1 75.25 26 GLY B N 1
ATOM 1849 C CA . GLY B 1 26 ? 20.375 1.156 -23.594 1 75.25 26 GLY B CA 1
ATOM 1850 C C . GLY B 1 26 ? 20.484 1.473 -22.125 1 75.25 26 GLY B C 1
ATOM 1851 O O . GLY B 1 26 ? 21.562 1.797 -21.625 1 75.25 26 GLY B O 1
ATOM 1852 N N . HIS B 1 27 ? 19.344 1.295 -21.438 1 82.69 27 HIS B N 1
ATOM 1853 C CA . HIS B 1 27 ? 19.375 1.58 -20 1 82.69 27 HIS B CA 1
ATOM 1854 C C . HIS B 1 27 ? 20.297 0.625 -19.266 1 82.69 27 HIS B C 1
ATOM 1856 O O . HIS B 1 27 ? 20.328 -0.574 -19.562 1 82.69 27 HIS B O 1
ATOM 1862 N N . VAL B 1 28 ? 21.109 1.203 -18.344 1 79.69 28 VAL B N 1
ATOM 1863 C CA . VAL B 1 28 ? 21.953 0.431 -17.453 1 79.69 28 VAL B CA 1
ATOM 1864 C C . VAL B 1 28 ? 21.484 0.603 -16 1 79.69 28 VAL B C 1
ATOM 1866 O O . VAL B 1 28 ? 21.156 1.713 -15.578 1 79.69 28 VAL B O 1
ATOM 1869 N N . ALA B 1 29 ? 21.469 -0.603 -15.383 1 83.75 29 ALA B N 1
ATOM 1870 C CA . ALA B 1 29 ? 21.047 -0.533 -13.992 1 83.75 29 ALA B CA 1
ATOM 1871 C C . ALA B 1 29 ? 22.047 -1.24 -13.078 1 83.75 29 ALA B C 1
ATOM 1873 O O . ALA B 1 29 ? 22.75 -2.154 -13.508 1 83.75 29 ALA B O 1
ATOM 1874 N N . ARG B 1 30 ? 22.125 -0.706 -11.867 1 84 30 ARG B N 1
ATOM 1875 C CA . ARG B 1 30 ? 22.844 -1.36 -10.773 1 84 30 ARG B CA 1
ATOM 1876 C C . ARG B 1 30 ? 21.906 -1.657 -9.609 1 84 30 ARG B C 1
ATOM 1878 O O . ARG B 1 30 ? 21.125 -0.798 -9.195 1 84 30 ARG B O 1
ATOM 1885 N N . HIS B 1 31 ? 22.109 -2.918 -9.156 1 89.75 31 HIS B N 1
ATOM 1886 C CA . HIS B 1 31 ? 21.281 -3.299 -8.016 1 89.75 31 HIS B CA 1
ATOM 1887 C C . HIS B 1 31 ? 22.125 -3.578 -6.785 1 89.75 31 HIS B C 1
ATOM 1889 O O . HIS B 1 31 ? 22.938 -4.512 -6.777 1 89.75 31 HIS B O 1
ATOM 1895 N N . SER B 1 32 ? 21.891 -2.818 -5.707 1 90.31 32 SER B N 1
ATOM 1896 C CA . SER B 1 32 ? 22.641 -2.994 -4.469 1 90.31 32 SER B CA 1
ATOM 1897 C C . SER B 1 32 ? 22.047 -4.117 -3.619 1 90.31 32 SER B C 1
ATOM 1899 O O . SER B 1 32 ? 22.719 -4.648 -2.734 1 90.31 32 SER B O 1
ATOM 1901 N N . VAL B 1 33 ? 20.812 -4.496 -3.859 1 94.5 33 VAL B N 1
ATOM 1902 C CA . VAL B 1 33 ? 20.125 -5.57 -3.146 1 94.5 33 VAL B CA 1
ATOM 1903 C C . VAL B 1 33 ? 19.578 -6.59 -4.145 1 94.5 33 VAL B C 1
ATOM 1905 O O . VAL B 1 33 ? 19.453 -6.293 -5.336 1 94.5 33 VAL B O 1
ATOM 1908 N N . PRO B 1 34 ? 19.328 -7.816 -3.607 1 96.44 34 PRO B N 1
ATOM 1909 C CA . PRO B 1 34 ? 18.672 -8.758 -4.508 1 96.44 34 PRO B CA 1
ATOM 1910 C C . PRO B 1 34 ? 17.406 -8.18 -5.145 1 96.44 34 PRO B C 1
ATOM 1912 O O . PRO B 1 34 ? 16.578 -7.582 -4.449 1 96.44 34 PRO B O 1
ATOM 1915 N N . THR B 1 35 ? 17.312 -8.359 -6.504 1 96.38 35 THR B N 1
ATOM 1916 C CA . THR B 1 35 ? 16.281 -7.656 -7.25 1 96.38 35 THR B CA 1
ATOM 1917 C C . THR B 1 35 ? 15.68 -8.555 -8.328 1 96.38 35 THR B C 1
ATOM 1919 O O . THR B 1 35 ? 16.406 -9.273 -9.016 1 96.38 35 THR B O 1
ATOM 1922 N N . VAL B 1 36 ? 14.367 -8.562 -8.406 1 97.19 36 VAL B N 1
ATOM 1923 C CA . VAL B 1 36 ? 13.68 -9.195 -9.531 1 97.19 36 VAL B CA 1
ATOM 1924 C C . VAL B 1 36 ? 13.117 -8.117 -10.461 1 97.19 36 VAL B C 1
ATOM 1926 O O . VAL B 1 36 ? 12.398 -7.223 -10.016 1 97.19 36 VAL B O 1
ATOM 1929 N N . ARG B 1 37 ? 13.453 -8.203 -11.727 1 95.38 37 ARG B N 1
ATOM 1930 C CA . ARG B 1 37 ? 12.867 -7.344 -12.75 1 95.38 37 ARG B CA 1
ATOM 1931 C C . ARG B 1 37 ? 11.914 -8.133 -13.648 1 95.38 37 ARG B C 1
ATOM 1933 O O . ARG B 1 37 ? 12.281 -9.188 -14.164 1 95.38 37 ARG B O 1
ATOM 1940 N N . TRP B 1 38 ? 10.75 -7.617 -13.805 1 96.75 38 TRP B N 1
ATOM 1941 C CA . TRP B 1 38 ? 9.688 -8.336 -14.508 1 96.75 38 TRP B CA 1
ATOM 1942 C C . TRP B 1 38 ? 9.016 -7.441 -15.547 1 96.75 38 TRP B C 1
ATOM 1944 O O . TRP B 1 38 ? 8.195 -6.586 -15.195 1 96.75 38 TRP B O 1
ATOM 1954 N N . PRO B 1 39 ? 9.305 -7.656 -16.828 1 93.62 39 PRO B N 1
ATOM 1955 C CA . PRO B 1 39 ? 8.703 -6.82 -17.875 1 93.62 39 PRO B CA 1
ATOM 1956 C C . PRO B 1 39 ? 7.18 -6.941 -17.922 1 93.62 39 PRO B C 1
ATOM 1958 O O . PRO B 1 39 ? 6.633 -8.008 -17.641 1 93.62 39 PRO B O 1
ATOM 1961 N N . VAL B 1 40 ? 6.543 -5.879 -18.25 1 95.44 40 VAL B N 1
ATOM 1962 C CA . VAL B 1 40 ? 5.094 -5.844 -18.422 1 95.44 40 VAL B CA 1
ATOM 1963 C C . VAL B 1 40 ? 4.766 -5.691 -19.906 1 95.44 40 VAL B C 1
ATOM 1965 O O . VAL B 1 40 ? 5.117 -4.688 -20.531 1 95.44 40 VAL B O 1
ATOM 1968 N N . LEU B 1 41 ? 4.113 -6.664 -20.438 1 91.62 41 LEU B N 1
ATOM 1969 C CA . LEU B 1 41 ? 3.686 -6.621 -21.828 1 91.62 41 LEU B CA 1
ATOM 1970 C C . LEU B 1 41 ? 2.178 -6.414 -21.938 1 91.62 41 LEU B C 1
ATOM 1972 O O . LEU B 1 41 ? 1.465 -6.516 -20.938 1 91.62 41 LEU B O 1
ATOM 1976 N N . ASP B 1 42 ? 1.74 -6.105 -23.094 1 87.56 42 ASP B N 1
ATOM 1977 C CA . ASP B 1 42 ? 0.314 -5.902 -23.328 1 87.56 42 ASP B CA 1
ATOM 1978 C C . ASP B 1 42 ? -0.48 -7.164 -23 1 87.56 42 ASP B C 1
ATOM 1980 O O . ASP B 1 42 ? 0.044 -8.281 -23.078 1 87.56 42 ASP B O 1
ATOM 1984 N N . ALA B 1 43 ? -1.766 -7.02 -22.688 1 85.19 43 ALA B N 1
ATOM 1985 C CA . ALA B 1 43 ? -2.621 -8.094 -22.203 1 85.19 43 ALA B CA 1
ATOM 1986 C C . ALA B 1 43 ? -2.725 -9.227 -23.219 1 85.19 43 ALA B C 1
ATOM 1988 O O . ALA B 1 43 ? -2.906 -10.391 -22.859 1 85.19 43 ALA B O 1
ATOM 1989 N N . GLY B 1 44 ? -2.547 -8.938 -24.422 1 86.5 44 GLY B N 1
ATOM 1990 C CA . GLY B 1 44 ? -2.672 -9.969 -25.438 1 86.5 44 GLY B CA 1
ATOM 1991 C C . GLY B 1 44 ? -1.422 -10.812 -25.594 1 86.5 44 GLY B C 1
ATOM 1992 O O . GLY B 1 44 ? -1.44 -11.844 -26.266 1 86.5 44 GLY B O 1
ATOM 1993 N N . GLN B 1 45 ? -0.379 -10.508 -24.938 1 90.44 45 GLN B N 1
ATOM 1994 C CA . GLN B 1 45 ? 0.887 -11.227 -25.016 1 90.44 45 GLN B CA 1
ATOM 1995 C C . GLN B 1 45 ? 1.074 -12.164 -23.828 1 90.44 45 GLN B C 1
ATOM 1997 O O . GLN B 1 45 ? 0.582 -11.883 -22.734 1 90.44 45 GLN B O 1
ATOM 2002 N N . PRO B 1 46 ? 1.763 -13.258 -24.078 1 91.62 46 PRO B N 1
ATOM 2003 C CA . PRO B 1 46 ? 2.113 -14.102 -22.922 1 91.62 46 PRO B CA 1
ATOM 2004 C C . PRO B 1 46 ? 2.957 -13.359 -21.891 1 91.62 46 PRO B C 1
ATOM 2006 O O . PRO B 1 46 ? 3.723 -12.461 -22.25 1 91.62 46 PRO B O 1
ATOM 2009 N N . THR B 1 47 ? 2.814 -13.727 -20.625 1 93.94 47 THR B N 1
ATOM 2010 C CA . THR B 1 47 ? 3.615 -13.117 -19.562 1 93.94 47 THR B CA 1
ATOM 2011 C C . THR B 1 47 ? 5.098 -13.43 -19.766 1 93.94 47 THR B C 1
ATOM 2013 O O . THR B 1 47 ? 5.48 -14.594 -19.891 1 93.94 47 THR B O 1
ATOM 2016 N N . PRO B 1 48 ? 5.926 -12.43 -19.859 1 94.19 48 PRO B N 1
ATOM 2017 C CA . PRO B 1 48 ? 7.363 -12.688 -19.969 1 94.19 48 PRO B CA 1
ATOM 2018 C C . PRO B 1 48 ? 7.977 -13.211 -18.688 1 94.19 48 PRO B C 1
ATOM 2020 O O . PRO B 1 48 ? 7.402 -13.039 -17.609 1 94.19 48 PRO B O 1
ATOM 2023 N N . PRO B 1 49 ? 9.148 -13.867 -18.781 1 95.06 49 PRO B N 1
ATOM 2024 C CA . PRO B 1 49 ? 9.789 -14.328 -17.547 1 95.06 49 PRO B CA 1
ATOM 2025 C C . PRO B 1 49 ? 10.438 -13.188 -16.766 1 95.06 49 PRO B C 1
ATOM 2027 O O . PRO B 1 49 ? 10.969 -12.25 -17.359 1 95.06 49 PRO B O 1
ATOM 2030 N N . PRO B 1 50 ? 10.383 -13.312 -15.422 1 96.69 50 PRO B N 1
ATOM 2031 C CA . PRO B 1 50 ? 11.18 -12.383 -14.617 1 96.69 50 PRO B CA 1
ATOM 2032 C C . PRO B 1 50 ? 12.656 -12.766 -14.578 1 96.69 50 PRO B C 1
ATOM 2034 O O . PRO B 1 50 ? 13.016 -13.914 -14.859 1 96.69 50 PRO B O 1
ATOM 2037 N N . THR B 1 51 ? 13.469 -11.758 -14.25 1 94.12 51 THR B N 1
ATOM 2038 C CA . THR B 1 51 ? 14.898 -11.984 -14.094 1 94.12 51 THR B CA 1
ATOM 2039 C C . THR B 1 51 ? 15.367 -11.57 -12.703 1 94.12 51 THR B C 1
ATOM 2041 O O . THR B 1 51 ? 15.008 -10.492 -12.227 1 94.12 51 THR B O 1
ATOM 2044 N N . PHE B 1 52 ? 16.188 -12.484 -12.109 1 96.25 52 PHE B N 1
ATOM 2045 C CA . PHE B 1 52 ? 16.734 -12.203 -10.789 1 96.25 52 PHE B CA 1
ATOM 2046 C C . PHE B 1 52 ? 18.172 -11.703 -10.891 1 96.25 52 PHE B C 1
ATOM 2048 O O . PHE B 1 52 ? 18.969 -12.25 -11.656 1 96.25 52 PHE B O 1
ATOM 2055 N N . TYR B 1 53 ? 18.422 -10.68 -10.102 1 93.38 53 TYR B N 1
ATOM 2056 C CA . TYR B 1 53 ? 19.781 -10.141 -9.977 1 93.38 53 TYR B CA 1
ATOM 2057 C C . TYR B 1 53 ? 20.234 -10.141 -8.523 1 93.38 53 TYR B C 1
ATOM 2059 O O . TYR B 1 53 ? 19.578 -9.539 -7.664 1 93.38 53 TYR B O 1
ATOM 2067 N N . PRO B 1 54 ? 21.406 -10.773 -8.281 1 92 54 PRO B N 1
ATOM 2068 C CA . PRO B 1 54 ? 21.922 -10.688 -6.91 1 92 54 PRO B CA 1
ATOM 2069 C C . PRO B 1 54 ? 22.359 -9.266 -6.539 1 92 54 PRO B C 1
ATOM 2071 O O . PRO B 1 54 ? 22.609 -8.445 -7.422 1 92 54 PRO B O 1
ATOM 2074 N N . GLY B 1 55 ? 22.344 -8.922 -5.309 1 90.19 55 GLY B N 1
ATOM 2075 C CA . GLY B 1 55 ? 22.828 -7.633 -4.855 1 90.19 55 GLY B CA 1
ATOM 2076 C C . GLY B 1 55 ? 24.281 -7.379 -5.223 1 90.19 55 GLY B C 1
ATOM 2077 O O . GLY B 1 55 ? 25.109 -8.297 -5.184 1 90.19 55 GLY B O 1
ATOM 2078 N N . GLY B 1 56 ? 24.578 -6.105 -5.477 1 84.44 56 GLY B N 1
ATOM 2079 C CA . GLY B 1 56 ? 25.938 -5.723 -5.828 1 84.44 56 GLY B CA 1
ATOM 2080 C C . GLY B 1 56 ? 26.266 -5.973 -7.289 1 84.44 56 GLY B C 1
ATOM 2081 O O . GLY B 1 56 ? 27.438 -5.992 -7.668 1 84.44 56 GLY B O 1
ATOM 2082 N N . THR B 1 57 ? 25.266 -6.262 -8.117 1 79.56 57 THR B N 1
ATOM 2083 C CA . THR B 1 57 ? 25.469 -6.551 -9.531 1 79.56 57 THR B CA 1
ATOM 2084 C C . THR B 1 57 ? 25.094 -5.344 -10.391 1 79.56 57 THR B C 1
ATOM 2086 O O . THR B 1 57 ? 24.078 -4.695 -10.148 1 79.56 57 THR B O 1
ATOM 2089 N N . GLU B 1 58 ? 26.078 -4.996 -11.156 1 78.75 58 GLU B N 1
ATOM 2090 C CA . GLU B 1 58 ? 25.734 -4.066 -12.234 1 78.75 58 GLU B CA 1
ATOM 2091 C C . GLU B 1 58 ? 25.266 -4.809 -13.484 1 78.75 58 GLU B C 1
ATOM 2093 O O . GLU B 1 58 ? 25.891 -5.789 -13.891 1 78.75 58 GLU B O 1
ATOM 2098 N N . VAL B 1 59 ? 24.172 -4.426 -13.906 1 74.12 59 VAL B N 1
ATOM 2099 C CA . VAL B 1 59 ? 23.656 -5.156 -15.055 1 74.12 59 VAL B CA 1
ATOM 2100 C C . VAL B 1 59 ? 23.172 -4.172 -16.125 1 74.12 59 VAL B C 1
ATOM 2102 O O . VAL B 1 59 ? 22.672 -3.096 -15.797 1 74.12 59 VAL B O 1
ATOM 2105 N N . THR B 1 60 ? 23.578 -4.527 -17.312 1 69.69 60 THR B N 1
ATOM 2106 C CA . THR B 1 60 ? 22.969 -3.822 -18.438 1 69.69 60 THR B CA 1
ATOM 2107 C C . THR B 1 60 ? 21.594 -4.414 -18.766 1 69.69 60 THR B C 1
ATOM 2109 O O . THR B 1 60 ? 21.484 -5.609 -19.047 1 69.69 60 THR B O 1
ATOM 2112 N N . ILE B 1 61 ? 20.609 -3.584 -18.359 1 71.25 61 ILE B N 1
ATOM 2113 C CA . ILE B 1 61 ? 19.266 -4.039 -18.703 1 71.25 61 ILE B CA 1
ATOM 2114 C C . ILE B 1 61 ? 18.984 -3.736 -20.172 1 71.25 61 ILE B C 1
ATOM 2116 O O . ILE B 1 61 ? 19 -2.576 -20.594 1 71.25 61 ILE B O 1
ATOM 2120 N N . GLY B 1 62 ? 19.156 -4.699 -21.062 1 64.75 62 GLY B N 1
ATOM 2121 C CA . GLY B 1 62 ? 18.953 -4.508 -22.484 1 64.75 62 GLY B CA 1
ATOM 2122 C C . GLY B 1 62 ? 17.484 -4.414 -22.875 1 64.75 62 GLY B C 1
ATOM 2123 O O . GLY B 1 62 ? 16.672 -5.238 -22.453 1 64.75 62 GLY B O 1
ATOM 2124 N N . ASN B 1 63 ? 17.062 -3.15 -23.172 1 69 63 ASN B N 1
ATOM 2125 C CA . ASN B 1 63 ? 15.836 -3.01 -23.953 1 69 63 ASN B CA 1
ATOM 2126 C C . ASN B 1 63 ? 16.109 -3.092 -25.453 1 69 63 ASN B C 1
ATOM 2128 O O . ASN B 1 63 ? 16.5 -2.1 -26.078 1 69 63 ASN B O 1
ATOM 2132 N N . PRO B 1 64 ? 16.078 -4.316 -25.891 1 61.94 64 PRO B N 1
ATOM 2133 C CA . PRO B 1 64 ? 16.469 -4.461 -27.297 1 61.94 64 PRO B CA 1
ATOM 2134 C C . PRO B 1 64 ? 15.523 -3.727 -28.25 1 61.94 64 PRO B C 1
ATOM 2136 O O . PRO B 1 64 ? 15.82 -3.582 -29.438 1 61.94 64 PRO B O 1
ATOM 2139 N N . GLY B 1 65 ? 14.43 -3.287 -27.703 1 63.25 65 GLY B N 1
ATOM 2140 C CA . GLY B 1 65 ? 13.469 -2.682 -28.609 1 63.25 65 GLY B CA 1
ATOM 2141 C C . GLY B 1 65 ? 13.766 -1.222 -28.906 1 63.25 65 GLY B C 1
ATOM 2142 O O . GLY B 1 65 ? 14.789 -0.691 -28.484 1 63.25 65 GLY B O 1
ATOM 2143 N N . GLN B 1 66 ? 13.062 -0.693 -29.891 1 69.31 66 GLN B N 1
ATOM 2144 C CA . GLN B 1 66 ? 13.188 0.696 -30.312 1 69.31 66 GLN B CA 1
ATOM 2145 C C . GLN B 1 66 ? 12.375 1.626 -29.422 1 69.31 66 GLN B C 1
ATOM 2147 O O . GLN B 1 66 ? 12.516 2.848 -29.5 1 69.31 66 GLN B O 1
ATOM 2152 N N . ALA B 1 67 ? 11.594 0.96 -28.531 1 81.75 67 ALA B N 1
ATOM 2153 C CA . ALA B 1 67 ? 10.734 1.797 -27.703 1 81.75 67 ALA B CA 1
ATOM 2154 C C . ALA B 1 67 ? 10.93 1.483 -26.219 1 81.75 67 ALA B C 1
ATOM 2156 O O . ALA B 1 67 ? 11.492 0.443 -25.859 1 81.75 67 ALA B O 1
ATOM 2157 N N . GLY B 1 68 ? 10.625 2.389 -25.406 1 86.81 68 GLY B N 1
ATOM 2158 C CA . GLY B 1 68 ? 10.656 2.143 -23.969 1 86.81 68 GLY B CA 1
ATOM 2159 C C . GLY B 1 68 ? 9.758 0.999 -23.547 1 86.81 68 GLY B C 1
ATOM 2160 O O . GLY B 1 68 ? 8.836 0.62 -24.266 1 86.81 68 GLY B O 1
ATOM 2161 N N . ARG B 1 69 ? 10.148 0.389 -22.453 1 89.06 69 ARG B N 1
ATOM 2162 C CA . ARG B 1 69 ? 9.297 -0.676 -21.938 1 89.06 69 ARG B CA 1
ATOM 2163 C C . ARG B 1 69 ? 9.062 -0.502 -20.438 1 89.06 69 ARG B C 1
ATOM 2165 O O . ARG B 1 69 ? 9.891 0.076 -19.734 1 89.06 69 ARG B O 1
ATOM 2172 N N . ARG B 1 70 ? 7.922 -1.06 -20.016 1 94 70 ARG B N 1
ATOM 2173 C CA . ARG B 1 70 ? 7.551 -1.03 -18.609 1 94 70 ARG B CA 1
ATOM 2174 C C . ARG B 1 70 ? 8.047 -2.281 -17.891 1 94 70 ARG B C 1
ATOM 2176 O O . ARG B 1 70 ? 7.949 -3.389 -18.422 1 94 70 ARG B O 1
ATOM 2183 N N . GLU B 1 71 ? 8.641 -2.072 -16.672 1 95.25 71 GLU B N 1
ATOM 2184 C CA . GLU B 1 71 ? 8.977 -3.182 -15.789 1 95.25 71 GLU B CA 1
ATOM 2185 C C . GLU B 1 71 ? 8.5 -2.91 -14.359 1 95.25 71 GLU B C 1
ATOM 2187 O O . GLU B 1 71 ? 8.555 -1.773 -13.891 1 95.25 71 GLU B O 1
ATOM 2192 N N . ILE B 1 72 ? 8 -3.93 -13.766 1 97.44 72 ILE B N 1
ATOM 2193 C CA . ILE B 1 72 ? 7.883 -3.881 -12.312 1 97.44 72 ILE B CA 1
ATOM 2194 C C . ILE B 1 72 ? 9.164 -4.418 -11.672 1 97.44 72 ILE B C 1
ATOM 2196 O O . ILE B 1 72 ? 9.641 -5.496 -12.031 1 97.44 72 ILE B O 1
ATOM 2200 N N . VAL B 1 73 ? 9.734 -3.648 -10.766 1 97 73 VAL B N 1
ATOM 2201 C CA . VAL B 1 73 ? 10.992 -4 -10.109 1 97 73 VAL B CA 1
ATOM 2202 C C . VAL B 1 73 ? 10.742 -4.309 -8.633 1 97 73 VAL B C 1
ATOM 2204 O O . VAL B 1 73 ? 10.211 -3.469 -7.902 1 97 73 VAL B O 1
ATOM 2207 N N . PHE B 1 74 ? 11.133 -5.488 -8.195 1 98.5 74 PHE B N 1
ATOM 2208 C CA . PHE B 1 74 ? 11.023 -5.918 -6.805 1 98.5 74 PHE B CA 1
ATOM 2209 C C . PHE B 1 74 ? 12.391 -5.961 -6.141 1 98.5 74 PHE B C 1
ATOM 2211 O O . PHE B 1 74 ? 13.227 -6.805 -6.477 1 98.5 74 PHE B O 1
ATOM 2218 N N . GLU B 1 75 ? 12.625 -5.094 -5.25 1 97.38 75 GLU B N 1
ATOM 2219 C CA . GLU B 1 75 ? 13.875 -5.078 -4.492 1 97.38 75 GLU B CA 1
ATOM 2220 C C . GLU B 1 75 ? 13.695 -5.703 -3.113 1 97.38 75 GLU B C 1
ATOM 2222 O O . GLU B 1 75 ? 12.891 -5.227 -2.311 1 97.38 75 GLU B O 1
ATOM 2227 N N . ILE B 1 76 ? 14.406 -6.758 -2.814 1 98.06 76 ILE B N 1
ATOM 2228 C CA . ILE B 1 76 ? 14.32 -7.496 -1.557 1 98.06 76 ILE B CA 1
ATOM 2229 C C . ILE B 1 76 ? 15.289 -6.887 -0.541 1 98.06 76 ILE B C 1
ATOM 2231 O O . ILE B 1 76 ? 16.5 -7.02 -0.677 1 98.06 76 ILE B O 1
ATOM 2235 N N . LEU B 1 77 ? 14.781 -6.371 0.545 1 96.06 77 LEU B N 1
ATOM 2236 C CA . LEU B 1 77 ? 15.57 -5.469 1.377 1 96.06 77 LEU B CA 1
ATOM 2237 C C . LEU B 1 77 ? 16.078 -6.18 2.627 1 96.06 77 LEU B C 1
ATOM 2239 O O . LEU B 1 77 ? 16.812 -5.598 3.424 1 96.06 77 LEU B O 1
ATOM 2243 N N . GLN B 1 78 ? 15.594 -7.422 2.77 1 95.19 78 GLN B N 1
ATOM 2244 C CA . GLN B 1 78 ? 16.047 -8.219 3.906 1 95.19 78 GLN B CA 1
ATOM 2245 C C . GLN B 1 78 ? 16.406 -9.641 3.475 1 95.19 78 GLN B C 1
ATOM 2247 O O . GLN B 1 78 ? 15.891 -10.141 2.469 1 95.19 78 GLN B O 1
ATOM 2252 N N . GLU B 1 79 ? 17.188 -10.242 4.297 1 95.19 79 GLU B N 1
ATOM 2253 C CA . GLU B 1 79 ? 17.484 -11.656 4.086 1 95.19 79 GLU B CA 1
ATOM 2254 C C . GLU B 1 79 ? 16.234 -12.523 4.312 1 95.19 79 GLU B C 1
ATOM 2256 O O . GLU B 1 79 ? 15.336 -12.133 5.055 1 95.19 79 GLU B O 1
ATOM 2261 N N . PRO B 1 80 ? 16.297 -13.703 3.605 1 95.62 80 PRO B N 1
ATOM 2262 C CA . PRO B 1 80 ? 15.164 -14.602 3.854 1 95.62 80 PRO B CA 1
ATOM 2263 C C . PRO B 1 80 ? 14.969 -14.906 5.336 1 95.62 80 PRO B C 1
ATOM 2265 O O . PRO B 1 80 ? 15.945 -15.062 6.074 1 95.62 80 PRO B O 1
ATOM 2268 N N . GLN B 1 81 ? 13.758 -14.984 5.676 1 94.56 81 GLN B N 1
ATOM 2269 C CA . GLN B 1 81 ? 13.438 -15.219 7.082 1 94.56 81 GLN B CA 1
ATOM 2270 C C . GLN B 1 81 ? 13.18 -16.688 7.348 1 94.56 81 GLN B C 1
ATOM 2272 O O . GLN B 1 81 ? 13.047 -17.109 8.5 1 94.56 81 GLN B O 1
ATOM 2277 N N . ARG B 1 82 ? 13.141 -17.453 6.297 1 93.88 82 ARG B N 1
ATOM 2278 C CA . ARG B 1 82 ? 12.875 -18.875 6.41 1 93.88 82 ARG B CA 1
ATOM 2279 C C . ARG B 1 82 ? 13.875 -19.688 5.594 1 93.88 82 ARG B C 1
ATOM 2281 O O . ARG B 1 82 ? 14.258 -19.281 4.492 1 93.88 82 ARG B O 1
ATOM 2288 N N . SER B 1 83 ? 14.125 -20.828 6.16 1 95.44 83 SER B N 1
ATOM 2289 C CA . SER B 1 83 ? 14.938 -21.766 5.406 1 95.44 83 SER B CA 1
ATOM 2290 C C . SER B 1 83 ? 14.125 -22.453 4.309 1 95.44 83 SER B C 1
ATOM 2292 O O . SER B 1 83 ? 12.898 -22.438 4.34 1 95.44 83 SER B O 1
ATOM 2294 N N . GLU B 1 84 ? 14.898 -23.109 3.438 1 96 84 GLU B N 1
ATOM 2295 C CA . GLU B 1 84 ? 14.227 -23.844 2.377 1 96 84 GLU B CA 1
ATOM 2296 C C . GLU B 1 84 ? 13.367 -24.969 2.947 1 96 84 GLU B C 1
ATOM 2298 O O . GLU B 1 84 ? 12.281 -25.25 2.441 1 96 84 GLU B O 1
ATOM 2303 N N . ALA B 1 85 ? 13.875 -25.547 3.939 1 96 85 ALA B N 1
ATOM 2304 C CA . ALA B 1 85 ? 13.133 -26.641 4.566 1 96 85 ALA B CA 1
ATOM 2305 C C . ALA B 1 85 ? 11.844 -26.125 5.207 1 96 85 ALA B C 1
ATOM 2307 O O . ALA B 1 85 ? 10.797 -26.766 5.117 1 96 85 ALA B O 1
ATOM 2308 N N . GLU B 1 86 ? 11.93 -25 5.844 1 94.75 86 GLU B N 1
ATOM 2309 C CA . GLU B 1 86 ? 10.75 -24.391 6.449 1 94.75 86 GLU B CA 1
ATOM 2310 C C . GLU B 1 86 ? 9.727 -24 5.391 1 94.75 86 GLU B C 1
ATOM 2312 O O . GLU B 1 86 ? 8.523 -24.203 5.578 1 94.75 86 GLU B O 1
ATOM 2317 N N . VAL B 1 87 ? 10.172 -23.453 4.332 1 95.38 87 VAL B N 1
ATOM 2318 C CA . VAL B 1 87 ? 9.281 -23.078 3.24 1 95.38 87 VAL B CA 1
ATOM 2319 C C . VAL B 1 87 ? 8.578 -24.312 2.691 1 95.38 87 VAL B C 1
ATOM 2321 O O . VAL B 1 87 ? 7.371 -24.312 2.461 1 95.38 87 VAL B O 1
ATOM 2324 N N . GLU B 1 88 ? 9.336 -25.344 2.5 1 94.94 88 GLU B N 1
ATOM 2325 C CA . GLU B 1 88 ? 8.766 -26.594 2.006 1 94.94 88 GLU B CA 1
ATOM 2326 C C . GLU B 1 88 ? 7.668 -27.109 2.941 1 94.94 88 GLU B C 1
ATOM 2328 O O . GLU B 1 88 ? 6.613 -27.547 2.486 1 94.94 88 GLU B O 1
ATOM 2333 N N . ARG B 1 89 ? 7.934 -27.016 4.141 1 93.44 89 ARG B N 1
ATOM 2334 C CA . ARG B 1 89 ? 6.941 -27.453 5.121 1 93.44 89 ARG B CA 1
ATOM 2335 C C . ARG B 1 89 ? 5.688 -26.578 5.043 1 93.44 89 ARG B C 1
ATOM 2337 O O . ARG B 1 89 ? 4.566 -27.109 5.055 1 93.44 89 ARG B O 1
ATOM 2344 N N . LEU B 1 90 ? 5.906 -25.312 4.941 1 91.38 90 LEU B N 1
ATOM 2345 C CA . LEU B 1 90 ? 4.785 -24.391 4.922 1 91.38 90 LEU B CA 1
ATOM 2346 C C . LEU B 1 90 ? 3.93 -24.594 3.674 1 91.38 90 LEU B C 1
ATOM 2348 O O . LEU B 1 90 ? 2.705 -24.453 3.725 1 91.38 90 LEU B O 1
ATOM 2352 N N . VAL B 1 91 ? 4.539 -24.922 2.609 1 93 91 VAL B N 1
ATOM 2353 C CA . VAL B 1 91 ? 3.799 -24.984 1.352 1 93 91 VAL B CA 1
ATOM 2354 C C . VAL B 1 91 ? 3.125 -26.344 1.207 1 93 91 VAL B C 1
ATOM 2356 O O . VAL B 1 91 ? 2.209 -26.516 0.398 1 93 91 VAL B O 1
ATOM 2359 N N . THR B 1 92 ? 3.523 -27.344 2.029 1 91.88 92 THR B N 1
ATOM 2360 C CA . THR B 1 92 ? 2.99 -28.688 1.847 1 91.88 92 THR B CA 1
ATOM 2361 C C . THR B 1 92 ? 2.033 -29.047 2.979 1 91.88 92 THR B C 1
ATOM 2363 O O . THR B 1 92 ? 1.218 -29.969 2.842 1 91.88 92 THR B O 1
ATOM 2366 N N . ALA B 1 93 ? 2.021 -28.312 4.008 1 85.94 93 ALA B N 1
ATOM 2367 C CA . ALA B 1 93 ? 1.302 -28.688 5.227 1 85.94 93 ALA B CA 1
ATOM 2368 C C . ALA B 1 93 ? -0.185 -28.359 5.102 1 85.94 93 ALA B C 1
ATOM 2370 O O . ALA B 1 93 ? -1.032 -29.141 5.551 1 85.94 93 ALA B O 1
ATOM 2371 N N . PRO B 1 94 ? -0.54 -27.344 4.535 1 85.5 94 PRO B N 1
ATOM 2372 C CA . PRO B 1 94 ? -1.95 -26.953 4.582 1 85.5 94 PRO B CA 1
ATOM 2373 C C . PRO B 1 94 ? -2.848 -27.875 3.768 1 85.5 94 PRO B C 1
ATOM 2375 O O . PRO B 1 94 ? -2.377 -28.547 2.842 1 85.5 94 PRO B O 1
ATOM 2378 N N . LYS B 1 95 ? -4.109 -27.797 4.207 1 85.44 95 LYS B N 1
ATOM 2379 C CA . LYS B 1 95 ? -5.125 -28.562 3.49 1 85.44 95 LYS B CA 1
ATOM 2380 C C . LYS B 1 95 ? -5.395 -27.969 2.113 1 85.44 95 LYS B C 1
ATOM 2382 O O . LYS B 1 95 ? -5.66 -28.703 1.154 1 85.44 95 LYS B O 1
ATOM 2387 N N . TRP B 1 96 ? -5.262 -26.672 2.01 1 90.38 96 TRP B N 1
ATOM 2388 C CA . TRP B 1 96 ? -5.5 -26 0.743 1 90.38 96 TRP B CA 1
ATOM 2389 C C . TRP B 1 96 ? -4.219 -25.891 -0.073 1 90.38 96 TRP B C 1
ATOM 2391 O O . TRP B 1 96 ? -3.127 -25.766 0.489 1 90.38 96 TRP B O 1
ATOM 2401 N N . PRO B 1 97 ? -4.445 -25.938 -1.345 1 93 97 PRO B N 1
ATOM 2402 C CA . PRO B 1 97 ? -3.266 -25.609 -2.152 1 93 97 PRO B CA 1
ATOM 2403 C C . PRO B 1 97 ? -2.645 -24.266 -1.782 1 93 97 PRO B C 1
ATOM 2405 O O . PRO B 1 97 ? -3.35 -23.359 -1.33 1 93 97 PRO B O 1
ATOM 2408 N N . THR B 1 98 ? -1.358 -24.125 -2.008 1 94.62 98 THR B N 1
ATOM 2409 C CA . THR B 1 98 ? -0.71 -22.891 -1.575 1 94.62 98 THR B CA 1
ATOM 2410 C C . THR B 1 98 ? -0.208 -22.094 -2.775 1 94.62 98 THR B C 1
ATOM 2412 O O . THR B 1 98 ? 0.497 -21.094 -2.613 1 94.62 98 THR B O 1
ATOM 2415 N N . ALA B 1 99 ? -0.551 -22.609 -3.998 1 94.06 99 ALA B N 1
ATOM 2416 C CA . ALA B 1 99 ? -0.25 -21.844 -5.203 1 94.06 99 ALA B CA 1
ATOM 2417 C C . ALA B 1 99 ? -1.253 -20.719 -5.398 1 94.06 99 ALA B C 1
ATOM 2419 O O . ALA B 1 99 ? -2.428 -20.953 -5.688 1 94.06 99 ALA B O 1
ATOM 2420 N N . PRO B 1 100 ? -0.795 -19.453 -5.285 1 92.38 100 PRO B N 1
ATOM 2421 C CA . PRO B 1 100 ? -1.748 -18.359 -5.402 1 92.38 100 PRO B CA 1
ATOM 2422 C C . PRO B 1 100 ? -2.061 -18 -6.855 1 92.38 100 PRO B C 1
ATOM 2424 O O . PRO B 1 100 ? -3.004 -17.25 -7.125 1 92.38 100 PRO B O 1
ATOM 2427 N N . GLY B 1 101 ? -1.285 -18.484 -7.777 1 89.75 101 GLY B N 1
ATOM 2428 C CA . GLY B 1 101 ? -1.459 -18.234 -9.195 1 89.75 101 GLY B CA 1
ATOM 2429 C C . GLY B 1 101 ? -1.295 -19.469 -10.055 1 89.75 101 GLY B C 1
ATOM 2430 O O . GLY B 1 101 ? -1.061 -20.562 -9.539 1 89.75 101 GLY B O 1
ATOM 2431 N N . GLN B 1 102 ? -1.379 -19.25 -11.32 1 88.88 102 GLN B N 1
ATOM 2432 C CA . GLN B 1 102 ? -1.384 -20.375 -12.258 1 88.88 102 GLN B CA 1
ATOM 2433 C C . GLN B 1 102 ? 0.032 -20.875 -12.523 1 88.88 102 GLN B C 1
ATOM 2435 O O . GLN B 1 102 ? 0.252 -22.078 -12.672 1 88.88 102 GLN B O 1
ATOM 2440 N N . VAL B 1 103 ? 0.979 -19.891 -12.555 1 93.5 103 VAL B N 1
ATOM 2441 C CA . VAL B 1 103 ? 2.316 -20.297 -12.969 1 93.5 103 VAL B CA 1
ATOM 2442 C C . VAL B 1 103 ? 3.352 -19.75 -11.992 1 93.5 103 VAL B C 1
ATOM 2444 O O . VAL B 1 103 ? 3.379 -18.547 -11.727 1 93.5 103 VAL B O 1
ATOM 2447 N N . LEU B 1 104 ? 4.215 -20.625 -11.461 1 97.38 104 LEU B N 1
ATOM 2448 C CA . LEU B 1 104 ? 5.422 -20.234 -10.75 1 97.38 104 LEU B CA 1
ATOM 2449 C C . LEU B 1 104 ? 6.531 -19.859 -11.727 1 97.38 104 LEU B C 1
ATOM 2451 O O . LEU B 1 104 ? 7.145 -20.734 -12.336 1 97.38 104 LEU B O 1
ATOM 2455 N N . MET B 1 105 ? 6.832 -18.609 -11.797 1 97.94 105 MET B N 1
ATOM 2456 C CA . MET B 1 105 ? 7.68 -18.109 -12.875 1 97.94 105 MET B CA 1
ATOM 2457 C C . MET B 1 105 ? 9.148 -18.125 -12.469 1 97.94 105 MET B C 1
ATOM 2459 O O . MET B 1 105 ? 10.039 -18.172 -13.32 1 97.94 105 MET B O 1
ATOM 2463 N N . LEU B 1 106 ? 9.398 -17.984 -11.219 1 98.19 106 LEU B N 1
ATOM 2464 C CA . LEU B 1 106 ? 10.75 -17.953 -10.664 1 98.19 106 LEU B CA 1
ATOM 2465 C C . LEU B 1 106 ? 10.742 -18.328 -9.188 1 98.19 106 LEU B C 1
ATOM 2467 O O . LEU B 1 106 ? 9.867 -17.891 -8.43 1 98.19 106 LEU B O 1
ATOM 2471 N N . GLU B 1 107 ? 11.695 -19.172 -8.836 1 97.69 107 GLU B N 1
ATOM 2472 C CA . GLU B 1 107 ? 11.906 -19.484 -7.426 1 97.69 107 GLU B CA 1
ATOM 2473 C C . GLU B 1 107 ? 13.398 -19.578 -7.094 1 97.69 107 GLU B C 1
ATOM 2475 O O . GLU B 1 107 ? 14.164 -20.188 -7.848 1 97.69 107 GLU B O 1
ATOM 2480 N N . ASN B 1 108 ? 13.773 -18.953 -6.07 1 97.62 108 ASN B N 1
ATOM 2481 C CA . ASN B 1 108 ? 15.117 -19.078 -5.516 1 97.62 108 ASN B CA 1
ATOM 2482 C C . ASN B 1 108 ? 15.117 -18.953 -3.998 1 97.62 108 ASN B C 1
ATOM 2484 O O . ASN B 1 108 ? 14.078 -19.125 -3.355 1 97.62 108 ASN B O 1
ATOM 2488 N N . SER B 1 109 ? 16.25 -18.75 -3.416 1 97.06 109 SER B N 1
ATOM 2489 C CA . SER B 1 109 ? 16.344 -18.766 -1.961 1 97.06 109 SER B CA 1
ATOM 2490 C C . SER B 1 109 ? 15.648 -17.547 -1.351 1 97.06 109 SER B C 1
ATOM 2492 O O . SER B 1 109 ? 15.398 -17.516 -0.145 1 97.06 109 SER B O 1
ATOM 2494 N N . HIS B 1 110 ? 15.281 -16.594 -2.16 1 97.75 110 HIS B N 1
ATOM 2495 C CA . HIS B 1 110 ? 14.703 -15.359 -1.626 1 97.75 110 HIS B CA 1
ATOM 2496 C C . HIS B 1 110 ? 13.195 -15.328 -1.839 1 97.75 110 HIS B C 1
ATOM 2498 O O . HIS B 1 110 ? 12.445 -14.867 -0.969 1 97.75 110 HIS B O 1
ATOM 2504 N N . VAL B 1 111 ? 12.805 -15.898 -3.057 1 98.38 111 VAL B N 1
ATOM 2505 C CA . VAL B 1 111 ? 11.438 -15.531 -3.418 1 98.38 111 VAL B CA 1
ATOM 2506 C C . VAL B 1 111 ? 10.805 -16.641 -4.25 1 98.38 111 VAL B C 1
ATOM 2508 O O . VAL B 1 111 ? 11.5 -17.5 -4.793 1 98.38 111 VAL B O 1
ATOM 2511 N N . ARG B 1 112 ? 9.5 -16.625 -4.277 1 98.12 112 ARG B N 1
ATOM 2512 C CA . ARG B 1 112 ? 8.656 -17.266 -5.285 1 98.12 112 ARG B CA 1
ATOM 2513 C C . ARG B 1 112 ? 7.832 -16.219 -6.039 1 98.12 112 ARG B C 1
ATOM 2515 O O . ARG B 1 112 ? 7.145 -15.406 -5.43 1 98.12 112 ARG B O 1
ATOM 2522 N N . MET B 1 113 ? 7.949 -16.266 -7.379 1 98.62 113 MET B N 1
ATOM 2523 C CA . MET B 1 113 ? 7.23 -15.328 -8.227 1 98.62 113 MET B CA 1
ATOM 2524 C C . MET B 1 113 ? 6.102 -16.016 -8.977 1 98.62 113 MET B C 1
ATOM 2526 O O . MET B 1 113 ? 6.332 -16.984 -9.711 1 98.62 113 MET B O 1
ATOM 2530 N N . TRP B 1 114 ? 4.879 -15.445 -8.836 1 98.19 114 TRP B N 1
ATOM 2531 C CA . TRP B 1 114 ? 3.709 -16.078 -9.43 1 98.19 114 TRP B CA 1
ATOM 2532 C C . TRP B 1 114 ? 3.043 -15.156 -10.445 1 98.19 114 TRP B C 1
ATOM 2534 O O . TRP B 1 114 ? 2.881 -13.961 -10.188 1 98.19 114 TRP B O 1
ATOM 2544 N N . ASP B 1 115 ? 2.682 -15.742 -11.555 1 96.75 115 ASP B N 1
ATOM 2545 C CA . ASP B 1 115 ? 1.806 -15.094 -12.523 1 96.75 115 ASP B CA 1
ATOM 2546 C C . ASP B 1 115 ? 0.349 -15.5 -12.305 1 96.75 115 ASP B C 1
ATOM 2548 O O . ASP B 1 115 ? 0.039 -16.688 -12.18 1 96.75 115 ASP B O 1
ATOM 2552 N N . PHE B 1 116 ? -0.496 -14.523 -12.266 1 95.62 116 PHE B N 1
ATOM 2553 C CA . PHE B 1 116 ? -1.925 -14.789 -12.172 1 95.62 116 PHE B CA 1
ATOM 2554 C C . PHE B 1 116 ? 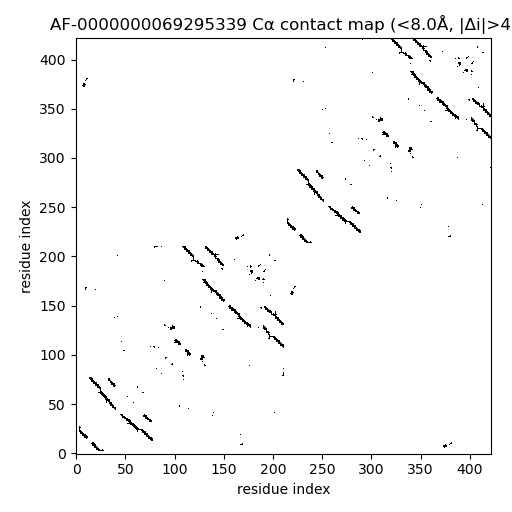-2.705 -13.93 -13.164 1 95.62 116 PHE B C 1
ATOM 2556 O O . PHE B 1 116 ? -2.584 -12.703 -13.156 1 95.62 116 PHE B O 1
ATOM 2563 N N . ARG B 1 117 ? -3.508 -14.547 -13.906 1 94 117 ARG B N 1
ATOM 2564 C CA . ARG B 1 117 ? -4.426 -13.93 -14.859 1 94 117 ARG B CA 1
ATOM 2565 C C . ARG B 1 117 ? -5.832 -14.508 -14.711 1 94 117 ARG B C 1
ATOM 2567 O O . ARG B 1 117 ? -6 -15.719 -14.609 1 94 117 ARG B O 1
ATOM 2574 N N . ALA B 1 118 ? -6.762 -13.664 -14.656 1 93.94 118 ALA B N 1
ATOM 2575 C CA . ALA B 1 118 ? -8.164 -14.062 -14.672 1 93.94 118 ALA B CA 1
ATOM 2576 C C . ALA B 1 118 ? -8.891 -13.469 -15.875 1 93.94 118 ALA B C 1
ATOM 2578 O O . ALA B 1 118 ? -9.266 -12.289 -15.859 1 93.94 118 ALA B O 1
ATOM 2579 N N . SER B 1 119 ? -9.094 -14.289 -16.859 1 91.62 119 SER B N 1
ATOM 2580 C CA . SER B 1 119 ? -9.766 -13.844 -18.078 1 91.62 119 SER B CA 1
ATOM 2581 C C . SER B 1 119 ? -11.25 -13.594 -17.828 1 91.62 119 SER B C 1
ATOM 2583 O O . SER B 1 119 ? -11.82 -14.102 -16.859 1 91.62 119 SER B O 1
ATOM 2585 N N . LEU B 1 120 ? -11.805 -12.82 -18.734 1 90.88 120 LEU B N 1
ATOM 2586 C CA . LEU B 1 120 ? -13.25 -12.625 -18.672 1 90.88 120 LEU B CA 1
ATOM 2587 C C . LEU B 1 120 ? -13.984 -13.953 -18.812 1 90.88 120 LEU B C 1
ATOM 2589 O O . LEU B 1 120 ? -13.648 -14.758 -19.688 1 90.88 120 LEU B O 1
ATOM 2593 N N . GLY B 1 121 ? -14.867 -14.172 -17.906 1 89.88 121 GLY B N 1
ATOM 2594 C CA . GLY B 1 121 ? -15.672 -15.383 -18 1 89.88 121 GLY B CA 1
ATOM 2595 C C . GLY B 1 121 ? -14.984 -16.594 -17.422 1 89.88 121 GLY B C 1
ATOM 2596 O O . GLY B 1 121 ? -15.57 -17.688 -17.359 1 89.88 121 GLY B O 1
ATOM 2597 N N . MET B 1 122 ? -13.75 -16.438 -17.062 1 89.62 122 MET B N 1
ATOM 2598 C CA . MET B 1 122 ? -13.039 -17.547 -16.422 1 89.62 122 MET B CA 1
ATOM 2599 C C . MET B 1 122 ? -13.695 -17.922 -15.102 1 89.62 122 MET B C 1
ATOM 2601 O O . MET B 1 122 ? -14.172 -17.047 -14.359 1 89.62 122 MET B O 1
ATOM 2605 N N . ASP B 1 123 ? -13.672 -19.219 -14.875 1 90.62 123 ASP B N 1
ATOM 2606 C CA . ASP B 1 123 ? -14.188 -19.688 -13.586 1 90.62 123 ASP B CA 1
ATOM 2607 C C . ASP B 1 123 ? -13.328 -19.156 -12.438 1 90.62 123 ASP B C 1
ATOM 2609 O O . ASP B 1 123 ? -12.148 -18.844 -12.617 1 90.62 123 ASP B O 1
ATOM 2613 N N . ARG B 1 124 ? -13.945 -19.109 -11.305 1 93.38 124 ARG B N 1
ATOM 2614 C CA . ARG B 1 124 ? -13.211 -18.797 -10.086 1 93.38 124 ARG B CA 1
ATOM 2615 C C . ARG B 1 124 ? -12.031 -19.719 -9.883 1 93.38 124 ARG B C 1
ATOM 2617 O O . ARG B 1 124 ? -12.141 -20.938 -10.109 1 93.38 124 ARG B O 1
ATOM 2624 N N . ASN B 1 125 ? -10.922 -19.141 -9.461 1 92.06 125 ASN B N 1
ATOM 2625 C CA . ASN B 1 125 ? -9.805 -20.031 -9.164 1 92.06 125 ASN B CA 1
ATOM 2626 C C . ASN B 1 125 ? -10.039 -20.828 -7.891 1 92.06 125 ASN B C 1
ATOM 2628 O O . ASN B 1 125 ? -10.961 -20.547 -7.129 1 92.06 125 ASN B O 1
ATOM 2632 N N . ASP B 1 126 ? -9.281 -21.875 -7.746 1 92.19 126 ASP B N 1
ATOM 2633 C CA . ASP B 1 126 ? -9.43 -22.734 -6.57 1 92.19 126 ASP B CA 1
ATOM 2634 C C . ASP B 1 126 ? -9.117 -21.953 -5.293 1 92.19 126 ASP B C 1
ATOM 2636 O O . ASP B 1 126 ? -8.289 -21.047 -5.297 1 92.19 126 ASP B O 1
ATOM 2640 N N . PHE B 1 127 ? -9.812 -22.375 -4.254 1 94.44 127 PHE B N 1
ATOM 2641 C CA . PHE B 1 127 ? -9.383 -21.891 -2.945 1 94.44 127 PHE B CA 1
ATOM 2642 C C . PHE B 1 127 ? -7.914 -22.203 -2.709 1 94.44 127 PHE B C 1
ATOM 2644 O O . PHE B 1 127 ? -7.441 -23.297 -3.037 1 94.44 127 PHE B O 1
ATOM 2651 N N . HIS B 1 128 ? -7.238 -21.281 -2.197 1 94.94 128 HIS B N 1
ATOM 2652 C CA . HIS B 1 128 ? -5.82 -21.438 -1.883 1 94.94 128 HIS B CA 1
ATOM 2653 C C . HIS B 1 128 ? -5.457 -20.703 -0.601 1 94.94 128 HIS B C 1
ATOM 2655 O O . HIS B 1 128 ? -6.203 -19.828 -0.146 1 94.94 128 HIS B O 1
ATOM 2661 N N . GLN B 1 129 ? -4.371 -21.125 -0.058 1 93.44 129 GLN B N 1
ATOM 2662 C CA . GLN B 1 129 ? -3.918 -20.547 1.2 1 93.44 129 GLN B CA 1
ATOM 2663 C C . GLN B 1 129 ? -2.559 -19.859 1.035 1 93.44 129 GLN B C 1
ATOM 2665 O O . GLN B 1 129 ? -1.634 -20.453 0.47 1 93.44 129 GLN B O 1
ATOM 2670 N N . HIS B 1 130 ? -2.492 -18.594 1.454 1 95.19 130 HIS B N 1
ATOM 2671 C CA . HIS B 1 130 ? -1.213 -17.906 1.535 1 95.19 130 HIS B CA 1
ATOM 2672 C C . HIS B 1 130 ? -0.453 -18.297 2.799 1 95.19 130 HIS B C 1
ATOM 2674 O O . HIS B 1 130 ? -0.971 -18.156 3.908 1 95.19 130 HIS B O 1
ATOM 2680 N N . VAL B 1 131 ? 0.821 -18.688 2.602 1 93.81 131 VAL B N 1
ATOM 2681 C CA . VAL B 1 131 ? 1.555 -19.203 3.758 1 93.81 131 VAL B CA 1
ATOM 2682 C C . VAL B 1 131 ? 2.842 -18.406 3.943 1 93.81 131 VAL B C 1
ATOM 2684 O O . VAL B 1 131 ? 3.549 -18.578 4.938 1 93.81 131 VAL B O 1
ATOM 2687 N N . LEU B 1 132 ? 3.182 -17.578 3.02 1 95.44 132 LEU B N 1
ATOM 2688 C CA . LEU B 1 132 ? 4.348 -16.703 3.076 1 95.44 132 LEU B CA 1
ATOM 2689 C C . LEU B 1 132 ? 3.936 -15.242 2.936 1 95.44 132 LEU B C 1
ATOM 2691 O O . LEU B 1 132 ? 2.969 -14.93 2.238 1 95.44 132 LEU B O 1
ATOM 2695 N N . ASP B 1 133 ? 4.676 -14.359 3.588 1 95.62 133 ASP B N 1
ATOM 2696 C CA . ASP B 1 133 ? 4.484 -12.938 3.291 1 95.62 133 ASP B CA 1
ATOM 2697 C C . ASP B 1 133 ? 4.531 -12.68 1.787 1 95.62 133 ASP B C 1
ATOM 2699 O O . ASP B 1 133 ? 5.371 -13.242 1.083 1 95.62 133 ASP B O 1
ATOM 2703 N N . ASN B 1 134 ? 3.611 -11.828 1.362 1 97.25 134 ASN B N 1
ATOM 2704 C CA . ASN B 1 134 ? 3.545 -11.641 -0.084 1 97.25 134 ASN B CA 1
ATOM 2705 C C . 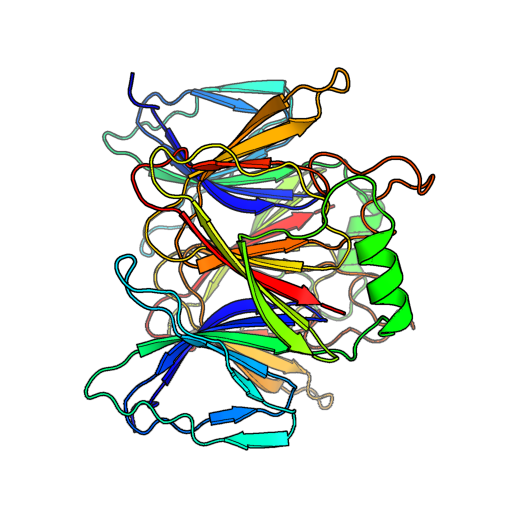ASN B 1 134 ? 3.041 -10.25 -0.452 1 97.25 134 ASN B C 1
ATOM 2707 O O . ASN B 1 134 ? 2.502 -9.539 0.396 1 97.25 134 ASN B O 1
ATOM 2711 N N . ALA B 1 135 ? 3.314 -9.93 -1.657 1 97.56 135 ALA B N 1
ATOM 2712 C CA . ALA B 1 135 ? 2.75 -8.742 -2.291 1 97.56 135 ALA B CA 1
ATOM 2713 C C . ALA B 1 135 ? 2.334 -9.031 -3.73 1 97.56 135 ALA B C 1
ATOM 2715 O O . ALA B 1 135 ? 2.977 -9.828 -4.418 1 97.56 135 ALA B O 1
ATOM 2716 N N . TRP B 1 136 ? 1.261 -8.375 -4.125 1 96.88 136 TRP B N 1
ATOM 2717 C CA . TRP B 1 136 ? 0.879 -8.5 -5.531 1 96.88 136 TRP B CA 1
ATOM 2718 C C . TRP B 1 136 ? 0.589 -7.129 -6.137 1 96.88 136 TRP B C 1
ATOM 2720 O O . TRP B 1 136 ? 0.121 -6.223 -5.441 1 96.88 136 TRP B O 1
ATOM 2730 N N . VAL B 1 137 ? 0.917 -7.035 -7.41 1 97 137 VAL B N 1
ATOM 2731 C CA . VAL B 1 137 ? 0.774 -5.809 -8.188 1 97 137 VAL B CA 1
ATOM 2732 C C . VAL B 1 137 ? -0.249 -6.016 -9.297 1 97 137 VAL B C 1
ATOM 2734 O O . VAL B 1 137 ? -0.113 -6.934 -10.109 1 97 137 VAL B O 1
ATOM 2737 N N . VAL B 1 138 ? -1.209 -5.125 -9.383 1 96.56 138 VAL B N 1
ATOM 2738 C CA . VAL B 1 138 ? -2.189 -5.18 -10.461 1 96.56 138 VAL B CA 1
ATOM 2739 C C . VAL B 1 138 ? -1.59 -4.586 -11.734 1 96.56 138 VAL B C 1
ATOM 2741 O O . VAL B 1 138 ? -0.943 -3.537 -11.695 1 96.56 138 VAL B O 1
ATOM 2744 N N . LEU B 1 139 ? -1.818 -5.273 -12.836 1 95.81 139 LEU B N 1
ATOM 2745 C CA . LEU B 1 139 ? -1.289 -4.816 -14.117 1 95.81 139 LEU B CA 1
ATOM 2746 C C . LEU B 1 139 ? -2.418 -4.535 -15.102 1 95.81 139 LEU B C 1
ATOM 2748 O O . LEU B 1 139 ? -3.275 -5.391 -15.336 1 95.81 139 LEU B O 1
ATOM 2752 N N . GLY B 1 140 ? -2.363 -3.34 -15.688 1 87.56 140 GLY B N 1
ATOM 2753 C CA . GLY B 1 140 ? -3.266 -3.014 -16.781 1 87.56 140 GLY B CA 1
ATOM 2754 C C . GLY B 1 140 ? -4.605 -2.48 -16.312 1 87.56 140 GLY B C 1
ATOM 2755 O O . GLY B 1 140 ? -4.711 -1.946 -15.203 1 87.56 140 GLY B O 1
ATOM 2756 N N . GLY B 1 141 ? -5.551 -2.568 -17.25 1 73.5 141 GLY B N 1
ATOM 2757 C CA . GLY B 1 141 ? -6.828 -1.903 -17.047 1 73.5 141 GLY B CA 1
ATOM 2758 C C . GLY B 1 141 ? -7.816 -2.732 -16.25 1 73.5 141 GLY B C 1
ATOM 2759 O O . GLY B 1 141 ? -8.867 -2.234 -15.852 1 73.5 141 GLY B O 1
ATOM 2760 N N . GLY B 1 142 ? -7.621 -4.008 -16.203 1 63.34 142 GLY B N 1
ATOM 2761 C CA . GLY B 1 142 ? -8.516 -4.848 -15.414 1 63.34 142 GLY B CA 1
ATOM 2762 C C . GLY B 1 142 ? -8.359 -4.648 -13.922 1 63.34 142 GLY B C 1
ATOM 2763 O O . GLY B 1 142 ? -7.246 -4.715 -13.391 1 63.34 142 GLY B O 1
ATOM 2764 N N . SER B 1 143 ? -9.641 -4.473 -13.242 1 74.75 143 SER B N 1
ATOM 2765 C CA . SER B 1 143 ? -9.438 -3.889 -11.922 1 74.75 143 SER B CA 1
ATOM 2766 C C . SER B 1 143 ? -10.375 -4.508 -10.891 1 74.75 143 SER B C 1
ATOM 2768 O O . SER B 1 143 ? -10.297 -4.191 -9.703 1 74.75 143 SER B O 1
ATOM 2770 N N . ALA B 1 144 ? -11.227 -5.523 -11.391 1 92 144 ALA B N 1
ATOM 2771 C CA . ALA B 1 144 ? -12.211 -5.898 -10.383 1 92 144 ALA B CA 1
ATOM 2772 C C . ALA B 1 144 ? -12.164 -7.395 -10.094 1 92 144 ALA B C 1
ATOM 2774 O O . ALA B 1 144 ? -12.0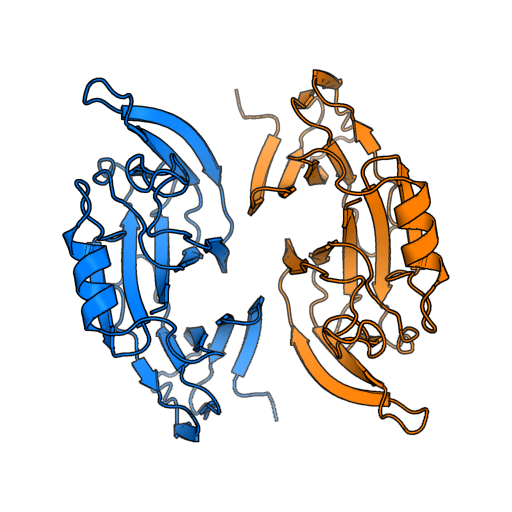94 -8.211 -11.016 1 92 144 ALA B O 1
ATOM 2775 N N . LEU B 1 145 ? -12.188 -7.773 -8.875 1 94.81 145 LEU B N 1
ATOM 2776 C CA . LEU B 1 145 ? -12.227 -9.156 -8.422 1 94.81 145 LEU B CA 1
ATOM 2777 C C . LEU B 1 145 ? -13.367 -9.367 -7.43 1 94.81 145 LEU B C 1
ATOM 2779 O O . LEU B 1 145 ? -13.578 -8.555 -6.531 1 94.81 145 LEU B O 1
ATOM 2783 N N . ASP B 1 146 ? -14.094 -10.406 -7.648 1 96.06 146 ASP B N 1
ATOM 2784 C CA . ASP B 1 146 ? -14.938 -10.945 -6.586 1 96.06 146 ASP B CA 1
ATOM 2785 C C . ASP B 1 146 ? -14.148 -11.898 -5.691 1 96.06 146 ASP B C 1
ATOM 2787 O O . ASP B 1 146 ? -13.453 -12.789 -6.184 1 96.06 146 ASP B O 1
ATOM 2791 N N . VAL B 1 147 ? -14.312 -11.695 -4.402 1 95.19 147 VAL B N 1
ATOM 2792 C CA . VAL B 1 147 ? -13.602 -12.523 -3.434 1 95.19 147 VAL B CA 1
ATOM 2793 C C . VAL B 1 147 ? -14.578 -13.477 -2.744 1 95.19 147 VAL B C 1
ATOM 2795 O O . VAL B 1 147 ? -15.672 -13.07 -2.359 1 95.19 147 VAL B O 1
ATOM 2798 N N . PHE B 1 148 ? -14.086 -14.727 -2.631 1 95.81 148 PHE B N 1
ATOM 2799 C CA . PHE B 1 148 ? -14.883 -15.75 -1.964 1 95.81 148 PHE B CA 1
ATOM 2800 C C . PHE B 1 148 ? -14.086 -16.406 -0.846 1 95.81 148 PHE B C 1
ATOM 2802 O O . PHE B 1 148 ? -12.859 -16.5 -0.921 1 95.81 148 PHE B O 1
ATOM 2809 N N . GLU B 1 149 ? -14.828 -16.844 0.155 1 94.69 149 GLU B N 1
ATOM 2810 C CA . GLU B 1 149 ? -14.25 -17.656 1.21 1 94.69 149 GLU B CA 1
ATOM 2811 C C . GLU B 1 149 ? -14.992 -18.984 1.343 1 94.69 149 GLU B C 1
ATOM 2813 O O . GLU B 1 149 ? -16.141 -19.109 0.898 1 94.69 149 GLU B O 1
ATOM 2818 N N . PRO B 1 150 ? -14.258 -20 1.882 1 92.19 150 PRO B N 1
ATOM 2819 C CA . PRO B 1 150 ? -14.992 -21.25 2.158 1 92.19 150 PRO B CA 1
ATOM 2820 C C . PRO B 1 150 ? -16.156 -21.031 3.129 1 92.19 150 PRO B C 1
ATOM 2822 O O . PRO B 1 150 ? -16.031 -20.281 4.098 1 92.19 150 PRO B O 1
ATOM 2825 N N . ASP B 1 151 ? -17.203 -21.703 2.826 1 91.75 151 ASP B N 1
ATOM 2826 C CA . ASP B 1 151 ? -18.391 -21.484 3.652 1 91.75 151 ASP B CA 1
ATOM 2827 C C . ASP B 1 151 ? -18.469 -22.5 4.785 1 91.75 151 ASP B C 1
ATOM 2829 O O . ASP B 1 151 ? -19.453 -22.547 5.523 1 91.75 151 ASP B O 1
ATOM 2833 N N . GLY B 1 152 ? -17.609 -23.328 4.949 1 86.75 152 GLY B N 1
ATOM 2834 C CA . GLY B 1 152 ? -17.578 -24.328 5.996 1 86.75 152 GLY B CA 1
ATOM 2835 C C . GLY B 1 152 ? -18.391 -25.562 5.66 1 86.75 152 GLY B C 1
ATOM 2836 O O . GLY B 1 152 ? -18.391 -26.547 6.41 1 86.75 152 GLY B O 1
ATOM 2837 N N . ARG B 1 153 ? -19.172 -25.547 4.582 1 91 153 ARG B N 1
ATOM 2838 C CA . ARG B 1 153 ? -20.016 -26.656 4.176 1 91 153 ARG B CA 1
ATOM 2839 C C . ARG B 1 153 ? -19.641 -27.172 2.789 1 91 153 ARG B C 1
ATOM 2841 O O . ARG B 1 153 ? -20.5 -27.562 2.008 1 91 153 ARG B O 1
ATOM 2848 N N . GLY B 1 154 ? -18.266 -26.906 2.438 1 85.88 154 GLY B N 1
ATOM 2849 C CA . GLY B 1 154 ? -17.734 -27.375 1.16 1 85.88 154 GLY B CA 1
ATOM 2850 C C . GLY B 1 154 ? -18.031 -26.422 0.013 1 85.88 154 GLY B C 1
ATOM 2851 O O . GLY B 1 154 ? -17.688 -26.703 -1.134 1 85.88 154 GLY B O 1
ATOM 2852 N N . GLY B 1 155 ? -18.641 -25.406 0.26 1 92.75 155 GLY B N 1
ATOM 2853 C C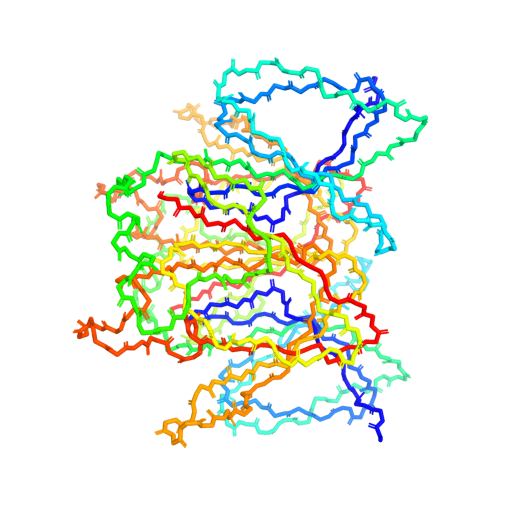A . GLY B 1 155 ? -18.984 -24.438 -0.766 1 92.75 155 GLY B CA 1
ATOM 2854 C C . GLY B 1 155 ? -18.234 -23.125 -0.619 1 92.75 155 GLY B C 1
ATOM 2855 O O . GLY B 1 155 ? -17.203 -23.078 0.051 1 92.75 155 GLY B O 1
ATOM 2856 N N . ALA B 1 156 ? -18.688 -22.172 -1.516 1 95.06 156 ALA B N 1
ATOM 2857 C CA . ALA B 1 156 ? -18.062 -20.844 -1.53 1 95.06 156 ALA B CA 1
ATOM 2858 C C . ALA B 1 156 ? -19.078 -19.766 -1.112 1 95.06 156 ALA B C 1
ATOM 2860 O O . ALA B 1 156 ? -20.234 -19.828 -1.499 1 95.06 156 ALA B O 1
ATOM 2861 N N . ALA B 1 157 ? -18.625 -18.953 -0.214 1 96.12 157 ALA B N 1
ATOM 2862 C CA . ALA B 1 157 ? -19.406 -17.781 0.177 1 96.12 157 ALA B CA 1
ATOM 2863 C C . ALA B 1 157 ? -18.812 -16.5 -0.392 1 96.12 157 ALA B C 1
ATOM 2865 O O . ALA B 1 157 ? -17.625 -16.234 -0.222 1 96.12 157 ALA B O 1
ATOM 2866 N N . PHE B 1 158 ? -19.656 -15.688 -1.031 1 96.06 158 PHE B N 1
ATOM 2867 C CA . PHE B 1 158 ? -19.234 -14.391 -1.544 1 96.06 158 PHE B CA 1
ATOM 2868 C C . PHE B 1 158 ? -18.891 -13.438 -0.401 1 96.06 158 PHE B C 1
ATOM 2870 O O . PHE B 1 158 ? -19.625 -13.359 0.585 1 96.06 158 PHE B O 1
ATOM 2877 N N . VAL B 1 159 ? -17.797 -12.758 -0.553 1 93.69 159 VAL B N 1
ATOM 2878 C CA . VAL B 1 159 ? -17.375 -11.828 0.487 1 93.69 159 VAL B CA 1
ATOM 2879 C C . VAL B 1 159 ? -17.578 -10.391 0.006 1 93.69 159 VAL B C 1
ATOM 2881 O O . VAL B 1 159 ? -18.406 -9.656 0.551 1 93.69 159 VAL B O 1
ATOM 2884 N N . LYS B 1 160 ? -16.906 -10.039 -1.046 1 91.44 160 LYS B N 1
ATOM 2885 C CA . LYS B 1 160 ? -16.984 -8.68 -1.568 1 91.44 160 LYS B CA 1
ATOM 2886 C C . LYS B 1 160 ? -16.391 -8.602 -2.973 1 91.44 160 LYS B C 1
ATOM 2888 O O . LYS B 1 160 ? -15.727 -9.539 -3.43 1 91.44 160 LYS B O 1
ATOM 2893 N N . THR B 1 161 ? -16.672 -7.422 -3.629 1 93.69 161 THR B N 1
ATOM 2894 C CA . THR B 1 161 ? -15.992 -7.043 -4.863 1 93.69 161 THR B CA 1
ATOM 2895 C C . THR B 1 161 ? -14.945 -5.969 -4.602 1 93.69 161 THR B C 1
ATOM 2897 O O . THR B 1 161 ? -15.203 -5.008 -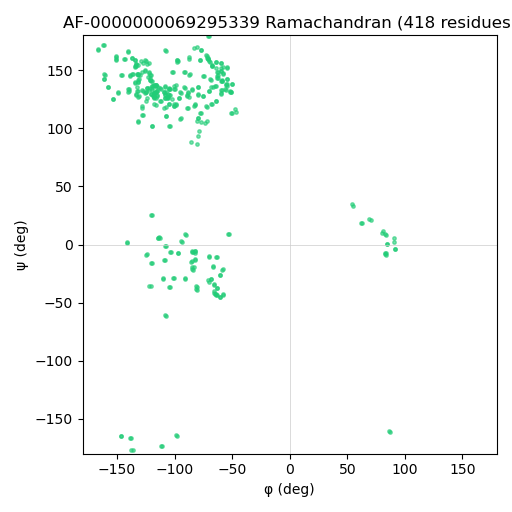3.873 1 93.69 161 THR B O 1
ATOM 2900 N N . LEU B 1 162 ? -13.844 -6.184 -5.156 1 93.25 162 LEU B N 1
ATOM 2901 C CA . LEU B 1 162 ? -12.766 -5.203 -5.062 1 93.25 162 LEU B CA 1
ATOM 2902 C C . LEU B 1 162 ? -12.391 -4.672 -6.441 1 93.25 162 LEU B C 1
ATOM 2904 O O . LEU B 1 162 ? -12.344 -5.43 -7.41 1 93.25 162 LEU B O 1
ATOM 2908 N N . THR B 1 163 ? -12.18 -3.361 -6.531 1 93.62 163 THR B N 1
ATOM 2909 C CA . THR B 1 163 ? -11.68 -2.736 -7.746 1 93.62 163 THR B CA 1
ATOM 2910 C C . THR B 1 163 ? -10.367 -2.008 -7.477 1 93.62 163 THR B C 1
ATOM 2912 O O . THR B 1 163 ? -10.172 -1.437 -6.402 1 93.62 163 THR B O 1
ATOM 2915 N N . PHE B 1 164 ? -9.5 -2.02 -8.453 1 93.12 164 PHE B N 1
ATOM 2916 C CA . PHE B 1 164 ? -8.141 -1.51 -8.32 1 93.12 164 PHE B CA 1
ATOM 2917 C C . PHE B 1 164 ? -7.746 -0.688 -9.539 1 93.12 164 PHE B C 1
ATOM 2919 O O . PHE B 1 164 ? -8.375 -0.792 -10.594 1 93.12 164 PHE B O 1
ATOM 2926 N N . ASN B 1 165 ? -6.758 0.112 -9.359 1 90.56 165 ASN B N 1
ATOM 2927 C CA . ASN B 1 165 ? -6.09 0.732 -10.5 1 90.56 165 ASN B CA 1
ATOM 2928 C C . ASN B 1 165 ? -4.816 -0.02 -10.875 1 90.56 165 ASN B C 1
ATOM 2930 O O . ASN B 1 165 ? -4.281 -0.786 -10.078 1 90.56 165 ASN B O 1
ATOM 2934 N N . ASP B 1 166 ? -4.398 0.204 -12.141 1 93.81 166 ASP B N 1
ATOM 2935 C CA . ASP B 1 166 ? -3.074 -0.266 -12.539 1 93.81 166 ASP B CA 1
ATOM 2936 C C . ASP B 1 166 ? -2.004 0.202 -11.562 1 93.81 166 ASP B C 1
ATOM 2938 O O . ASP B 1 166 ? -1.993 1.366 -11.156 1 93.81 166 ASP B O 1
ATOM 2942 N N . GLY B 1 167 ? -1.154 -0.743 -11.125 1 94.38 167 GLY B N 1
ATOM 2943 C CA . GLY B 1 167 ? -0.049 -0.396 -10.25 1 94.38 167 GLY B CA 1
ATOM 2944 C C . GLY B 1 167 ? -0.4 -0.504 -8.773 1 94.38 167 GLY B C 1
ATOM 2945 O O . GLY B 1 167 ? 0.464 -0.337 -7.914 1 94.38 167 GLY B O 1
ATOM 2946 N N . PHE B 1 168 ? -1.64 -0.816 -8.516 1 94 168 PHE B N 1
ATOM 2947 C CA . PHE B 1 168 ? -1.994 -1.059 -7.121 1 94 168 PHE B CA 1
ATOM 2948 C C . PHE B 1 168 ? -1.169 -2.201 -6.543 1 94 168 PHE B C 1
ATOM 2950 O O . PHE B 1 168 ? -0.945 -3.213 -7.215 1 94 168 PHE B O 1
ATOM 2957 N N . VAL B 1 169 ? -0.77 -2.014 -5.238 1 95.75 169 VAL B N 1
ATOM 2958 C CA . VAL B 1 169 ? -0.031 -3.072 -4.555 1 95.75 169 VAL B CA 1
ATOM 2959 C C . VAL B 1 169 ? -0.74 -3.441 -3.254 1 95.75 169 VAL B C 1
ATOM 2961 O O . VAL B 1 169 ? -1.095 -2.564 -2.463 1 95.75 169 VAL B O 1
ATOM 2964 N N . SER B 1 170 ? -0.906 -4.68 -3.102 1 94.88 170 SER B N 1
ATOM 2965 C CA . SER B 1 170 ? -1.288 -5.211 -1.799 1 94.88 170 SER B CA 1
ATOM 2966 C C . SER B 1 170 ? -0.11 -5.898 -1.116 1 94.88 170 SER B C 1
ATOM 2968 O O . SER B 1 170 ? 0.552 -6.75 -1.716 1 94.88 170 SER B O 1
ATOM 2970 N N . TRP B 1 171 ? 0.176 -5.473 0.098 1 95.25 171 TRP B N 1
ATOM 2971 C CA . TRP B 1 171 ? 1.153 -6.145 0.947 1 95.25 171 TRP B CA 1
ATOM 2972 C C . TRP B 1 171 ? 0.46 -6.961 2.033 1 95.25 171 TRP B C 1
ATOM 2974 O O . TRP B 1 171 ? -0.394 -6.445 2.758 1 95.25 171 TRP B O 1
ATOM 2984 N N . ASN B 1 172 ? 0.849 -8.227 2.148 1 93.19 172 ASN B N 1
ATOM 2985 C CA . ASN B 1 172 ? 0.225 -9.133 3.109 1 93.19 172 ASN B CA 1
ATOM 2986 C C . ASN B 1 172 ? 1.266 -9.828 3.984 1 93.19 172 ASN B C 1
ATOM 2988 O O . ASN B 1 172 ? 2.045 -10.648 3.5 1 93.19 172 ASN B O 1
ATOM 2992 N N . GLN B 1 173 ? 1.209 -9.438 5.215 1 89.38 173 GLN B N 1
ATOM 2993 C CA . GLN B 1 173 ? 2 -10.18 6.191 1 89.38 173 GLN B CA 1
ATOM 2994 C C . GLN B 1 173 ? 1.266 -11.438 6.652 1 89.38 173 GLN B C 1
ATOM 2996 O O . GLN B 1 173 ? 0.143 -11.359 7.152 1 89.38 173 GLN B O 1
ATOM 3001 N N . VAL B 1 174 ? 1.869 -12.539 6.422 1 89.56 174 VAL B N 1
ATOM 3002 C CA . VAL B 1 174 ? 1.244 -13.812 6.766 1 89.56 174 VAL B CA 1
ATOM 3003 C C . VAL B 1 174 ? 1.899 -14.383 8.016 1 89.56 174 VAL B C 1
ATOM 3005 O O . VAL B 1 174 ? 3.041 -14.852 7.973 1 89.56 174 VAL B O 1
ATOM 3008 N N . ARG B 1 175 ? 1.249 -14.219 9.023 1 79.38 175 ARG B N 1
ATOM 3009 C CA . ARG B 1 175 ? 1.755 -14.742 10.289 1 79.38 175 ARG B CA 1
ATOM 3010 C C . ARG B 1 175 ? 1.342 -16.188 10.484 1 79.38 175 ARG B C 1
ATOM 3012 O O . ARG B 1 175 ? 0.258 -16.594 10.062 1 79.38 175 ARG B O 1
ATOM 3019 N N . ASN B 1 176 ? 2.143 -16.953 11.102 1 78.5 176 ASN B N 1
ATOM 3020 C CA . ASN B 1 176 ? 1.848 -18.312 11.5 1 78.5 176 ASN B CA 1
ATOM 3021 C C . ASN B 1 176 ? 1.384 -19.172 10.32 1 78.5 176 ASN B C 1
ATOM 3023 O O . ASN B 1 176 ? 0.437 -19.938 10.438 1 78.5 176 ASN B O 1
ATOM 3027 N N . GLY B 1 177 ? 1.894 -18.938 9.203 1 75.75 177 GLY B N 1
ATOM 3028 C CA . GLY B 1 177 ? 1.558 -19.734 8.023 1 75.75 177 GLY B CA 1
ATOM 3029 C C . GLY B 1 177 ? 0.137 -19.516 7.543 1 75.75 177 GLY B C 1
ATOM 3030 O O . GLY B 1 177 ? -0.444 -20.375 6.883 1 75.75 177 GLY B O 1
ATOM 3031 N N . GLY B 1 178 ? -0.437 -18.344 7.941 1 79.06 178 GLY B N 1
ATOM 3032 C CA . GLY B 1 178 ? -1.798 -18.031 7.535 1 79.06 178 GLY B CA 1
ATOM 3033 C C . GLY B 1 178 ? -2.848 -18.672 8.422 1 79.06 178 GLY B C 1
ATOM 3034 O O . GLY B 1 178 ? -4.02 -18.75 8.047 1 79.06 178 GLY B O 1
ATOM 3035 N N . PHE B 1 179 ? -2.398 -19.234 9.477 1 75.5 179 PHE B N 1
ATOM 3036 C CA . PHE B 1 179 ? -3.283 -19.844 10.469 1 75.5 179 PHE B CA 1
ATOM 3037 C C . PHE B 1 179 ? -3.527 -18.891 11.625 1 75.5 179 PHE B C 1
ATOM 3039 O O . PHE B 1 179 ? -2.746 -17.953 11.852 1 75.5 179 PHE B O 1
ATOM 3046 N N . ASP B 1 180 ? -4.629 -19.156 12.266 1 73.44 180 ASP B N 1
ATOM 3047 C CA . ASP B 1 180 ? -4.926 -18.422 13.5 1 73.44 180 ASP B CA 1
ATOM 3048 C C . ASP B 1 180 ? -3.973 -18.844 14.617 1 73.44 180 ASP B C 1
ATOM 3050 O O . ASP B 1 180 ? -3.07 -19.656 14.414 1 73.44 180 ASP B O 1
ATOM 3054 N N . GLU B 1 181 ? -4.184 -18.219 15.719 1 71.44 181 GLU B N 1
ATOM 3055 C CA . GLU B 1 181 ? -3.291 -18.406 16.859 1 71.44 181 GLU B CA 1
ATOM 3056 C C . GLU B 1 181 ? -3.229 -19.875 17.266 1 71.44 181 GLU B C 1
ATOM 3058 O O . GLU B 1 181 ? -2.24 -20.312 17.859 1 71.44 181 GLU B O 1
ATOM 3063 N N . ASP B 1 182 ? -4.238 -20.594 16.859 1 67.94 182 ASP B N 1
ATOM 3064 C CA . ASP B 1 182 ? -4.273 -22 17.234 1 67.94 182 ASP B CA 1
ATOM 3065 C C . ASP B 1 182 ? -3.465 -22.844 16.25 1 67.94 182 ASP B C 1
ATOM 3067 O O . ASP B 1 182 ? -3.285 -24.047 16.453 1 67.94 182 ASP B O 1
ATOM 3071 N N . CYS B 1 183 ? -3.029 -22.188 15.234 1 63.28 183 CYS B N 1
ATOM 3072 C CA . CYS B 1 183 ? -2.213 -22.797 14.195 1 63.28 183 CYS B CA 1
ATOM 3073 C C . CYS B 1 183 ? -2.979 -23.906 13.477 1 63.28 183 CYS B C 1
ATOM 3075 O O . CYS B 1 183 ? -2.377 -24.781 12.867 1 63.28 183 CYS B O 1
ATOM 3077 N N . LEU B 1 184 ? -4.301 -23.938 13.586 1 68.5 184 LEU B N 1
ATOM 3078 C CA . LEU B 1 184 ? -5.129 -24.984 12.984 1 68.5 184 LEU B CA 1
ATOM 3079 C C . LEU B 1 184 ? -6.152 -24.375 12.031 1 68.5 184 LEU B C 1
ATOM 3081 O O . LEU B 1 184 ? -6.426 -24.922 10.969 1 68.5 184 LEU B O 1
ATOM 3085 N N . THR B 1 185 ? -6.578 -23.281 12.422 1 75.62 185 THR B N 1
ATOM 3086 C CA . THR B 1 185 ? -7.652 -22.641 11.672 1 75.62 185 THR B CA 1
ATOM 3087 C C . THR B 1 185 ? -7.09 -21.578 10.719 1 75.62 185 THR B C 1
ATOM 3089 O O . THR B 1 185 ? -6.441 -20.625 11.148 1 75.62 185 THR B O 1
ATOM 3092 N N . PRO B 1 186 ? -7.34 -21.766 9.461 1 74.56 186 PRO B N 1
ATOM 3093 C CA . PRO B 1 186 ? -6.828 -20.75 8.539 1 74.56 186 PRO B CA 1
ATOM 3094 C C . PRO B 1 186 ? -7.543 -19.406 8.68 1 74.56 186 PRO B C 1
ATOM 3096 O O . PRO B 1 186 ? -8.742 -19.375 8.961 1 74.56 186 PRO B O 1
ATOM 3099 N N . LEU B 1 187 ? -6.742 -18.359 8.555 1 81.69 187 LEU B N 1
ATOM 3100 C CA . LEU B 1 187 ? -7.309 -17.016 8.555 1 81.69 187 LEU B CA 1
ATOM 3101 C C . LEU B 1 187 ? -8.047 -16.734 7.246 1 81.69 187 LEU B C 1
ATOM 3103 O O . LEU B 1 187 ? -7.457 -16.812 6.168 1 81.69 187 LEU B O 1
ATOM 3107 N N . GLN B 1 188 ? -9.359 -16.469 7.363 1 76.94 188 GLN B N 1
ATOM 3108 C CA . GLN B 1 188 ? -10.203 -16.188 6.215 1 76.94 188 GLN B CA 1
ATOM 3109 C C . GLN B 1 188 ? -10.836 -14.797 6.332 1 76.94 188 GLN B C 1
ATOM 3111 O O . GLN B 1 188 ? -11.148 -14.344 7.434 1 76.94 188 GLN B O 1
ATOM 3116 N N . PRO B 1 189 ? -10.875 -14.188 5.164 1 79.75 189 PRO B N 1
ATOM 3117 C CA . PRO B 1 189 ? -10.422 -14.531 3.812 1 79.75 189 PRO B CA 1
ATOM 3118 C C . PRO B 1 189 ? -8.992 -14.07 3.537 1 79.75 189 PRO B C 1
ATOM 3120 O O . PRO B 1 189 ? -8.508 -14.195 2.408 1 79.75 189 PRO B O 1
ATOM 3123 N N . SER B 1 190 ? -8.352 -13.617 4.566 1 80.81 190 SER B N 1
ATOM 3124 C CA . SER B 1 190 ? -7.086 -12.938 4.336 1 80.81 190 SER B CA 1
ATOM 3125 C C . SER B 1 190 ? -6.016 -13.906 3.846 1 80.81 190 SER B C 1
ATOM 3127 O O . SER B 1 190 ? -5.203 -13.562 2.986 1 80.81 190 SER B O 1
ATOM 3129 N N . CYS B 1 191 ? -6.184 -15.156 4.309 1 89.31 191 CYS B N 1
ATOM 3130 C CA . CYS B 1 191 ? -5.137 -16.078 3.902 1 89.31 191 CYS B CA 1
ATOM 3131 C C . CYS B 1 191 ? -5.715 -17.25 3.1 1 89.31 191 CYS B C 1
ATOM 3133 O O . CYS B 1 191 ? -4.98 -17.969 2.42 1 89.31 191 CYS B O 1
ATOM 3135 N N . VAL B 1 192 ? -6.992 -17.391 3.193 1 91.56 192 VAL B N 1
ATOM 3136 C CA . VAL B 1 192 ? -7.648 -18.406 2.375 1 91.56 192 VAL B CA 1
ATOM 3137 C C . VAL B 1 192 ? -8.812 -17.781 1.609 1 91.56 192 VAL B C 1
ATOM 3139 O O . VAL B 1 192 ? -9.781 -17.312 2.213 1 91.56 192 VAL B O 1
ATOM 3142 N N . HIS B 1 193 ? -8.719 -17.812 0.332 1 95.5 193 HIS B N 1
ATOM 3143 C CA . HIS B 1 193 ? -9.758 -17.25 -0.512 1 95.5 193 HIS B CA 1
ATOM 3144 C C . HIS B 1 193 ? -9.672 -17.781 -1.938 1 95.5 193 HIS B C 1
ATOM 3146 O O . HIS B 1 193 ? -8.766 -18.547 -2.26 1 95.5 193 HIS B O 1
ATOM 3152 N N . SER B 1 194 ? -10.633 -17.469 -2.662 1 95.12 194 SER B N 1
ATOM 3153 C CA . SER B 1 194 ? -10.695 -17.609 -4.113 1 95.12 194 SER B CA 1
ATOM 3154 C C . SER B 1 194 ? -11.242 -16.344 -4.773 1 95.12 194 SER B C 1
ATOM 3156 O O . SER B 1 194 ? -11.922 -15.547 -4.125 1 95.12 194 SER B O 1
ATOM 3158 N N . VAL B 1 195 ? -10.828 -16.172 -6.012 1 95.56 195 VAL B N 1
ATOM 3159 C CA . VAL B 1 195 ? -11.242 -14.938 -6.668 1 95.56 195 VAL B CA 1
ATOM 3160 C C . VAL B 1 195 ? -11.758 -15.242 -8.07 1 95.56 195 VAL B C 1
ATOM 3162 O O . VAL B 1 195 ? -11.422 -16.281 -8.648 1 95.56 195 VAL B O 1
ATOM 3165 N N . GLU B 1 196 ? -12.57 -14.391 -8.539 1 95.31 196 GLU B N 1
ATOM 3166 C CA . GLU B 1 196 ? -13.07 -14.422 -9.906 1 95.31 196 GLU B CA 1
ATOM 3167 C C . GLU B 1 196 ? -13.078 -13.023 -10.523 1 95.31 196 GLU B C 1
ATOM 3169 O O . GLU B 1 196 ? -13.266 -12.031 -9.82 1 95.31 196 GLU B O 1
ATOM 3174 N N . ASN B 1 197 ? -12.828 -13.008 -11.867 1 94.75 197 ASN B N 1
ATOM 3175 C CA . ASN B 1 197 ? -12.852 -11.727 -12.57 1 94.75 197 ASN B CA 1
ATOM 3176 C C . ASN B 1 197 ? -14.258 -11.148 -12.633 1 94.75 197 ASN B C 1
ATOM 3178 O O . ASN B 1 197 ? -15.18 -11.773 -13.164 1 94.75 197 ASN B O 1
ATOM 3182 N N . ALA B 1 198 ? -14.414 -9.977 -12.086 1 94.12 198 ALA B N 1
ATOM 3183 C CA . ALA B 1 198 ? -15.711 -9.297 -12.055 1 94.12 198 ALA B CA 1
ATOM 3184 C C . ALA B 1 198 ? -15.703 -8.047 -12.922 1 94.12 198 ALA B C 1
ATOM 3186 O O . ALA B 1 198 ? -16.625 -7.23 -12.859 1 94.12 198 ALA B O 1
ATOM 3187 N N . GLY B 1 199 ? -14.625 -7.863 -13.617 1 91.31 199 GLY B N 1
ATOM 3188 C CA . GLY B 1 199 ? -14.453 -6.633 -14.367 1 91.31 199 GLY B CA 1
ATOM 3189 C C . GLY B 1 199 ? -14.805 -6.777 -15.844 1 91.31 199 GLY B C 1
ATOM 3190 O O . GLY B 1 199 ? -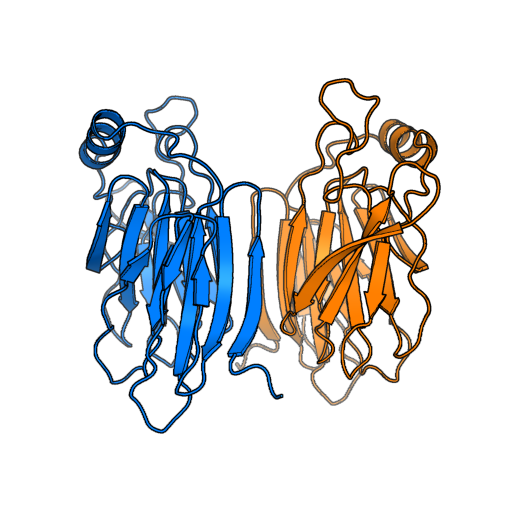15.508 -7.707 -16.219 1 91.31 199 GLY B O 1
ATOM 3191 N N . GLU B 1 200 ? -14.32 -5.746 -16.625 1 90.19 200 GLU B N 1
ATOM 3192 C CA . GLU B 1 200 ? -14.641 -5.68 -18.047 1 90.19 200 GLU B CA 1
ATOM 3193 C C . GLU B 1 200 ? -13.422 -6.016 -18.906 1 90.19 200 GLU B C 1
ATOM 3195 O O . GLU B 1 200 ? -13.492 -6 -20.141 1 90.19 200 GLU B O 1
ATOM 3200 N N . ALA B 1 201 ? -12.32 -6.266 -18.203 1 92.12 201 ALA B N 1
ATOM 3201 C CA . ALA B 1 201 ? -11.086 -6.668 -18.875 1 92.12 201 ALA B CA 1
ATOM 3202 C C . ALA B 1 201 ? -10.367 -7.754 -18.078 1 92.12 201 ALA B C 1
ATOM 3204 O O . ALA B 1 201 ? -10.727 -8.039 -16.938 1 92.12 201 ALA B O 1
ATOM 3205 N N . GLU B 1 202 ? -9.43 -8.352 -18.75 1 93.75 202 GLU B N 1
ATOM 3206 C CA . GLU B 1 202 ? -8.641 -9.359 -18.062 1 93.75 202 GLU B CA 1
ATOM 3207 C C . GLU B 1 202 ? -7.926 -8.773 -16.844 1 93.75 202 GLU B C 1
ATOM 3209 O O . GLU B 1 202 ? -7.375 -7.676 -16.922 1 93.75 202 GLU B O 1
ATOM 3214 N N . PHE B 1 203 ? -8.039 -9.508 -15.75 1 95 203 PHE B N 1
ATOM 3215 C CA . PHE B 1 203 ? -7.27 -9.148 -14.562 1 95 203 PHE B CA 1
ATOM 3216 C C . PHE B 1 203 ? -5.895 -9.805 -14.586 1 95 203 PHE B C 1
ATOM 3218 O O . PHE B 1 203 ? -5.777 -11.008 -14.844 1 95 203 PHE B O 1
ATOM 3225 N N . ARG B 1 204 ? -4.867 -9 -14.352 1 95.69 204 ARG B N 1
ATOM 3226 C CA . ARG B 1 204 ? -3.496 -9.508 -14.297 1 95.69 204 ARG B CA 1
ATOM 3227 C C . ARG B 1 204 ? -2.777 -9.008 -13.047 1 95.69 204 ARG B C 1
ATOM 3229 O O . ARG B 1 204 ? -2.932 -7.844 -12.656 1 95.69 204 ARG B O 1
ATOM 3236 N N . GLU B 1 205 ? -1.958 -9.93 -12.492 1 96.75 205 GLU B N 1
ATOM 3237 C CA . GLU B 1 205 ? -1.116 -9.492 -11.383 1 96.75 205 GLU B CA 1
ATOM 3238 C C . GLU B 1 205 ? 0.225 -10.227 -11.391 1 96.75 205 GLU B C 1
ATOM 3240 O O . GLU B 1 205 ? 0.32 -11.359 -11.867 1 96.75 205 GLU B O 1
ATOM 3245 N N . TYR B 1 206 ? 1.268 -9.555 -10.977 1 98.12 206 TYR B N 1
ATOM 3246 C CA . TYR B 1 206 ? 2.525 -10.164 -10.547 1 98.12 206 TYR B CA 1
ATOM 3247 C C . TYR B 1 206 ? 2.572 -10.312 -9.031 1 98.12 206 TYR B C 1
ATOM 3249 O O . TYR B 1 206 ? 2.314 -9.359 -8.297 1 98.12 206 TYR B O 1
ATOM 3257 N N . LEU B 1 207 ? 2.822 -11.508 -8.57 1 98.38 207 LEU B N 1
ATOM 3258 C CA . LEU B 1 207 ? 2.814 -11.758 -7.137 1 98.38 207 LEU B CA 1
ATOM 3259 C C . LEU B 1 207 ? 4.172 -12.273 -6.668 1 98.38 207 LEU B C 1
ATOM 3261 O O . LEU B 1 207 ? 4.75 -13.164 -7.289 1 98.38 207 LEU B O 1
ATOM 3265 N N . ILE B 1 208 ? 4.699 -11.633 -5.613 1 98.75 208 ILE B N 1
ATOM 3266 C CA . ILE B 1 208 ? 5.938 -12.07 -4.977 1 98.75 208 ILE B CA 1
ATOM 3267 C C . ILE B 1 208 ? 5.629 -12.656 -3.604 1 98.75 208 ILE B C 1
ATOM 3269 O O . ILE B 1 208 ? 4.887 -12.062 -2.818 1 98.75 208 ILE B O 1
ATOM 3273 N N . GLU B 1 209 ? 6.141 -13.789 -3.303 1 98.19 209 GLU B N 1
ATOM 3274 C CA . GLU B 1 209 ? 6.246 -14.344 -1.956 1 98.19 209 GLU B CA 1
ATOM 3275 C C . GLU B 1 209 ? 7.672 -14.25 -1.428 1 98.19 209 GLU B C 1
ATOM 3277 O O . GLU B 1 209 ? 8.625 -14.602 -2.127 1 98.19 209 GLU B O 1
ATOM 3282 N N . LEU B 1 210 ? 7.766 -13.82 -0.251 1 98 210 LEU B N 1
ATOM 3283 C CA . LEU B 1 210 ? 9.086 -13.688 0.361 1 98 210 LEU B CA 1
ATOM 3284 C C . LEU B 1 210 ? 9.375 -14.859 1.285 1 98 210 LEU B C 1
ATOM 3286 O O . LEU B 1 210 ? 8.516 -15.273 2.066 1 98 210 LEU B O 1
ATOM 3290 N N . LYS B 1 211 ? 10.57 -15.344 1.083 1 97.06 211 LYS B N 1
ATOM 3291 C CA . LYS B 1 211 ? 10.961 -16.438 1.958 1 97.06 211 LYS B CA 1
ATOM 3292 C C . LYS B 1 211 ? 11.555 -15.922 3.264 1 97.06 211 LYS B C 1
ATOM 3294 O O . LYS B 1 211 ? 12.078 -14.805 3.312 1 97.06 211 LYS B O 1
#

Radius of gyration: 21.99 Å; Cα contacts (8 Å, |Δi|>4): 1049; chains: 2; bounding box: 55×55×58 Å

Solvent-accessible surface area (backbone atoms only — not comparable to full-atom values): 22249 Å² total; per-residue (Å²): 128,79,68,43,50,50,63,27,54,49,41,69,61,83,50,41,36,32,31,47,30,42,36,27,54,75,24,71,46,73,35,76,39,35,29,39,42,29,59,58,70,61,88,90,49,79,84,62,72,59,44,81,39,62,47,72,37,76,38,75,49,75,36,84,50,94,51,65,44,44,28,44,35,40,36,44,62,51,76,51,79,44,52,72,68,54,48,52,48,51,56,63,64,53,92,45,51,45,64,90,37,83,39,81,66,44,73,60,81,49,36,42,32,29,41,34,73,33,44,74,84,43,73,60,50,71,62,20,31,43,41,46,31,31,36,38,33,33,42,54,87,17,27,28,36,34,36,27,24,76,56,83,79,87,45,78,33,81,71,49,77,43,32,42,49,60,56,36,52,50,74,43,84,37,54,72,54,18,24,36,97,80,63,73,47,67,34,73,55,85,20,29,30,24,44,28,47,64,45,93,42,50,30,32,33,50,32,43,32,49,51,128,81,67,47,50,48,62,26,55,46,42,70,61,83,49,40,36,34,32,47,30,41,37,27,52,74,24,70,44,71,33,78,40,36,31,39,42,31,56,58,69,60,88,88,49,77,84,61,73,61,46,82,39,61,47,70,37,74,39,75,48,77,36,88,48,97,52,64,45,43,28,44,35,40,36,45,63,52,76,53,80,45,51,74,68,53,49,51,46,52,58,62,64,53,93,46,50,47,65,89,38,83,40,81,64,45,74,60,83,51,35,42,31,29,40,34,73,34,45,75,83,43,74,60,50,70,63,21,32,43,42,45,30,31,36,38,32,33,42,54,87,16,28,29,35,32,35,27,24,76,56,86,78,87,45,77,34,82,72,49,77,46,32,42,50,59,54,36,53,49,74,43,83,38,53,72,54,17,23,36,97,79,63,72,48,68,34,72,55,86,20,29,29,26,45,27,47,65,44,94,41,49,30,32,34,50,30,42,31,48,49

Organism: Polarella glacialis (NCBI:txid89957)

Sequence (422 aa):
MSSLASTNVLHENARLRILDAWIEPGHVARHSVPTVRWPVLDAGQPTPPPTFYPGGTEVTIGNPGQAGRREIVFEILQEPQRSEAEVERLVTAPKWPTAPGQVLMLENSHVRMWDFRASLGMDRNDFHQHVLDNAWVVLGGGSALDVFEPDGRGGAAFVKTLTFNDGFVSWNQVRNGGFDEDCLTPLQPSCVHSVENAGEAEFREYLIELKMSSLASTNVLHENARLRILDAWIEPGHVARHSVPTVRWPVLDAGQPTPPPTFYPGGTEVTIGNPGQAGRREIVFEILQEPQRSEAEVERLVTAPKWPTAPGQVLMLENSHVRMWDFRASLGMDRNDFHQHVLDNAWVVLGGGSALDVFEPDGRGGAAFVKTLTFNDGFVSWNQVRNGGFDEDCLTPLQPSCVHSVENAGEAEFREYLIELK

Secondary structure (DSSP, 8-state):
---SEEEEEEEE-SSEEEEEEEE-TT--EEESS-EEEEEE--TTSPPPPPEEE-TTEEE-----SSS-EEEEEEEE-S--SS-HHHHHHHHHSSSS----SSEEEEE-SSEEEEEEEE-TTPPPPPPEE--S-EEEEEESS--EEEEEEE-SSSSEEEEEEEE--TT-EEEE---GGGB-TTSSSBPTTTTEEEEEE-SSS-EEEEEEEE-/---SEEEEEEEE-SSEEEEEEEE-TT-EEEESS-EEEEEE--TTSPPPPPEEE-TTEEEE----SSS-EEEEEEEE-S--SS-HHHHHHHHHSSSS----SSEEEEE-SSEEEEEEEE-TTPPPPPPEE--S-EEEEEESS--EEEEEEE-SSSSEEEEEEEE--TT-EEEE--GGGGB-TTSSSBPTTTTEEEEEE-SSS-EEEEEEEE-

Foldseek 3Di:
DPQQKDWDWLDDDQFKTKIKMKGHAFHWDAAQAWKKKFWDDDPVDDGDAIDIDHHPDTDGPGPVDNGITIIMMMGTNDAFPDAPVRVVCLQPPDPFHAQPADDFRDDDRWKTKHKHKAFVPRDKDGKHFHQFWKKKFKADDQFKKWKWADPVPRDTDTDDMTGDDHSHMDTDHQPLRQAPPVSPHHDPPRGIIIIHRPGDGMIIMMMMGTD/DPQQKDWDWLDDDQFKTKIKMKGHAFHKDAAQAWKKKFWDDDPVDDGDAIDIDHHPDIDGPGPVDNGITIIMMMGTNDAFPDAPVRVVCLQPPDPFHAQPADDFRDDDRWKTKHKHKAFVPRDKDGKHFHQFWKKKFKADDQFKKWKWADPVPRDTDTDDMGGGDHSHMDTDHQPLRQAPPVSRHHDPPRGIIIIHRPGDGMIIMMMMGTD